Protein AF-0000000071645070 (afdb_homodimer)

Secondary structure (DSSP, 8-state):
-EEEETTTTEEEE-------EEEEEE-SS-GGGGS-TTS--GGGGGGS---TT-SSGGGS-SEEEEEEE-TTS-EEEEEEE-TTT--HHHHHHHHHHHHHHHTTS--S----B---GGGPPPSS----S--TTEE-HHHHTTS--SSPBTTB------SSS--TTEEEEEEEE-HHHHHHHHHHTTS---HHHHHHHHHHHHHHHHH---TTSEEEEEEEEE-TTTSSSPPPTTB-S--EEEEEEEEEHHHHHHS-HHHHHHHHHHHHHT--HHHHHHHHHHHHHH--EE---TT-EEEEE-TTS-GGG--SSS-S-S--S------TTEEEEEE-SSSSSSS--EEEEEEEEHHHHHHHHHHHTB-/-EEEETTTTEEEE-------EEEEEE-SS-GGGGS-TTS--GGGGGGS---TT-SSGGGS-SEEEEEEE-TTS-EEEEEEE-TTT--HHHHHHHHHHHHHHHTTS--S----B---GGGPPPSS----S--TTEE-HHHHTTS--SSPPSSS------SSS--TTEEEEEEEE-HHHHHHHHHHTTS---HHHHHHHHHHHHHHHHH---TTSEEEEEEEEE-TTTSSSPPPTTB-S--EEEEEEEEEHHHHHHS-HHHHHHHHHHHHHT--HHHHHHHHHHHHHH--EE---TT-EEEEE-TTS-GGG--SSS-S-S--S------TTEEEEEE-SSSSSSS--EEEEEEEEHHHHHHHHHHHTB-

Organism: Elaeis guineensis var. tenera (NCBI:txid51953)

Solvent-accessible surface area (backbone atoms only — not comparable to full-atom values): 40616 Å² total; per-residue (Å²): 66,38,36,76,36,76,88,75,70,35,81,35,82,42,87,72,81,79,73,70,54,71,43,85,44,77,43,91,46,39,72,76,73,72,49,68,62,84,46,71,34,67,73,43,52,76,46,31,71,78,64,82,78,42,90,40,64,62,65,27,75,50,40,38,40,18,39,35,37,29,64,74,71,48,69,48,78,18,72,40,71,43,66,85,54,34,29,71,67,35,45,46,50,50,50,47,25,51,19,28,40,62,56,69,67,39,68,75,73,77,60,73,32,68,78,60,70,88,72,52,58,52,86,74,59,55,64,80,66,88,64,75,43,44,32,45,34,86,62,36,79,79,40,100,61,92,70,71,48,95,86,42,65,59,60,81,64,53,60,66,58,45,53,91,58,41,40,77,48,77,47,76,39,45,48,62,54,51,52,33,36,34,58,60,31,76,45,95,63,54,70,64,40,36,51,51,25,46,48,45,39,18,45,46,66,32,67,56,84,59,51,82,40,72,44,41,42,30,33,70,40,76,38,45,81,39,31,83,73,54,58,59,76,44,53,51,32,56,57,60,47,73,34,45,27,75,44,42,41,46,53,57,72,69,47,59,62,32,57,43,30,49,42,40,48,50,28,58,67,56,56,35,40,67,46,49,49,15,49,40,13,42,39,70,73,49,56,43,44,74,47,49,57,89,83,15,30,36,40,44,76,46,50,80,51,67,48,50,67,44,39,59,68,81,51,61,49,84,57,47,78,70,58,48,58,44,50,56,44,42,33,39,35,32,58,62,71,76,64,78,78,73,83,56,32,43,26,36,39,41,31,31,43,53,73,39,39,58,44,22,54,40,41,59,39,52,80,64,40,34,75,37,76,89,74,71,37,82,35,81,44,87,74,81,79,72,69,53,72,43,84,44,76,44,89,48,40,72,75,72,73,49,67,62,81,47,71,33,67,73,43,52,75,46,33,71,78,66,82,79,43,89,42,64,61,66,28,75,50,39,39,40,20,38,35,38,28,63,75,72,48,70,49,78,18,72,40,70,44,67,85,53,33,27,72,66,35,46,47,50,50,51,48,24,50,18,29,40,62,56,68,67,40,68,75,73,76,61,72,31,68,78,60,69,88,71,54,58,51,86,74,59,56,66,80,67,88,65,76,44,43,32,44,36,84,62,36,78,79,40,100,60,93,69,70,47,95,85,41,65,58,61,80,66,52,60,66,59,46,54,91,58,42,41,77,48,74,47,76,39,44,50,62,55,51,51,33,36,35,57,59,31,77,45,94,64,54,71,64,39,36,50,51,27,47,48,45,38,18,46,45,66,32,69,55,82,60,49,82,40,71,45,41,43,29,33,70,40,77,39,44,81,40,31,80,74,52,57,59,76,42,52,49,32,56,54,59,47,73,35,46,27,74,44,43,40,46,52,56,72,69,48,61,61,31,56,43,29,49,42,42,49,50,28,58,66,56,56,34,39,66,46,49,49,15,49,42,13,42,40,70,74,47,56,44,43,74,48,48,58,90,86,15,30,37,38,43,75,47,50,80,52,67,48,51,67,44,38,59,68,80,52,63,48,84,58,48,77,71,57,48,58,46,51,55,44,40,32,38,34,32,58,61,71,78,62,79,78,77,84,55,32,42,27,36,41,40,33,32,43,52,73,39,40,57,43,22,56,40,39,60,40,53,79

Sequence (734 aa):
MLNFNLQTKRLELVCNNAGVLFVGATSHLRLNELGNLSLPNPSFRHLVLQTEGFESFAETPIFTIQVTRFKCGGFSIGFVTNHSILDGRSAAEMFENLASICRGEGMKTHELNIDRSCIRARDPPQIKFKHTEYTKLAEATSLASSFTSPIQPPTSTTLTGLLPDHEFRMFSFNPDMIRCLKEKAMTKCSSFEAIVAHIWRARTKAIFDNLDEISSVLFAVDIRSRMSPPLPQGFSGNAVITASASAKVADLGEKPFSFCVEMVKEAIERVTDEYVRSGIDWLEVYKGMPSTLNGNFFLSAWWKLPFYELDFGYGKPLYGGPVAGGMGEFVLLLSSGNDMGKRGGVNVWIALEKDKMERFSCHVFEIMLNFNLQTKRLELVCNNAGVLFVGATSHLRLNELGNLSLPNPSFRHLVLQTEGFESFAETPIFTIQVTRFKCGGFSIGFVTNHSILDGRSAAEMFENLASICRGEGMKTHELNIDRSCIRARDPPQIKFKHTEYTKLAEATSLASSFTSPIQPPTSTTLTGLLPDHEFRMFSFNPDMIRCLKEKAMTKCSSFEAIVAHIWRARTKAIFDNLDEISSVLFAVDIRSRMSPPLPQGFSGNAVITASASAKVADLGEKPFSFCVEMVKEAIERVTDEYVRSGIDWLEVYKGMPSTLNGNFFLSAWWKLPFYELDFGYGKPLYGGPVAGGMGEFVLLLSSGNDMGKRGGVNVWIALEKDKMERFSCHVFEI

Nearest PDB structures (foldseek):
  8dqr-assembly1_A  TM=8.225E-01  e=7.203E-25  Arabidopsis thaliana
  8dqq-assembly1_B  TM=8.247E-01  e=3.785E-22  Arabidopsis thaliana
  8dqp-assembly1_B  TM=8.482E-01  e=1.001E-21  Arabidopsis thaliana
  8dqp-assembly1_A  TM=7.969E-01  e=5.452E-22  Arabidopsis thaliana
  6wcs-assembly1_B  TM=7.591E-01  e=5.218E-20  Arabidopsis thaliana

InterPro domains:
  IPR023213 Chloramphenicol acetyltransferase-like domain superfamily [G3DSA:3.30.559.10] (2-136)
  IPR023213 Chloramphenicol acetyltransferase-like domain superfamily [G3DSA:3.30.559.10] (157-363)
  IPR050317 Plant and Fungal Acyltransferase [PTHR31642] (8-361)

Structure (mmCIF, N/CA/C/O backbone):
data_AF-0000000071645070-model_v1
#
loop_
_entity.id
_entity.type
_entity.pdbx_description
1 polymer 'Omega-hydroxypalmitate O-feruloyl transferase isoform X3'
#
loop_
_atom_site.group_PDB
_atom_site.id
_atom_site.type_symbol
_atom_site.label_atom_id
_atom_site.label_alt_id
_atom_site.label_comp_id
_atom_site.label_asym_id
_atom_site.label_entity_id
_atom_site.label_seq_id
_atom_site.pdbx_PDB_ins_code
_atom_site.Cartn_x
_atom_site.Cartn_y
_atom_site.Cartn_z
_atom_site.occupancy
_atom_site.B_iso_or_equiv
_atom_site.auth_seq_id
_atom_site.auth_comp_id
_atom_site.auth_asym_id
_atom_site.auth_atom_id
_atom_site.pdbx_PDB_model_num
ATOM 1 N N . MET A 1 1 ? -9 -31.188 -29.719 1 67.25 1 MET A N 1
ATOM 2 C CA . MET A 1 1 ? -10.094 -31.422 -28.781 1 67.25 1 MET A CA 1
ATOM 3 C C . MET A 1 1 ? -9.688 -32.438 -27.703 1 67.25 1 MET A C 1
ATOM 5 O O . MET A 1 1 ? -8.727 -33.188 -27.891 1 67.25 1 MET A O 1
ATOM 9 N N . LEU A 1 2 ? -10.422 -32.188 -26.594 1 63.44 2 LEU A N 1
ATOM 10 C CA . LEU A 1 2 ? -10.203 -33.188 -25.547 1 63.44 2 LEU A CA 1
ATOM 11 C C . LEU A 1 2 ? -11.258 -34.281 -25.594 1 63.44 2 LEU A C 1
ATOM 13 O O . LEU A 1 2 ? -12.438 -34 -25.797 1 63.44 2 LEU A O 1
ATOM 17 N N . ASN A 1 3 ? -10.758 -35.469 -25.75 1 62.56 3 ASN A N 1
ATOM 18 C CA . ASN A 1 3 ? -11.641 -36.625 -25.75 1 62.56 3 ASN A CA 1
ATOM 19 C C . ASN A 1 3 ? -11.344 -37.562 -24.562 1 62.56 3 ASN A C 1
ATOM 21 O O . ASN A 1 3 ? -10.188 -37.719 -24.188 1 62.56 3 ASN A O 1
ATOM 25 N N . PHE A 1 4 ? -12.461 -37.938 -23.938 1 59.72 4 PHE A N 1
ATOM 26 C CA . PHE A 1 4 ? -12.273 -38.938 -22.906 1 59.72 4 PHE A CA 1
ATOM 27 C C . PHE A 1 4 ? -12.227 -40.344 -23.5 1 59.72 4 PHE A C 1
ATOM 29 O O . PHE A 1 4 ? -13.195 -40.781 -24.109 1 59.72 4 PHE A O 1
ATOM 36 N N . ASN A 1 5 ? -11.047 -40.906 -23.391 1 60.38 5 ASN A N 1
ATOM 37 C CA . ASN A 1 5 ? -10.891 -42.281 -23.812 1 60.38 5 ASN A CA 1
ATOM 38 C C . ASN A 1 5 ? -11.43 -43.25 -22.766 1 60.38 5 ASN A C 1
ATOM 40 O O . ASN A 1 5 ? -10.859 -43.406 -21.688 1 60.38 5 ASN A O 1
ATOM 44 N N . LEU A 1 6 ? -12.461 -43.844 -23.062 1 62.75 6 LEU A N 1
ATOM 45 C CA . LEU A 1 6 ? -13.156 -44.719 -22.141 1 62.75 6 LEU A CA 1
ATOM 46 C C . LEU A 1 6 ? -12.273 -45.906 -21.766 1 62.75 6 LEU A C 1
ATOM 48 O O . LEU A 1 6 ? -12.375 -46.438 -20.641 1 62.75 6 LEU A O 1
ATOM 52 N N . GLN A 1 7 ? -11.523 -46.344 -22.719 1 57.97 7 GLN A N 1
ATOM 53 C CA . GLN A 1 7 ? -10.68 -47.5 -22.469 1 57.97 7 GLN A CA 1
ATOM 54 C C . GLN A 1 7 ? -9.586 -47.219 -21.453 1 57.97 7 GLN A C 1
ATOM 56 O O . GLN A 1 7 ? -9.367 -47.969 -20.516 1 57.97 7 GLN A O 1
ATOM 61 N N . THR A 1 8 ? -9.078 -46.062 -21.672 1 58.75 8 THR A N 1
ATOM 62 C CA . THR A 1 8 ? -7.949 -45.719 -20.812 1 58.75 8 THR A CA 1
ATOM 63 C C . THR A 1 8 ? -8.406 -44.844 -19.656 1 58.75 8 THR A C 1
ATOM 65 O O . THR A 1 8 ? -7.656 -44.625 -18.703 1 58.75 8 THR A O 1
ATOM 68 N N . LYS A 1 9 ? -9.711 -44.438 -19.734 1 59.31 9 LYS A N 1
ATOM 69 C CA . LYS A 1 9 ? -10.305 -43.562 -18.734 1 59.31 9 LYS A CA 1
ATOM 70 C C . LYS A 1 9 ? -9.461 -42.312 -18.547 1 59.31 9 LYS A C 1
ATOM 72 O O . LYS A 1 9 ? -9.195 -41.875 -17.422 1 59.31 9 LYS A O 1
ATOM 77 N N . ARG A 1 10 ? -8.906 -41.844 -19.703 1 63.06 10 ARG A N 1
ATOM 78 C CA . ARG A 1 10 ? -8.07 -40.656 -19.688 1 63.06 10 ARG A CA 1
ATOM 79 C C . ARG A 1 10 ? -8.531 -39.656 -20.75 1 63.06 10 ARG A C 1
ATOM 81 O O . ARG A 1 10 ? -9.148 -40.031 -21.75 1 63.06 10 ARG A O 1
ATOM 88 N N . LEU A 1 11 ? -8.219 -38.406 -20.344 1 66.62 11 LEU A N 1
ATOM 89 C CA . LEU A 1 11 ? -8.438 -37.375 -21.344 1 66.62 11 LEU A CA 1
ATOM 90 C C . LEU A 1 11 ? -7.328 -37.406 -22.391 1 66.62 11 LEU A C 1
ATOM 92 O O . LEU A 1 11 ? -6.152 -37.594 -22.062 1 66.62 11 LEU A O 1
ATOM 96 N N . GLU A 1 12 ? -7.805 -37.531 -23.625 1 68.12 12 GLU A N 1
ATOM 97 C CA . GLU A 1 12 ? -6.844 -37.531 -24.719 1 68.12 12 GLU A CA 1
ATOM 98 C C . GLU A 1 12 ? -7.016 -36.344 -25.625 1 68.12 12 GLU A C 1
ATOM 100 O O . GLU A 1 12 ? -8.141 -35.844 -25.844 1 68.12 12 GLU A O 1
ATOM 105 N N . LEU A 1 13 ? -5.852 -35.781 -26.047 1 70.25 13 LEU A N 1
ATOM 106 C CA . LEU A 1 13 ? -5.863 -34.719 -27.047 1 70.25 13 LEU A CA 1
ATOM 107 C C . LEU A 1 13 ? -6 -35.281 -28.453 1 70.25 13 LEU A C 1
ATOM 109 O O . LEU A 1 13 ? -5.199 -36.125 -28.859 1 70.25 13 LEU A O 1
ATOM 113 N N . VAL A 1 14 ? -7.152 -35 -29 1 68.94 14 VAL A N 1
ATOM 114 C CA . VAL A 1 14 ? -7.379 -35.438 -30.375 1 68.94 14 VAL A CA 1
ATOM 115 C C . VAL A 1 14 ? -7.082 -34.312 -31.344 1 68.94 14 VAL A C 1
ATOM 117 O O . VAL A 1 14 ? -7.715 -33.25 -31.281 1 68.94 14 VAL A O 1
ATOM 120 N N . CYS A 1 15 ? -6.027 -34.562 -32.094 1 68.31 15 CYS A N 1
ATOM 121 C CA . CYS A 1 15 ? -5.711 -33.594 -33.156 1 68.31 15 CYS A CA 1
ATOM 122 C C . CYS A 1 15 ? -6.594 -33.781 -34.375 1 68.31 15 CYS A C 1
ATOM 124 O O . CYS A 1 15 ? -6.398 -34.719 -35.125 1 68.31 15 CYS A O 1
ATOM 126 N N . ASN A 1 16 ? -7.641 -33.031 -34.469 1 69.94 16 ASN A N 1
ATOM 127 C CA . ASN A 1 16 ? -8.539 -33.219 -35.594 1 69.94 16 ASN A CA 1
ATOM 128 C C . ASN A 1 16 ? -8.469 -32 -36.531 1 69.94 16 ASN A C 1
ATOM 130 O O . ASN A 1 16 ? -9.352 -31.828 -37.375 1 69.94 16 ASN A O 1
ATOM 134 N N . ASN A 1 17 ? -7.539 -31.172 -36.344 1 67.38 17 ASN A N 1
ATOM 135 C CA . ASN A 1 17 ? -7.293 -30.016 -37.188 1 67.38 17 ASN A CA 1
ATOM 136 C C . ASN A 1 17 ? -8.5 -29.078 -37.25 1 67.38 17 ASN A C 1
ATOM 138 O O . ASN A 1 17 ? -8.773 -28.453 -38.25 1 67.38 17 ASN A O 1
ATOM 142 N N . ALA A 1 18 ? -9.328 -29.172 -36.219 1 70.56 18 ALA A N 1
ATOM 143 C CA . ALA A 1 18 ? -10.508 -28.312 -36.188 1 70.56 18 ALA A CA 1
ATOM 144 C C . ALA A 1 18 ? -10.133 -26.859 -35.938 1 70.56 18 ALA A C 1
ATOM 146 O O . ALA A 1 18 ? -10.969 -25.969 -36.031 1 70.56 18 ALA A O 1
ATOM 147 N N . GLY A 1 19 ? -8.938 -26.625 -35.656 1 73.38 19 GLY A N 1
ATOM 148 C CA . GLY A 1 19 ? -8.469 -25.266 -35.438 1 73.38 19 GLY A CA 1
ATOM 149 C C . GLY A 1 19 ? -8.859 -24.719 -34.094 1 73.38 19 GLY A C 1
ATOM 150 O O . GLY A 1 19 ? -9.227 -25.469 -33.188 1 73.38 19 GLY A O 1
ATOM 151 N N . VAL A 1 20 ? -8.516 -23.469 -33.812 1 81.44 20 VAL A N 1
ATOM 152 C CA . VAL A 1 20 ? -8.805 -22.719 -32.594 1 81.44 20 VAL A CA 1
ATOM 153 C C . VAL A 1 20 ? -10.047 -21.844 -32.781 1 81.44 20 VAL A C 1
ATOM 155 O O . VAL A 1 20 ? -10.219 -21.25 -33.844 1 81.44 20 VAL A O 1
ATOM 158 N N . LEU A 1 21 ? -10.906 -21.906 -31.797 1 83.81 21 LEU A N 1
ATOM 159 C CA . LEU A 1 21 ? -12.078 -21.047 -31.891 1 83.81 21 LEU A CA 1
ATOM 160 C C . LEU A 1 21 ? -11.703 -19.594 -31.672 1 83.81 21 LEU A C 1
ATOM 162 O O . LEU A 1 21 ? -11.164 -19.234 -30.609 1 83.81 21 LEU A O 1
ATOM 166 N N . PHE A 1 22 ? -11.891 -18.781 -32.688 1 89.56 22 PHE A N 1
ATOM 167 C CA . PHE A 1 22 ? -11.602 -17.344 -32.656 1 89.56 22 PHE A CA 1
ATOM 168 C C . PHE A 1 22 ? -12.883 -16.531 -32.781 1 89.56 22 PHE A C 1
ATOM 170 O O . PHE A 1 22 ? -13.703 -16.766 -33.656 1 89.56 22 PHE A O 1
ATOM 177 N N . VAL A 1 23 ? -13.086 -15.664 -31.844 1 91.06 23 VAL A N 1
ATOM 178 C CA . VAL A 1 23 ? -14.289 -14.844 -31.828 1 91.06 23 VAL A CA 1
ATOM 179 C C . VAL A 1 23 ? -13.898 -13.367 -31.891 1 91.06 23 VAL A C 1
ATOM 181 O O . VAL A 1 23 ? -13.094 -12.891 -31.094 1 91.06 23 VAL A O 1
ATOM 184 N N . GLY A 1 24 ? -14.398 -12.656 -32.875 1 92.94 24 GLY A N 1
ATOM 185 C CA . GLY A 1 24 ? -14.336 -11.203 -32.906 1 92.94 24 GLY A CA 1
ATOM 186 C C . GLY A 1 24 ? -15.539 -10.539 -32.25 1 92.94 24 GLY A C 1
ATOM 187 O O . GLY A 1 24 ? -16.688 -10.859 -32.594 1 92.94 24 GLY A O 1
ATOM 188 N N . ALA A 1 25 ? -15.297 -9.781 -31.266 1 94.25 25 ALA A N 1
ATOM 189 C CA . ALA A 1 25 ? -16.375 -9.102 -30.562 1 94.25 25 ALA A CA 1
ATOM 190 C C . ALA A 1 25 ? -16.188 -7.586 -30.594 1 94.25 25 ALA A C 1
ATOM 192 O O . ALA A 1 25 ? -15.086 -7.098 -30.875 1 94.25 25 ALA A O 1
ATOM 193 N N . THR A 1 26 ? -17.328 -6.871 -30.484 1 94.38 26 THR A N 1
ATOM 194 C CA . THR A 1 26 ? -17.312 -5.414 -30.391 1 94.38 26 THR A CA 1
ATOM 195 C C . THR A 1 26 ? -18.062 -4.945 -29.156 1 94.38 26 THR A C 1
ATOM 197 O O . THR A 1 26 ? -19.125 -5.477 -28.812 1 94.38 26 THR A O 1
ATOM 200 N N . SER A 1 27 ? -17.406 -4.102 -28.422 1 93.62 27 SER A N 1
ATOM 201 C CA . SER A 1 27 ? -18.047 -3.5 -27.25 1 93.62 27 SER A CA 1
ATOM 202 C C . SER A 1 27 ? -18.438 -2.049 -27.516 1 93.62 27 SER A C 1
ATOM 204 O O . SER A 1 27 ? -17.703 -1.316 -28.188 1 93.62 27 SER A O 1
ATOM 206 N N . HIS A 1 28 ? -19.578 -1.618 -26.953 1 93.5 28 HIS A N 1
ATOM 207 C CA . HIS A 1 28 ? -20.016 -0.231 -27.062 1 93.5 28 HIS A CA 1
ATOM 208 C C . HIS A 1 28 ? -19.406 0.635 -25.969 1 93.5 28 HIS A C 1
ATOM 210 O O . HIS A 1 28 ? -19.594 1.854 -25.953 1 93.5 28 HIS A O 1
ATOM 216 N N . LEU A 1 29 ? -18.656 0.013 -25.188 1 92.81 29 LEU A N 1
ATOM 217 C CA . LEU A 1 29 ? -18.016 0.74 -24.094 1 92.81 29 LEU A CA 1
ATOM 218 C C . LEU A 1 29 ? -16.609 1.164 -24.484 1 92.81 29 LEU A C 1
ATOM 220 O O . LEU A 1 29 ? -15.992 0.567 -25.359 1 92.81 29 LEU A O 1
ATOM 224 N N . ARG A 1 30 ? -16.172 2.289 -23.875 1 92.06 30 ARG A N 1
ATOM 225 C CA . ARG A 1 30 ? -14.742 2.623 -23.859 1 92.06 30 ARG A CA 1
ATOM 226 C C . ARG A 1 30 ? -14.008 1.852 -22.766 1 92.06 30 ARG A C 1
ATOM 228 O O . ARG A 1 30 ? -14.609 1.455 -21.766 1 92.06 30 ARG A O 1
ATOM 235 N N . LEU A 1 31 ? -12.703 1.64 -22.922 1 87.88 31 LEU A N 1
ATOM 236 C CA . LEU A 1 31 ? -11.906 0.868 -21.969 1 87.88 31 LEU A CA 1
ATOM 237 C C . LEU A 1 31 ? -11.984 1.482 -20.578 1 87.88 31 LEU A C 1
ATOM 239 O O . LEU A 1 31 ? -12.086 0.762 -19.578 1 87.88 31 LEU A O 1
ATOM 243 N N . ASN A 1 32 ? -11.914 2.773 -20.516 1 82.19 32 ASN A N 1
ATOM 244 C CA . ASN A 1 32 ? -11.898 3.436 -19.219 1 82.19 32 ASN A CA 1
ATOM 245 C C . ASN A 1 32 ? -13.242 3.301 -18.5 1 82.19 32 ASN A C 1
ATOM 247 O O . ASN A 1 32 ? -13.352 3.594 -17.312 1 82.19 32 ASN A O 1
ATOM 251 N N . GLU A 1 33 ? -14.211 2.834 -19.219 1 87.62 33 GLU A N 1
ATOM 252 C CA . GLU A 1 33 ? -15.539 2.648 -18.641 1 87.62 33 GLU A CA 1
ATOM 253 C C . GLU A 1 33 ? -15.656 1.285 -17.969 1 87.62 33 GLU A C 1
ATOM 255 O O . GLU A 1 33 ? -16.641 1.014 -17.281 1 87.62 33 GLU A O 1
ATOM 260 N N . LEU A 1 34 ? -14.672 0.443 -18.109 1 86.19 34 LEU A N 1
ATOM 261 C CA . LEU A 1 34 ? -14.68 -0.872 -17.484 1 86.19 34 LEU A CA 1
ATOM 262 C C . LEU A 1 34 ? -14.242 -0.774 -16.031 1 86.19 34 LEU A C 1
ATOM 264 O O . LEU A 1 34 ? -14.32 -1.758 -15.281 1 86.19 34 LEU A O 1
ATOM 268 N N . GLY A 1 35 ? -13.914 0.379 -15.57 1 78.19 35 GLY A N 1
ATOM 269 C CA . GLY A 1 35 ? -13.398 0.544 -14.219 1 78.19 35 GLY A CA 1
ATOM 270 C C . GLY A 1 35 ? -11.883 0.555 -14.148 1 78.19 35 GLY A C 1
ATOM 271 O O . GLY A 1 35 ? -11.219 1.044 -15.062 1 78.19 35 GLY A O 1
ATOM 272 N N . ASN A 1 36 ? -11.375 0.122 -13.039 1 73.88 36 ASN A N 1
ATOM 273 C CA . ASN A 1 36 ? -9.922 0.049 -12.875 1 73.88 36 ASN A CA 1
ATOM 274 C C . ASN A 1 36 ? -9.32 -1.072 -13.711 1 73.88 36 ASN A C 1
ATOM 276 O O . ASN A 1 36 ? -9.625 -2.248 -13.5 1 73.88 36 ASN A O 1
ATOM 280 N N . LEU A 1 37 ? -8.461 -0.717 -14.633 1 78 37 LEU A N 1
ATOM 281 C CA . LEU A 1 37 ? -7.914 -1.683 -15.578 1 78 37 LEU A CA 1
ATOM 282 C C . LEU A 1 37 ? -6.598 -2.262 -15.07 1 78 37 LEU A C 1
ATOM 284 O O . LEU A 1 37 ? -5.996 -3.117 -15.719 1 78 37 LEU A O 1
ATOM 288 N N . SER A 1 38 ? -6.215 -1.797 -13.93 1 72.88 38 SER A N 1
ATOM 289 C CA . SER A 1 38 ? -4.93 -2.262 -13.422 1 72.88 38 SER A CA 1
ATOM 290 C C . SER A 1 38 ? -5.102 -3.477 -12.516 1 72.88 38 SER A C 1
ATOM 292 O O . SER A 1 38 ? -4.117 -4.102 -12.117 1 72.88 38 SER A O 1
ATOM 294 N N . LEU A 1 39 ? -6.344 -3.781 -12.234 1 73.44 39 LEU A N 1
ATOM 295 C CA . LEU A 1 39 ? -6.66 -4.902 -11.359 1 73.44 39 LEU A CA 1
ATOM 296 C C . LEU A 1 39 ? -7.68 -5.832 -12.008 1 73.44 39 LEU A C 1
ATOM 298 O O . LEU A 1 39 ? -8.422 -5.418 -12.898 1 73.44 39 LEU A O 1
ATOM 302 N N . PRO A 1 40 ? -7.586 -7.121 -11.562 1 77.88 40 PRO A N 1
ATOM 303 C CA . PRO A 1 40 ? -8.648 -7.988 -12.062 1 77.88 40 PRO A CA 1
ATOM 304 C C . PRO A 1 40 ? -10.047 -7.406 -11.836 1 77.88 40 PRO A C 1
ATOM 306 O O . PRO A 1 40 ? -10.297 -6.789 -10.797 1 77.88 40 PRO A O 1
ATOM 309 N N . ASN A 1 41 ? -10.82 -7.422 -12.844 1 75.81 41 ASN A N 1
ATOM 310 C CA . ASN A 1 41 ? -12.164 -6.855 -12.875 1 75.81 41 ASN A CA 1
ATOM 311 C C . ASN A 1 41 ? -13.195 -7.891 -13.297 1 75.81 41 ASN A C 1
ATOM 313 O O . ASN A 1 41 ? -12.969 -8.648 -14.242 1 75.81 41 ASN A O 1
ATOM 317 N N . PRO A 1 42 ? -14.281 -7.977 -12.523 1 73.25 42 PRO A N 1
ATOM 318 C CA . PRO A 1 42 ? -15.312 -8.953 -12.891 1 73.25 42 PRO A CA 1
ATOM 319 C C . PRO A 1 42 ? -15.812 -8.766 -14.32 1 73.25 42 PRO A C 1
ATOM 321 O O . PRO A 1 42 ? -16.219 -9.734 -14.969 1 73.25 42 PRO A O 1
ATOM 324 N N . SER A 1 43 ? -15.781 -7.551 -14.789 1 80.19 43 SER A N 1
ATOM 325 C CA . SER A 1 43 ? -16.266 -7.285 -16.141 1 80.19 43 SER A CA 1
ATOM 326 C C . SER A 1 43 ? -15.391 -7.977 -17.188 1 80.19 43 SER A C 1
ATOM 328 O O . SER A 1 43 ? -15.812 -8.156 -18.328 1 80.19 43 SER A O 1
ATOM 330 N N . PHE A 1 44 ? -14.234 -8.398 -16.797 1 86.69 44 PHE A N 1
ATOM 331 C CA . PHE A 1 44 ? -13.32 -9.039 -17.75 1 86.69 44 PHE A CA 1
ATOM 332 C C . PHE A 1 44 ? -13.867 -10.383 -18.203 1 86.69 44 PHE A C 1
ATOM 334 O O . PHE A 1 44 ? -13.422 -10.938 -19.203 1 86.69 44 PHE A O 1
ATOM 341 N N . ARG A 1 45 ? -14.805 -10.859 -17.469 1 82.94 45 ARG A N 1
ATOM 342 C CA . ARG A 1 45 ? -15.406 -12.133 -17.828 1 82.94 45 ARG A CA 1
ATOM 343 C C . ARG A 1 45 ? -16.031 -12.062 -19.219 1 82.94 45 ARG A C 1
ATOM 345 O O . ARG A 1 45 ? -16.078 -13.07 -19.938 1 82.94 45 ARG A O 1
ATOM 352 N N . HIS A 1 46 ? -16.422 -10.883 -19.594 1 85.94 46 HIS A N 1
ATOM 353 C CA . HIS A 1 46 ? -17.078 -10.695 -20.875 1 85.94 46 HIS A CA 1
ATOM 354 C C . HIS A 1 46 ? -16.047 -10.625 -22 1 85.94 46 HIS A C 1
ATOM 356 O O . HIS A 1 46 ? -16.406 -10.641 -23.188 1 85.94 46 HIS A O 1
ATOM 362 N N . LEU A 1 47 ? -14.859 -10.609 -21.609 1 90.5 47 LEU A N 1
ATOM 363 C CA . LEU A 1 47 ? -13.805 -10.414 -22.594 1 90.5 47 LEU A CA 1
ATOM 364 C C . LEU A 1 47 ? -13.148 -11.742 -22.953 1 90.5 47 LEU A C 1
ATOM 366 O O . LEU A 1 47 ? -12.156 -11.766 -23.688 1 90.5 47 LEU A O 1
ATOM 370 N N . VAL A 1 48 ? -13.672 -12.805 -22.406 1 89.31 48 VAL A N 1
ATOM 371 C CA . VAL A 1 48 ? -13.258 -14.156 -22.766 1 89.31 48 VAL A CA 1
ATOM 372 C C . VAL A 1 48 ? -14.469 -14.984 -23.188 1 89.31 48 VAL A C 1
ATOM 374 O O . VAL A 1 48 ? -15.594 -14.711 -22.75 1 89.31 48 VAL A O 1
ATOM 377 N N . LEU A 1 49 ? -14.156 -15.922 -24.078 1 84.38 49 LEU A N 1
ATOM 378 C CA . LEU A 1 49 ? -15.234 -16.797 -24.5 1 84.38 49 LEU A CA 1
ATOM 379 C C . LEU A 1 49 ? -15.562 -17.812 -23.406 1 84.38 49 LEU A C 1
ATOM 381 O O . LEU A 1 49 ? -14.688 -18.578 -22.969 1 84.38 49 LEU A O 1
ATOM 385 N N . GLN A 1 50 ? -16.828 -17.75 -22.906 1 75 50 GLN A N 1
ATOM 386 C CA . GLN A 1 50 ? -17.25 -18.703 -21.891 1 75 50 GLN A CA 1
ATOM 387 C C . GLN A 1 50 ? -17.562 -20.062 -22.5 1 75 50 GLN A C 1
ATOM 389 O O . GLN A 1 50 ? -18.234 -20.156 -23.531 1 75 50 GLN A O 1
ATOM 394 N N . THR A 1 51 ? -16.938 -21.078 -21.984 1 66.75 51 THR A N 1
ATOM 395 C CA . THR A 1 51 ? -17.078 -22.406 -22.578 1 66.75 51 THR A CA 1
ATOM 396 C C . THR A 1 51 ? -18.156 -23.219 -21.844 1 66.75 51 THR A C 1
ATOM 398 O O . THR A 1 51 ? -18.344 -24.406 -22.109 1 66.75 51 THR A O 1
ATOM 401 N N . GLU A 1 52 ? -18.828 -22.703 -20.875 1 60.81 52 GLU A N 1
ATOM 402 C CA . GLU A 1 52 ? -19.828 -23.422 -20.094 1 60.81 52 GLU A CA 1
ATOM 403 C C . GLU A 1 52 ? -20.969 -23.922 -20.984 1 60.81 52 GLU A C 1
ATOM 405 O O . GLU A 1 52 ? -21.594 -24.938 -20.672 1 60.81 52 GLU A O 1
ATOM 410 N N . GLY A 1 53 ? -21.078 -23.406 -22.109 1 56 53 GLY A N 1
ATOM 411 C CA . GLY A 1 53 ? -22.234 -23.781 -22.906 1 56 53 GLY A CA 1
ATOM 412 C C . GLY A 1 53 ? -21.969 -24.969 -23.812 1 56 53 GLY A C 1
ATOM 413 O O . GLY A 1 53 ? -22.875 -25.453 -24.5 1 56 53 GLY A O 1
ATOM 414 N N . PHE A 1 54 ? -20.812 -25.531 -23.547 1 57.97 54 PHE A N 1
ATOM 415 C CA . PHE A 1 54 ? -20.578 -26.625 -24.469 1 57.97 54 PHE A CA 1
ATOM 416 C C . PHE A 1 54 ? -21.047 -27.953 -23.875 1 57.97 54 PHE A C 1
ATOM 418 O O . PHE A 1 54 ? -20.906 -28.172 -22.672 1 57.97 54 PHE A O 1
ATOM 425 N N . GLU A 1 55 ? -21.922 -28.625 -24.438 1 54.81 55 GLU A N 1
ATOM 426 C CA . GLU A 1 55 ? -22.656 -29.812 -24.016 1 54.81 55 GLU A CA 1
ATOM 427 C C . GLU A 1 55 ? -21.719 -30.953 -23.641 1 54.81 55 GLU A C 1
ATOM 429 O O . GLU A 1 55 ? -22 -31.719 -22.719 1 54.81 55 GLU A O 1
ATOM 434 N N . SER A 1 56 ? -20.656 -31.156 -24.469 1 59.75 56 SER A N 1
ATOM 435 C CA . SER A 1 56 ? -19.766 -32.281 -24.219 1 59.75 56 SER A CA 1
ATOM 436 C C . SER A 1 56 ? -18.312 -31.859 -24.203 1 59.75 56 SER A C 1
ATOM 438 O O . SER A 1 56 ? -17.953 -30.812 -24.766 1 59.75 56 SER A O 1
ATOM 440 N N . PHE A 1 57 ? -17.484 -32.594 -23.438 1 62.88 57 PHE A N 1
ATOM 441 C CA . PHE A 1 57 ? -16.047 -32.375 -23.391 1 62.88 57 PHE A CA 1
ATOM 442 C C . PHE A 1 57 ? -15.461 -32.375 -24.797 1 62.88 57 PHE A C 1
ATOM 444 O O . PHE A 1 57 ? -14.594 -31.547 -25.109 1 62.88 57 PHE A O 1
ATOM 451 N N . ALA A 1 58 ? -16.062 -33.188 -25.516 1 63.78 58 ALA A N 1
ATOM 452 C CA . ALA A 1 58 ? -15.539 -33.344 -26.875 1 63.78 58 ALA A CA 1
ATOM 453 C C . ALA A 1 58 ? -15.836 -32.094 -27.719 1 63.78 58 ALA A C 1
ATOM 455 O O . ALA A 1 58 ? -15.094 -31.781 -28.656 1 63.78 58 ALA A O 1
ATOM 456 N N . GLU A 1 59 ? -16.797 -31.422 -27.25 1 67.06 59 GLU A N 1
ATOM 457 C CA . GLU A 1 59 ? -17.203 -30.266 -28.047 1 67.06 59 GLU A CA 1
ATOM 458 C C . GLU A 1 59 ? -16.641 -28.969 -27.469 1 67.06 59 GLU A C 1
ATOM 460 O O . GLU A 1 59 ? -16.688 -27.922 -28.109 1 67.06 59 GLU A O 1
ATOM 465 N N . THR A 1 60 ? -16.094 -29.219 -26.344 1 73.62 60 THR A N 1
ATOM 466 C CA . THR A 1 60 ? -15.586 -28.016 -25.703 1 73.62 60 THR A CA 1
ATOM 467 C C . THR A 1 60 ? -14.219 -27.641 -26.25 1 73.62 60 THR A C 1
ATOM 469 O O . THR A 1 60 ? -13.289 -28.453 -26.234 1 73.62 60 THR A O 1
ATOM 472 N N . PRO A 1 61 ? -14.102 -26.469 -26.781 1 77.62 61 PRO A N 1
ATOM 473 C CA . PRO A 1 61 ? -12.789 -26.047 -27.281 1 77.62 61 PRO A CA 1
ATOM 474 C C . PRO A 1 61 ? -11.727 -26.016 -26.172 1 77.62 61 PRO A C 1
ATOM 476 O O . PRO A 1 61 ? -12.023 -25.625 -25.047 1 77.62 61 PRO A O 1
ATOM 479 N N . ILE A 1 62 ? -10.539 -26.453 -26.531 1 79.56 62 ILE A N 1
ATOM 480 C CA . ILE A 1 62 ? -9.461 -26.516 -25.562 1 79.56 62 ILE A CA 1
ATOM 481 C C . ILE A 1 62 ? -8.75 -25.172 -25.484 1 79.56 62 ILE A C 1
ATOM 483 O O . ILE A 1 62 ? -8.023 -24.891 -24.531 1 79.56 62 ILE A O 1
ATOM 487 N N . PHE A 1 63 ? -8.961 -24.406 -26.484 1 84.25 63 PHE A N 1
ATOM 488 C CA . PHE A 1 63 ? -8.328 -23.094 -26.562 1 84.25 63 PHE A CA 1
ATOM 489 C C . PHE A 1 63 ? -9.195 -22.125 -27.359 1 84.25 63 PHE A C 1
ATOM 491 O O . PHE A 1 63 ? -9.672 -22.453 -28.453 1 84.25 63 PHE A O 1
ATOM 498 N N . THR A 1 64 ? -9.453 -21 -26.781 1 87.94 64 THR A N 1
ATOM 499 C CA . THR A 1 64 ? -10.25 -20 -27.469 1 87.94 64 THR A CA 1
ATOM 500 C C . THR A 1 64 ? -9.57 -18.625 -27.391 1 87.94 64 THR A C 1
ATOM 502 O O . THR A 1 64 ? -8.82 -18.359 -26.453 1 87.94 64 THR A O 1
ATOM 505 N N . ILE A 1 65 ? -9.812 -17.828 -28.406 1 91.12 65 ILE A N 1
ATOM 506 C CA . ILE A 1 65 ? -9.344 -16.438 -28.453 1 91.12 65 ILE A CA 1
ATOM 507 C C . ILE A 1 65 ? -10.516 -15.516 -28.75 1 91.12 65 ILE A C 1
ATOM 509 O O . ILE A 1 65 ? -11.281 -15.758 -29.688 1 91.12 65 ILE A O 1
ATOM 513 N N . GLN A 1 66 ? -10.641 -14.555 -27.891 1 93.62 66 GLN A N 1
ATOM 514 C CA . GLN A 1 66 ? -11.617 -13.5 -28.172 1 93.62 66 GLN A CA 1
ATOM 515 C C . GLN A 1 66 ? -10.938 -12.141 -28.281 1 93.62 66 GLN A C 1
ATOM 517 O O . GLN A 1 66 ? -10.188 -11.734 -27.391 1 93.62 66 GLN A O 1
ATOM 522 N N . VAL A 1 67 ? -11.141 -11.539 -29.422 1 94.88 67 VAL A N 1
ATOM 523 C CA . VAL A 1 67 ? -10.68 -10.164 -29.594 1 94.88 67 VAL A CA 1
ATOM 524 C C . VAL A 1 67 ? -11.867 -9.211 -29.531 1 94.88 67 VAL A C 1
ATOM 526 O O . VAL A 1 67 ? -12.805 -9.328 -30.344 1 94.88 67 VAL A O 1
ATOM 529 N N . THR A 1 68 ? -11.828 -8.344 -28.578 1 95.25 68 THR A N 1
ATOM 530 C CA . THR A 1 68 ? -12.906 -7.375 -28.406 1 95.25 68 THR A CA 1
ATOM 531 C C . THR A 1 68 ? -12.422 -5.965 -28.719 1 95.25 68 THR A C 1
ATOM 533 O O . THR A 1 68 ? -11.461 -5.48 -28.109 1 95.25 68 THR A O 1
ATOM 536 N N . ARG A 1 69 ? -13.086 -5.332 -29.641 1 95.44 69 ARG A N 1
ATOM 537 C CA . ARG A 1 69 ? -12.781 -3.947 -29.984 1 95.44 69 ARG A CA 1
ATOM 538 C C . ARG A 1 69 ? -13.68 -2.979 -29.234 1 95.44 69 ARG A C 1
ATOM 540 O O . ARG A 1 69 ? -14.891 -3.195 -29.141 1 95.44 69 ARG A O 1
ATOM 547 N N . PHE A 1 70 ? -13.109 -1.944 -28.75 1 95.38 70 PHE A N 1
ATOM 548 C CA . PHE A 1 70 ? -13.859 -0.973 -27.953 1 95.38 70 PHE A CA 1
ATOM 549 C C . PHE A 1 70 ? -14.102 0.302 -28.766 1 95.38 70 PHE A C 1
ATOM 551 O O . PHE A 1 70 ? -13.461 0.529 -29.781 1 95.38 70 PHE A O 1
ATOM 558 N N . LYS A 1 71 ? -14.961 1.112 -28.234 1 94.25 71 LYS A N 1
ATOM 559 C CA . LYS A 1 71 ? -15.352 2.35 -28.906 1 94.25 71 LYS A CA 1
ATOM 560 C C . LYS A 1 71 ? -14.172 3.311 -29 1 94.25 71 LYS A C 1
ATOM 562 O O . LYS A 1 71 ? -14.078 4.086 -29.953 1 94.25 71 LYS A O 1
ATOM 567 N N . CYS A 1 72 ? -13.312 3.299 -28.156 1 93.44 72 CYS A N 1
ATOM 568 C CA . CYS A 1 72 ? -12.195 4.234 -28.094 1 93.44 72 CYS A CA 1
ATOM 569 C C . CYS A 1 72 ? -11.078 3.811 -29.047 1 93.44 72 CYS A C 1
ATOM 571 O O . CYS A 1 72 ? -10.031 4.457 -29.109 1 93.44 72 CYS A O 1
ATOM 573 N N . GLY A 1 73 ? -11.227 2.656 -29.734 1 91.69 73 GLY A N 1
ATOM 574 C CA . GLY A 1 73 ? -10.203 2.162 -30.641 1 91.69 73 GLY A CA 1
ATOM 575 C C . GLY A 1 73 ? -9.281 1.144 -30 1 91.69 73 GLY A C 1
ATOM 576 O O . GLY A 1 73 ? -8.508 0.479 -30.688 1 91.69 73 GLY A O 1
ATOM 577 N N . GLY A 1 74 ? -9.383 1.037 -28.734 1 92.75 74 GLY A N 1
ATOM 578 C CA . GLY A 1 74 ? -8.625 -0.001 -28.047 1 92.75 74 GLY A CA 1
ATOM 579 C C . GLY A 1 74 ? -9.219 -1.385 -28.219 1 92.75 74 GLY A C 1
ATOM 580 O O . GLY A 1 74 ? -10.305 -1.532 -28.781 1 92.75 74 GLY A O 1
ATOM 581 N N . PHE A 1 75 ? -8.461 -2.377 -27.812 1 94.06 75 PHE A N 1
ATOM 582 C CA . PHE A 1 75 ? -9 -3.729 -27.906 1 94.06 75 PHE A CA 1
ATOM 583 C C . PHE A 1 75 ? -8.461 -4.609 -26.781 1 94.06 75 PHE A C 1
ATOM 585 O O . PHE A 1 75 ? -7.512 -4.223 -26.094 1 94.06 75 PHE A O 1
ATOM 592 N N . SER A 1 76 ? -9.109 -5.66 -26.516 1 94.31 76 SER A N 1
ATOM 593 C CA . SER A 1 76 ? -8.656 -6.703 -25.609 1 94.31 76 SER A CA 1
ATOM 594 C C . SER A 1 76 ? -8.547 -8.047 -26.312 1 94.31 76 SER A C 1
ATOM 596 O O . SER A 1 76 ? -9.242 -8.297 -27.297 1 94.31 76 SER A O 1
ATOM 598 N N . ILE A 1 77 ? -7.602 -8.82 -25.906 1 94.69 77 ILE A N 1
ATOM 599 C CA . ILE A 1 77 ? -7.465 -10.211 -26.344 1 94.69 77 ILE A CA 1
ATOM 600 C C . ILE A 1 77 ? -7.648 -11.148 -25.141 1 94.69 77 ILE A C 1
ATOM 602 O O . ILE A 1 77 ? -6.863 -11.109 -24.188 1 94.69 77 ILE A O 1
ATOM 606 N N . GLY A 1 78 ? -8.688 -11.875 -25.188 1 93.69 78 GLY A N 1
ATOM 607 C CA . GLY A 1 78 ? -8.977 -12.836 -24.141 1 93.69 78 GLY A CA 1
ATOM 608 C C . GLY A 1 78 ? -8.664 -14.266 -24.547 1 93.69 78 GLY A C 1
ATOM 609 O O . GLY A 1 78 ? -8.961 -14.68 -25.672 1 93.69 78 GLY A O 1
ATOM 610 N N . PHE A 1 79 ? -8.055 -14.961 -23.641 1 91.38 79 PHE A N 1
ATOM 611 C CA . PHE A 1 79 ? -7.703 -16.359 -23.891 1 91.38 79 PHE A CA 1
ATOM 612 C C . PHE A 1 79 ? -8.375 -17.266 -22.859 1 91.38 79 PHE A C 1
ATOM 614 O O . PHE A 1 79 ? -8.469 -16.922 -21.688 1 91.38 79 PHE A O 1
ATOM 621 N N . VAL A 1 80 ? -8.836 -18.375 -23.312 1 86.5 80 VAL A N 1
ATOM 622 C CA . VAL A 1 80 ? -9.289 -19.453 -22.438 1 86.5 80 VAL A CA 1
ATOM 623 C C . VAL A 1 80 ? -8.594 -20.75 -22.844 1 86.5 80 VAL A C 1
ATOM 625 O O . VAL A 1 80 ? -8.547 -21.109 -24.016 1 86.5 80 VAL A O 1
ATOM 628 N N . THR A 1 81 ? -7.98 -21.312 -21.906 1 83.69 81 THR A N 1
ATOM 629 C CA . THR A 1 81 ? -7.34 -22.594 -22.141 1 83.69 81 THR A CA 1
ATOM 630 C C . THR A 1 81 ? -7.699 -23.594 -21.047 1 83.69 81 THR A C 1
ATOM 632 O O . THR A 1 81 ? -8.25 -23.203 -20 1 83.69 81 THR A O 1
ATOM 635 N N . ASN A 1 82 ? -7.539 -24.844 -21.359 1 76.69 82 ASN A N 1
ATOM 636 C CA . ASN A 1 82 ? -7.766 -25.906 -20.406 1 76.69 82 ASN A CA 1
ATOM 637 C C . ASN A 1 82 ? -6.492 -26.25 -19.641 1 76.69 82 ASN A C 1
ATOM 639 O O . ASN A 1 82 ? -5.465 -26.578 -20.234 1 76.69 82 ASN A O 1
ATOM 643 N N . HIS A 1 83 ? -6.613 -26.328 -18.312 1 76.44 83 HIS A N 1
ATOM 644 C CA . HIS A 1 83 ? -5.449 -26.5 -17.453 1 76.44 83 HIS A CA 1
ATOM 645 C C . HIS A 1 83 ? -4.926 -27.938 -17.516 1 76.44 83 HIS A C 1
ATOM 647 O O . HIS A 1 83 ? -3.805 -28.203 -17.094 1 76.44 83 HIS A O 1
ATOM 653 N N . SER A 1 84 ? -5.691 -28.797 -18.078 1 74.69 84 SER A N 1
ATOM 654 C CA . SER A 1 84 ? -5.199 -30.156 -18.234 1 74.69 84 SER A CA 1
ATOM 655 C C . SER A 1 84 ? -4.199 -30.25 -19.375 1 74.69 84 SER A C 1
ATOM 657 O O . SER A 1 84 ? -3.424 -31.203 -19.453 1 74.69 84 SER A O 1
ATOM 659 N N . ILE A 1 85 ? -4.207 -29.219 -20.094 1 78.88 85 ILE A N 1
ATOM 660 C CA . ILE A 1 85 ? -3.373 -29.281 -21.297 1 78.88 85 ILE A CA 1
ATOM 661 C C . ILE A 1 85 ? -2.117 -28.438 -21.109 1 78.88 85 ILE A C 1
ATOM 663 O O . ILE A 1 85 ? -1.02 -28.844 -21.484 1 78.88 85 ILE A O 1
ATOM 667 N N . LEU A 1 86 ? -2.299 -27.312 -20.547 1 87.62 86 LEU A N 1
ATOM 668 C CA . LEU A 1 86 ? -1.18 -26.391 -20.406 1 87.62 86 LEU A CA 1
ATOM 669 C C . LEU A 1 86 ? -1.112 -25.812 -19 1 87.62 86 LEU A C 1
ATOM 671 O O . LEU A 1 86 ? -2.143 -25.469 -18.422 1 87.62 86 LEU A O 1
ATOM 675 N N . ASP A 1 87 ? 0.129 -25.797 -18.531 1 91.44 87 ASP A N 1
ATOM 676 C CA . ASP A 1 87 ? 0.342 -25 -17.312 1 91.44 87 ASP A CA 1
ATOM 677 C C . ASP A 1 87 ? 0.632 -23.547 -17.656 1 91.44 87 ASP A C 1
ATOM 679 O O . ASP A 1 87 ? 0.562 -23.141 -18.828 1 91.44 87 ASP A O 1
ATOM 683 N N . GLY A 1 88 ? 0.85 -22.703 -16.656 1 91 88 GLY A N 1
ATOM 684 C CA . GLY A 1 88 ? 1.053 -21.281 -16.859 1 91 88 GLY A CA 1
ATOM 685 C C . GLY A 1 88 ? 2.24 -20.969 -17.75 1 91 88 GLY A C 1
ATOM 686 O O . GLY A 1 88 ? 2.148 -20.125 -18.656 1 91 88 GLY A O 1
ATOM 687 N N . ARG A 1 89 ? 3.291 -21.609 -17.516 1 91.19 89 ARG A N 1
ATOM 688 C CA . ARG A 1 89 ? 4.504 -21.359 -18.297 1 91.19 89 ARG A CA 1
ATOM 689 C C . ARG A 1 89 ? 4.305 -21.734 -19.75 1 91.19 89 ARG A C 1
ATOM 691 O O . ARG A 1 89 ? 4.688 -20.984 -20.656 1 91.19 89 ARG A O 1
ATOM 698 N N . SER A 1 90 ? 3.799 -22.922 -19.969 1 91.56 90 SER A N 1
ATOM 699 C CA . SER A 1 90 ? 3.529 -23.344 -21.328 1 91.56 90 SER A CA 1
ATOM 700 C C . SER A 1 90 ? 2.564 -22.391 -22.031 1 91.56 90 SER A C 1
ATOM 702 O O . SER A 1 90 ? 2.736 -22.078 -23.219 1 91.56 90 SER A O 1
ATOM 704 N N . ALA A 1 91 ? 1.563 -22 -21.312 1 91.12 91 ALA A N 1
ATOM 705 C CA . ALA A 1 91 ? 0.617 -21.047 -21.875 1 91.12 91 ALA A CA 1
ATOM 706 C C . ALA A 1 91 ? 1.31 -19.734 -22.219 1 91.12 91 ALA A C 1
ATOM 708 O O . ALA A 1 91 ? 1.084 -19.156 -23.297 1 91.12 91 ALA A O 1
ATOM 709 N N . ALA A 1 92 ? 2.109 -19.25 -21.312 1 90.88 92 ALA A N 1
ATOM 710 C CA . ALA A 1 92 ? 2.832 -18 -21.547 1 90.88 92 ALA A CA 1
ATOM 711 C C . ALA A 1 92 ? 3.703 -18.078 -22.797 1 90.88 92 ALA A C 1
ATOM 713 O O . ALA A 1 92 ? 3.762 -17.141 -23.578 1 90.88 92 ALA A O 1
ATOM 714 N N . GLU A 1 93 ? 4.344 -19.172 -22.953 1 89.94 93 GLU A N 1
ATOM 715 C CA . GLU A 1 93 ? 5.18 -19.375 -24.141 1 89.94 93 GLU A CA 1
ATOM 716 C C . GLU A 1 93 ? 4.336 -19.391 -25.406 1 89.94 93 GLU A C 1
ATOM 718 O O . GLU A 1 93 ? 4.746 -18.844 -26.438 1 89.94 93 GLU A O 1
ATOM 723 N N . MET A 1 94 ? 3.26 -20.047 -25.312 1 89.94 94 MET A N 1
ATOM 724 C CA . MET A 1 94 ? 2.348 -20.062 -26.453 1 89.94 94 MET A CA 1
ATOM 725 C C . MET A 1 94 ? 1.887 -18.656 -26.812 1 89.94 94 MET A C 1
ATOM 727 O O . MET A 1 94 ? 1.862 -18.281 -27.984 1 89.94 94 MET A O 1
ATOM 731 N N . PHE A 1 95 ? 1.521 -17.891 -25.844 1 91.75 95 PHE A N 1
ATOM 732 C CA . PHE A 1 95 ? 1.059 -16.516 -26.078 1 91.75 95 PHE A CA 1
ATOM 733 C C . PHE A 1 95 ? 2.17 -15.664 -26.672 1 91.75 95 PHE A C 1
ATOM 735 O O . PHE A 1 95 ? 1.919 -14.82 -27.531 1 91.75 95 PHE A O 1
ATOM 742 N N . GLU A 1 96 ? 3.322 -15.883 -26.219 1 90.88 96 GLU A N 1
ATOM 743 C CA . GLU A 1 96 ? 4.461 -15.133 -26.75 1 90.88 96 GLU A CA 1
ATOM 744 C C . GLU A 1 96 ? 4.688 -15.461 -28.219 1 90.88 96 GLU A C 1
ATOM 746 O O . GLU A 1 96 ? 5 -14.57 -29.016 1 90.88 96 GLU A O 1
ATOM 751 N N . ASN A 1 97 ? 4.613 -16.672 -28.5 1 91.56 97 ASN A N 1
ATOM 752 C CA . ASN A 1 97 ? 4.727 -17.062 -29.891 1 91.56 97 ASN A CA 1
ATOM 753 C C . ASN A 1 97 ? 3.621 -16.438 -30.75 1 91.56 97 ASN A C 1
ATOM 755 O O . ASN A 1 97 ? 3.879 -15.961 -31.844 1 91.56 97 ASN A O 1
ATOM 759 N N . LEU A 1 98 ? 2.447 -16.516 -30.25 1 91.06 98 LEU A N 1
ATOM 760 C CA . LEU A 1 98 ? 1.329 -15.914 -30.953 1 91.06 98 LEU A CA 1
ATOM 761 C C . LEU A 1 98 ? 1.564 -14.422 -31.172 1 91.06 98 LEU A C 1
ATOM 763 O O . LEU A 1 98 ? 1.315 -13.898 -32.25 1 91.06 98 LEU A O 1
ATOM 767 N N . ALA A 1 99 ? 1.993 -13.766 -30.141 1 92.44 99 ALA A N 1
ATOM 768 C CA . ALA A 1 99 ? 2.291 -12.344 -30.234 1 92.44 99 ALA A CA 1
ATOM 769 C C . ALA A 1 99 ? 3.352 -12.07 -31.297 1 92.44 99 ALA A C 1
ATOM 771 O O . ALA A 1 99 ? 3.213 -11.148 -32.094 1 92.44 99 ALA A O 1
ATOM 772 N N . SER A 1 100 ? 4.348 -12.875 -31.312 1 92.81 100 SER A N 1
ATOM 773 C CA . SER A 1 100 ? 5.422 -12.742 -32.281 1 92.81 100 SER A CA 1
ATOM 774 C C . SER A 1 100 ? 4.902 -12.93 -33.719 1 92.81 100 SER A C 1
ATOM 776 O O . SER A 1 100 ? 5.254 -12.164 -34.625 1 92.81 100 SER A O 1
ATOM 778 N N . ILE A 1 101 ? 4.09 -13.883 -33.906 1 91.19 101 ILE A N 1
ATOM 779 C CA . ILE A 1 101 ? 3.49 -14.164 -35.219 1 91.19 101 ILE A CA 1
ATOM 780 C C . ILE A 1 101 ? 2.637 -12.977 -35.656 1 91.19 101 ILE A C 1
ATOM 782 O O . ILE A 1 101 ? 2.689 -12.562 -36.812 1 91.19 101 ILE A O 1
ATOM 786 N N . CYS A 1 102 ? 1.9 -12.492 -34.719 1 92.25 102 CYS A N 1
ATOM 787 C CA . CYS A 1 102 ? 1.033 -11.359 -35.031 1 92.25 102 CYS A CA 1
ATOM 788 C C . CYS A 1 102 ? 1.851 -10.141 -35.438 1 92.25 102 CYS A C 1
ATOM 790 O O . CYS A 1 102 ? 1.382 -9.32 -36.219 1 92.25 102 CYS A O 1
ATOM 792 N N . ARG A 1 103 ? 3.07 -10.062 -35 1 93.25 103 ARG A N 1
ATOM 793 C CA . ARG A 1 103 ? 3.953 -8.961 -35.375 1 93.25 103 ARG A CA 1
ATOM 794 C C . ARG A 1 103 ? 4.688 -9.273 -36.656 1 93.25 103 ARG A C 1
ATOM 796 O O . ARG A 1 103 ? 5.453 -8.445 -37.156 1 93.25 103 ARG A O 1
ATOM 803 N N . GLY A 1 104 ? 4.535 -10.391 -37.125 1 91.94 104 GLY A N 1
ATOM 804 C CA . GLY A 1 104 ? 5.168 -10.773 -38.375 1 91.94 104 GLY A CA 1
ATOM 805 C C . GLY A 1 104 ? 6.582 -11.297 -38.188 1 91.94 104 GLY A C 1
ATOM 806 O O . GLY A 1 104 ? 7.359 -11.352 -39.156 1 91.94 104 GLY A O 1
ATOM 807 N N . GLU A 1 105 ? 6.922 -11.68 -37 1 92.62 105 GLU A N 1
ATOM 808 C CA . GLU A 1 105 ? 8.289 -12.086 -36.688 1 92.62 105 GLU A CA 1
ATOM 809 C C . GLU A 1 105 ? 8.438 -13.602 -36.719 1 92.62 105 GLU A C 1
ATOM 811 O O . GLU A 1 105 ? 9.539 -14.133 -36.594 1 92.62 105 GLU A O 1
ATOM 816 N N . GLY A 1 106 ? 7.371 -14.266 -36.938 1 87.88 106 GLY A N 1
ATOM 817 C CA . GLY A 1 106 ? 7.41 -15.711 -36.844 1 87.88 106 GLY A CA 1
ATOM 818 C C . GLY A 1 106 ? 7.465 -16.219 -35.406 1 87.88 106 GLY A C 1
ATOM 819 O O . GLY A 1 106 ? 7.344 -15.445 -34.469 1 87.88 106 GLY A O 1
ATOM 820 N N . MET A 1 107 ? 7.566 -17.547 -35.281 1 85.81 107 MET A N 1
ATOM 821 C CA . MET A 1 107 ? 7.609 -18.156 -33.938 1 85.81 107 MET A CA 1
ATOM 822 C C . MET A 1 107 ? 8.93 -17.844 -33.25 1 85.81 107 MET A C 1
ATOM 824 O O . MET A 1 107 ? 9.992 -17.906 -33.875 1 85.81 107 MET A O 1
ATOM 828 N N . LYS A 1 108 ? 8.898 -17.312 -32 1 78 108 LYS A N 1
ATOM 829 C CA . LYS A 1 108 ? 10.086 -17.016 -31.203 1 78 108 LYS A CA 1
ATOM 830 C C . LYS A 1 108 ? 10.773 -18.312 -30.75 1 78 108 LYS A C 1
ATOM 832 O O . LYS A 1 108 ? 12 -18.422 -30.844 1 78 108 LYS A O 1
ATOM 837 N N . THR A 1 109 ? 10.008 -19.156 -30.078 1 70.69 109 THR A N 1
ATOM 838 C CA . THR A 1 109 ? 10.539 -20.438 -29.625 1 70.69 109 THR A CA 1
ATOM 839 C C . THR A 1 109 ? 10.156 -21.547 -30.594 1 70.69 109 THR A C 1
ATOM 841 O O . THR A 1 109 ? 8.969 -21.781 -30.844 1 70.69 109 THR A O 1
ATOM 844 N N . HIS A 1 110 ? 11.164 -22.172 -31.031 1 69.06 110 HIS A N 1
ATOM 845 C CA . HIS A 1 110 ? 10.914 -23.172 -32.062 1 69.06 110 HIS A CA 1
ATOM 846 C C . HIS A 1 110 ? 10.953 -24.578 -31.5 1 69.06 110 HIS A C 1
ATOM 848 O O . HIS A 1 110 ? 10.391 -25.516 -32.094 1 69.06 110 HIS A O 1
ATOM 854 N N . GLU A 1 111 ? 11.508 -24.641 -30.375 1 80.44 111 GLU A N 1
ATOM 855 C CA . GLU A 1 111 ? 11.57 -26 -29.828 1 80.44 111 GLU A CA 1
ATOM 856 C C . GLU A 1 111 ? 10.352 -26.297 -28.969 1 80.44 111 GLU A C 1
ATOM 858 O O . GLU A 1 111 ? 10.203 -25.766 -27.875 1 80.44 111 GLU A O 1
ATOM 863 N N . LEU A 1 112 ? 9.359 -27 -29.562 1 83 112 LEU A N 1
ATOM 864 C CA . LEU A 1 112 ? 8.18 -27.484 -28.844 1 83 112 LEU A CA 1
ATOM 865 C C . LEU A 1 112 ? 8.273 -28.984 -28.578 1 83 112 LEU A C 1
ATOM 867 O O . LEU A 1 112 ? 8.43 -29.766 -29.516 1 83 112 LEU A O 1
ATOM 871 N N . ASN A 1 113 ? 8.43 -29.281 -27.359 1 87 113 ASN A N 1
ATOM 872 C CA . ASN A 1 113 ? 8.391 -30.688 -26.953 1 87 113 ASN A CA 1
ATOM 873 C C . ASN A 1 113 ? 7.02 -31.078 -26.391 1 87 113 ASN A C 1
ATOM 875 O O . ASN A 1 113 ? 6.66 -30.672 -25.281 1 87 113 ASN A O 1
ATOM 879 N N . ILE A 1 114 ? 6.277 -31.859 -27.109 1 83.88 114 ILE A N 1
ATOM 880 C CA . ILE A 1 114 ? 4.906 -32.188 -26.734 1 83.88 114 ILE A CA 1
ATOM 881 C C . ILE A 1 114 ? 4.836 -33.594 -26.172 1 83.88 114 ILE A C 1
ATOM 883 O O . ILE A 1 114 ? 3.752 -34.094 -25.859 1 83.88 114 ILE A O 1
ATOM 887 N N . ASP A 1 115 ? 5.996 -34.25 -26.141 1 84.38 115 ASP A N 1
ATOM 888 C CA . ASP A 1 115 ? 6.035 -35.562 -25.547 1 84.38 115 ASP A CA 1
ATOM 889 C C . ASP A 1 115 ? 5.887 -35.5 -24.031 1 84.38 115 ASP A C 1
ATOM 891 O O . ASP A 1 115 ? 6.773 -35 -23.344 1 84.38 115 ASP A O 1
ATOM 895 N N . ARG A 1 116 ? 4.828 -36.094 -23.547 1 87.44 116 ARG A N 1
ATOM 896 C CA . ARG A 1 116 ? 4.547 -36 -22.109 1 87.44 116 ARG A CA 1
ATOM 897 C C . ARG A 1 116 ? 4.848 -37.312 -21.406 1 87.44 116 ARG A C 1
ATOM 899 O O . ARG A 1 116 ? 4.441 -37.5 -20.266 1 87.44 116 ARG A O 1
ATOM 906 N N . SER A 1 117 ? 5.504 -38.125 -22.047 1 87.94 117 SER A N 1
ATOM 907 C CA . SER A 1 117 ? 5.777 -39.438 -21.5 1 87.94 117 SER A CA 1
ATOM 908 C C . SER A 1 117 ? 6.648 -39.344 -20.25 1 87.94 117 SER A C 1
ATOM 910 O O . SER A 1 117 ? 6.602 -40.219 -19.375 1 87.94 117 SER A O 1
ATOM 912 N N . CYS A 1 118 ? 7.414 -38.281 -20.172 1 89.69 118 CYS A N 1
ATOM 913 C CA . CYS A 1 118 ? 8.32 -38.094 -19.031 1 89.69 118 CYS A CA 1
ATOM 914 C C . CYS A 1 118 ? 7.539 -37.906 -17.734 1 89.69 118 CYS A C 1
ATOM 916 O O . CYS A 1 118 ? 8.086 -38.062 -16.656 1 89.69 118 CYS A O 1
ATOM 918 N N . ILE A 1 119 ? 6.27 -37.594 -17.844 1 91.62 119 ILE A N 1
ATOM 919 C CA . ILE A 1 119 ? 5.492 -37.375 -16.625 1 91.62 119 ILE A CA 1
ATOM 920 C C . ILE A 1 119 ? 4.359 -38.406 -16.547 1 91.62 119 ILE A C 1
ATOM 922 O O . ILE A 1 119 ? 3.316 -38.125 -15.953 1 91.62 119 ILE A O 1
ATOM 926 N N . ARG A 1 120 ? 4.535 -39.469 -17.156 1 90.75 120 ARG A N 1
ATOM 927 C CA . ARG A 1 120 ? 3.582 -40.562 -17.062 1 90.75 120 ARG A CA 1
ATOM 928 C C . ARG A 1 120 ? 3.74 -41.312 -15.734 1 90.75 120 ARG A C 1
ATOM 930 O O . ARG A 1 120 ? 4.855 -41.469 -15.234 1 90.75 120 ARG A O 1
ATOM 937 N N . ALA A 1 121 ? 2.637 -41.844 -15.273 1 93.94 121 ALA A N 1
ATOM 938 C CA . ALA A 1 121 ? 2.676 -42.656 -14.062 1 93.94 121 ALA A CA 1
ATOM 939 C C . ALA A 1 121 ? 3.467 -43.938 -14.305 1 93.94 121 ALA A C 1
ATOM 941 O O . ALA A 1 121 ? 3.502 -44.469 -15.422 1 93.94 121 ALA A O 1
ATOM 942 N N . ARG A 1 122 ? 4.07 -44.406 -13.203 1 94.5 122 ARG A N 1
ATOM 943 C CA . ARG A 1 122 ? 4.762 -45.719 -13.281 1 94.5 122 ARG A CA 1
ATOM 944 C C . ARG A 1 122 ? 3.766 -46.844 -13.383 1 94.5 122 ARG A C 1
ATOM 946 O O . ARG A 1 122 ? 2.609 -46.719 -12.977 1 94.5 122 ARG A O 1
ATOM 953 N N . ASP A 1 123 ? 4.219 -47.875 -13.93 1 92.94 123 ASP A N 1
ATOM 954 C CA . ASP A 1 123 ? 3.418 -49.094 -14.047 1 92.94 123 ASP A CA 1
ATOM 955 C C . ASP A 1 123 ? 4.113 -50.281 -13.383 1 92.94 123 ASP A C 1
ATOM 957 O O . ASP A 1 123 ? 5.117 -50.781 -13.891 1 92.94 123 ASP A O 1
ATOM 961 N N . PRO A 1 124 ? 3.656 -50.844 -12.359 1 95.69 124 PRO A N 1
ATOM 962 C CA . PRO A 1 124 ? 2.49 -50.312 -11.641 1 95.69 124 PRO A CA 1
ATOM 963 C C . PRO A 1 124 ? 2.799 -49.031 -10.875 1 95.69 124 PRO A C 1
ATOM 965 O O . PRO A 1 124 ? 3.957 -48.75 -10.547 1 95.69 124 PRO A O 1
ATOM 968 N N . PRO A 1 125 ? 1.757 -48.219 -10.617 1 96.31 125 PRO A N 1
ATOM 969 C CA . PRO A 1 125 ? 1.967 -47 -9.828 1 96.31 125 PRO A CA 1
ATOM 970 C C . PRO A 1 125 ? 2.635 -47.281 -8.484 1 96.31 125 PRO A C 1
ATOM 972 O O . PRO A 1 125 ? 2.336 -48.281 -7.84 1 96.31 125 PRO A O 1
ATOM 975 N N . GLN A 1 126 ? 3.572 -46.438 -8.109 1 97.75 126 GLN A N 1
ATOM 976 C CA . GLN A 1 126 ? 4.297 -46.562 -6.848 1 97.75 126 GLN A CA 1
ATOM 977 C C . GLN A 1 126 ? 4.125 -45.312 -5.992 1 97.75 126 GLN A C 1
ATOM 979 O O . GLN A 1 126 ? 4.902 -44.344 -6.105 1 97.75 126 GLN A O 1
ATOM 984 N N . ILE A 1 127 ? 3.215 -45.312 -5.09 1 97.44 127 ILE A N 1
ATOM 985 C CA . ILE A 1 127 ? 2.971 -44.188 -4.184 1 97.44 127 ILE A CA 1
ATOM 986 C C . ILE A 1 127 ? 3.842 -44.344 -2.938 1 97.44 127 ILE A C 1
ATOM 988 O O . ILE A 1 127 ? 3.566 -45.188 -2.074 1 97.44 127 ILE A O 1
ATOM 992 N N . LYS A 1 128 ? 4.848 -43.531 -2.832 1 97.5 128 LYS A N 1
ATOM 993 C CA . LYS A 1 128 ? 5.871 -43.719 -1.806 1 97.5 128 LYS A CA 1
ATOM 994 C C . LYS A 1 128 ? 5.691 -42.719 -0.667 1 97.5 128 LYS A C 1
ATOM 996 O O . LYS A 1 128 ? 6.254 -42.906 0.414 1 97.5 128 LYS A O 1
ATOM 1001 N N . PHE A 1 129 ? 4.98 -41.719 -0.845 1 97.25 129 PHE A N 1
ATOM 1002 C CA . PHE A 1 129 ? 4.785 -40.656 0.15 1 97.25 129 PHE A CA 1
ATOM 1003 C C . PHE A 1 129 ? 3.305 -40.438 0.432 1 97.25 129 PHE A C 1
ATOM 1005 O O . PHE A 1 129 ? 2.451 -40.875 -0.354 1 97.25 129 PHE A O 1
ATOM 1012 N N . LYS A 1 130 ? 3.074 -39.844 1.604 1 94.94 130 LYS A N 1
ATOM 1013 C CA . LYS A 1 130 ? 1.72 -39.375 1.896 1 94.94 130 LYS A CA 1
ATOM 1014 C C . LYS A 1 130 ? 1.442 -38.031 1.236 1 94.94 130 LYS A C 1
ATOM 1016 O O . LYS A 1 130 ? 2.176 -37.062 1.456 1 94.94 130 LYS A O 1
ATOM 1021 N N . HIS A 1 131 ? 0.418 -38 0.37 1 95.5 131 HIS A N 1
ATOM 1022 C CA . HIS A 1 131 ? 0.092 -36.781 -0.374 1 95.5 131 HIS A CA 1
ATOM 1023 C C . HIS A 1 131 ? -1.163 -36.094 0.181 1 95.5 131 HIS A C 1
ATOM 1025 O O . HIS A 1 131 ? -2.229 -36.156 -0.437 1 95.5 131 HIS A O 1
ATOM 1031 N N . THR A 1 132 ? -0.927 -35.312 1.27 1 92.31 132 THR A N 1
ATOM 1032 C CA . THR A 1 132 ? -2.041 -34.688 1.96 1 92.31 132 THR A CA 1
ATOM 1033 C C . THR A 1 132 ? -2.523 -33.469 1.189 1 92.31 132 THR A C 1
ATOM 1035 O O . THR A 1 132 ? -3.6 -32.938 1.47 1 92.31 132 THR A O 1
ATOM 1038 N N . GLU A 1 133 ? -1.726 -33.062 0.231 1 94.44 133 GLU A N 1
ATOM 1039 C CA . GLU A 1 133 ? -2.076 -31.891 -0.562 1 94.44 133 GLU A CA 1
ATOM 1040 C C . GLU A 1 133 ? -3.203 -32.219 -1.543 1 94.44 133 GLU A C 1
ATOM 1042 O O . GLU A 1 133 ? -3.771 -31.297 -2.154 1 94.44 133 GLU A O 1
ATOM 1047 N N . TYR A 1 134 ? -3.566 -33.469 -1.633 1 92.5 134 TYR A N 1
ATOM 1048 C CA . TYR A 1 134 ? -4.637 -33.875 -2.541 1 92.5 134 TYR A CA 1
ATOM 1049 C C . TYR A 1 134 ? -5.773 -34.531 -1.783 1 92.5 134 TYR A C 1
ATOM 1051 O O . TYR A 1 134 ? -5.543 -35.188 -0.762 1 92.5 134 TYR A O 1
ATOM 1059 N N . THR A 1 135 ? -6.926 -34.312 -2.322 1 89 135 THR A N 1
ATOM 1060 C CA . THR A 1 135 ? -8.117 -35.031 -1.869 1 89 135 THR A CA 1
ATOM 1061 C C . THR A 1 135 ? -8.633 -35.938 -2.957 1 89 135 THR A C 1
ATOM 1063 O O . THR A 1 135 ? -8.695 -35.562 -4.129 1 89 135 THR A O 1
ATOM 1066 N N . LYS A 1 136 ? -9 -37.094 -2.502 1 83.44 136 LYS A N 1
ATOM 1067 C CA . LYS A 1 136 ? -9.5 -38.094 -3.451 1 83.44 136 LYS A CA 1
ATOM 1068 C C . LYS A 1 136 ? -10.828 -37.656 -4.059 1 83.44 136 LYS A C 1
ATOM 1070 O O . LYS A 1 136 ? -11.672 -37.062 -3.371 1 83.44 136 LYS A O 1
ATOM 1075 N N . LEU A 1 137 ? -10.93 -37.844 -5.336 1 69.81 137 LEU A N 1
ATOM 1076 C CA . LEU A 1 137 ? -12.109 -37.438 -6.094 1 69.81 137 LEU A CA 1
ATOM 1077 C C . LEU A 1 137 ? -13.383 -37.969 -5.441 1 69.81 137 LEU A C 1
ATOM 1079 O O . LEU A 1 137 ? -14.383 -37.25 -5.348 1 69.81 137 LEU A O 1
ATOM 1083 N N . ALA A 1 138 ? -13.352 -39.156 -5.078 1 59.38 138 ALA A N 1
ATOM 1084 C CA . ALA A 1 138 ? -14.516 -39.781 -4.441 1 59.38 138 ALA A CA 1
ATOM 1085 C C . ALA A 1 138 ? -14.938 -39 -3.197 1 59.38 138 ALA A C 1
ATOM 1087 O O . ALA A 1 138 ? -16.125 -38.938 -2.885 1 59.38 138 ALA A O 1
ATOM 1088 N N . GLU A 1 139 ? -14.055 -38.438 -2.623 1 59.31 139 GLU A N 1
ATOM 1089 C CA . GLU A 1 139 ? -14.297 -37.656 -1.4 1 59.31 139 GLU A CA 1
ATOM 1090 C C . GLU A 1 139 ? -14.641 -36.219 -1.714 1 59.31 139 GLU A C 1
ATOM 1092 O O . GLU A 1 139 ? -15.438 -35.594 -1.007 1 59.31 139 GLU A O 1
ATOM 1097 N N . ALA A 1 140 ? -14.125 -35.656 -2.865 1 53.28 140 ALA A N 1
ATOM 1098 C CA . ALA A 1 140 ? -14.266 -34.25 -3.236 1 53.28 140 ALA A CA 1
ATOM 1099 C C . ALA A 1 140 ? -15.664 -33.969 -3.777 1 53.28 140 ALA A C 1
ATOM 1101 O O . ALA A 1 140 ? -16.203 -32.844 -3.592 1 53.28 140 ALA A O 1
ATOM 1102 N N . THR A 1 141 ? -16.125 -34.781 -4.617 1 49.12 141 THR A N 1
ATOM 1103 C CA . THR A 1 141 ? -17.453 -34.625 -5.199 1 49.12 141 THR A CA 1
ATOM 1104 C C . THR A 1 141 ? -18.484 -34.344 -4.113 1 49.12 141 THR A C 1
ATOM 1106 O O . THR A 1 141 ? -19.469 -33.656 -4.348 1 49.12 141 THR A O 1
ATOM 1109 N N . SER A 1 142 ? -18.219 -34.844 -2.963 1 43.41 142 SER A N 1
ATOM 1110 C CA . SER A 1 142 ? -19.156 -34.594 -1.874 1 43.41 142 SER A CA 1
ATOM 1111 C C . SER A 1 142 ? -18.906 -33.219 -1.241 1 43.41 142 SER A C 1
ATOM 1113 O O . SER A 1 142 ? -19.781 -32.688 -0.554 1 43.41 142 SER A O 1
ATOM 1115 N N . LEU A 1 143 ? -17.641 -32.719 -1.663 1 44.97 143 LEU A N 1
ATOM 1116 C CA . LEU A 1 143 ? -17.234 -31.5 -0.958 1 44.97 143 LEU A CA 1
ATOM 1117 C C . LEU A 1 143 ? -17.109 -30.328 -1.924 1 44.97 143 LEU A C 1
ATOM 1119 O O . LEU A 1 143 ? -16.828 -30.531 -3.109 1 44.97 143 LEU A O 1
ATOM 1123 N N . ALA A 1 144 ? -17.719 -29.125 -1.858 1 42.59 144 ALA A N 1
ATOM 1124 C CA . ALA A 1 144 ? -17.812 -27.891 -2.619 1 42.59 144 ALA A CA 1
ATOM 1125 C C . ALA A 1 144 ? -16.438 -27.453 -3.123 1 42.59 144 ALA A C 1
ATOM 1127 O O . ALA A 1 144 ? -15.727 -26.719 -2.439 1 42.59 144 ALA A O 1
ATOM 1128 N N . SER A 1 145 ? -15.75 -28.359 -3.99 1 43.59 145 SER A N 1
ATOM 1129 C CA . SER A 1 145 ? -14.453 -27.922 -4.508 1 43.59 145 SER A CA 1
ATOM 1130 C C . SER A 1 145 ? -14.609 -27.188 -5.832 1 43.59 145 SER A C 1
ATOM 1132 O O . SER A 1 145 ? -15.547 -27.453 -6.594 1 43.59 145 SER A O 1
ATOM 1134 N N . SER A 1 146 ? -13.898 -26.047 -6.039 1 43.5 146 SER A N 1
ATOM 1135 C CA . SER A 1 146 ? -13.922 -25.234 -7.262 1 43.5 146 SER A CA 1
ATOM 1136 C C . SER A 1 146 ? -13.133 -25.922 -8.375 1 43.5 146 SER A C 1
ATOM 1138 O O . SER A 1 146 ? -13.164 -25.469 -9.523 1 43.5 146 SER A O 1
ATOM 1140 N N . PHE A 1 147 ? -12.453 -27.109 -8.094 1 43.62 147 PHE A N 1
ATOM 1141 C CA . PHE A 1 147 ? -11.664 -27.75 -9.133 1 43.62 147 PHE A CA 1
ATOM 1142 C C . PHE A 1 147 ? -12.508 -28.719 -9.938 1 43.62 147 PHE A C 1
ATOM 1144 O O . PHE A 1 147 ? -13.398 -29.391 -9.391 1 43.62 147 PHE A O 1
ATOM 1151 N N . THR A 1 148 ? -12.539 -28.609 -11.273 1 42.28 148 THR A N 1
ATOM 1152 C CA . THR A 1 148 ? -13.305 -29.453 -12.172 1 42.28 148 THR A CA 1
ATOM 1153 C C . THR A 1 148 ? -12.711 -30.859 -12.227 1 42.28 148 THR A C 1
ATOM 1155 O O . THR A 1 148 ? -11.5 -31.031 -12.094 1 42.28 148 THR A O 1
ATOM 1158 N N . SER A 1 149 ? -13.578 -31.953 -11.859 1 41 149 SER A N 1
ATOM 1159 C CA . SER A 1 149 ? -13.195 -33.344 -12.086 1 41 149 SER A CA 1
ATOM 1160 C C . SER A 1 149 ? -13.789 -33.875 -13.383 1 41 149 SER A C 1
ATOM 1162 O O . SER A 1 149 ? -14.805 -33.375 -13.867 1 41 149 SER A O 1
ATOM 1164 N N . PRO A 1 150 ? -12.984 -34.656 -14.18 1 41.47 150 PRO A N 1
ATOM 1165 C CA . PRO A 1 150 ? -13.477 -35.25 -15.43 1 41.47 150 PRO A CA 1
ATOM 1166 C C . PRO A 1 150 ? -14.891 -35.812 -15.305 1 41.47 150 PRO A C 1
ATOM 1168 O O . PRO A 1 150 ? -15.609 -35.906 -16.297 1 41.47 150 PRO A O 1
ATOM 1171 N N . ILE A 1 151 ? -15.18 -36.438 -14.195 1 42.56 151 ILE A N 1
ATOM 1172 C CA . ILE A 1 151 ? -16.469 -37.125 -14.125 1 42.56 151 ILE A CA 1
ATOM 1173 C C . ILE A 1 151 ? -17.578 -36.125 -13.805 1 42.56 151 ILE A C 1
ATOM 1175 O O . ILE A 1 151 ? -18.75 -36.438 -13.992 1 42.56 151 ILE A O 1
ATOM 1179 N N . GLN A 1 152 ? -17.297 -35.188 -13.195 1 41.72 152 GLN A N 1
ATOM 1180 C CA . GLN A 1 152 ? -18.359 -34.219 -12.883 1 41.72 152 GLN A CA 1
ATOM 1181 C C . GLN A 1 152 ? -18.109 -32.906 -13.617 1 41.72 152 GLN A C 1
ATOM 1183 O O . GLN A 1 152 ? -17.047 -32.312 -13.484 1 41.72 152 GLN A O 1
ATOM 1188 N N . PRO A 1 153 ? -18.875 -32.844 -14.742 1 41.47 153 PRO A N 1
ATOM 1189 C CA . PRO A 1 153 ? -18.781 -31.516 -15.336 1 41.47 153 PRO A CA 1
ATOM 1190 C C . PRO A 1 153 ? -18.703 -30.406 -14.289 1 41.47 153 PRO A C 1
ATOM 1192 O O . PRO A 1 153 ? -19.156 -30.594 -13.148 1 41.47 153 PRO A O 1
ATOM 1195 N N . PRO A 1 154 ? -17.797 -29.531 -14.438 1 41.5 154 PRO A N 1
ATOM 1196 C CA . PRO A 1 154 ? -17.875 -28.438 -13.469 1 41.5 154 PRO A CA 1
ATOM 1197 C C . PRO A 1 154 ? -19.312 -28.109 -13.062 1 41.5 154 PRO A C 1
ATOM 1199 O O . PRO A 1 154 ? -20.203 -28.078 -13.906 1 41.5 154 PRO A O 1
ATOM 1202 N N . THR A 1 155 ? -19.828 -28.797 -12.172 1 37.09 155 THR A N 1
ATOM 1203 C CA . THR A 1 155 ? -21.078 -28.156 -11.758 1 37.09 155 THR A CA 1
ATOM 1204 C C . THR A 1 155 ? -21.047 -26.672 -12.094 1 37.09 155 THR A C 1
ATOM 1206 O O . THR A 1 155 ? -19.984 -26.031 -12.039 1 37.09 155 THR A O 1
ATOM 1209 N N . SER A 1 156 ? -21.953 -26.266 -13.023 1 35.38 156 SER A N 1
ATOM 1210 C CA . SER A 1 156 ? -22.172 -24.844 -13.234 1 35.38 156 SER A CA 1
ATOM 1211 C C . SER A 1 156 ? -21.703 -24.031 -12.023 1 35.38 156 SER A C 1
ATOM 1213 O O . SER A 1 156 ? -22.516 -23.391 -11.352 1 35.38 156 SER A O 1
ATOM 1215 N N . THR A 1 157 ? -21.25 -24.719 -11.172 1 37.84 157 THR A N 1
ATOM 1216 C CA . THR A 1 157 ? -20.844 -23.797 -10.117 1 37.84 157 THR A CA 1
ATOM 1217 C C . THR A 1 157 ? -20.141 -22.578 -10.711 1 37.84 157 THR A C 1
ATOM 1219 O O . THR A 1 157 ? -19.109 -22.719 -11.375 1 37.84 157 THR A O 1
ATOM 1222 N N . THR A 1 158 ? -20.844 -21.625 -11.07 1 35.09 158 THR A N 1
ATOM 1223 C CA . THR A 1 158 ? -20.688 -20.266 -11.57 1 35.09 158 THR A CA 1
ATOM 1224 C C . THR A 1 158 ? -19.266 -19.75 -11.305 1 35.09 158 THR A C 1
ATOM 1226 O O . THR A 1 158 ? -18.891 -19.531 -10.148 1 35.09 158 THR A O 1
ATOM 1229 N N . LEU A 1 159 ? -18.188 -20.297 -11.773 1 40.66 159 LEU A N 1
ATOM 1230 C CA . LEU A 1 159 ? -17.109 -19.344 -11.906 1 40.66 159 LEU A CA 1
ATOM 1231 C C . LEU A 1 159 ? -17.594 -1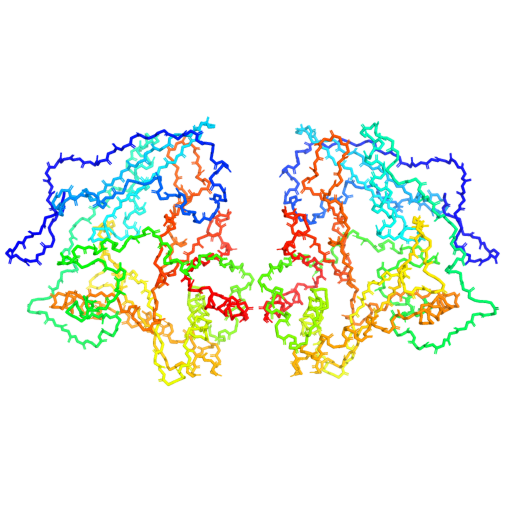7.922 -11.641 1 40.66 159 LEU A C 1
ATOM 1233 O O . LEU A 1 159 ? -16.812 -16.969 -11.633 1 40.66 159 LEU A O 1
ATOM 1237 N N . THR A 1 160 ? -18.828 -17.812 -12.188 1 40.38 160 THR A N 1
ATOM 1238 C CA . THR A 1 160 ? -19.484 -16.516 -12.25 1 40.38 160 THR A CA 1
ATOM 1239 C C . THR A 1 160 ? -19.438 -15.812 -10.891 1 40.38 160 THR A C 1
ATOM 1241 O O . THR A 1 160 ? -19.062 -14.633 -10.805 1 40.38 160 THR A O 1
ATOM 1244 N N . GLY A 1 161 ? -20.672 -15.914 -10.055 1 40.97 161 GLY A N 1
ATOM 1245 C CA . GLY A 1 161 ? -21.172 -14.914 -9.133 1 40.97 161 GLY A CA 1
ATOM 1246 C C . GLY A 1 161 ? -20.516 -14.977 -7.762 1 40.97 161 GLY A C 1
ATOM 1247 O O . GLY A 1 161 ? -20.094 -16.047 -7.324 1 40.97 161 GLY A O 1
ATOM 1248 N N . LEU A 1 162 ? -19.641 -14.164 -7.512 1 49.22 162 LEU A N 1
ATOM 1249 C CA . LEU A 1 162 ? -19.359 -13.914 -6.102 1 49.22 162 LEU A CA 1
ATOM 1250 C C . LEU A 1 162 ? -20.422 -14.57 -5.215 1 49.22 162 LEU A C 1
ATOM 1252 O O . LEU A 1 162 ? -21.609 -14.469 -5.492 1 49.22 162 LEU A O 1
ATOM 1256 N N . LEU A 1 163 ? -20.031 -15.891 -4.766 1 55.16 163 LEU A N 1
ATOM 1257 C CA . LEU A 1 163 ? -20.969 -16.156 -3.678 1 55.16 163 LEU A CA 1
ATOM 1258 C C . LEU A 1 163 ? -21.484 -14.844 -3.08 1 55.16 163 LEU A C 1
ATOM 1260 O O . LEU A 1 163 ? -20.734 -13.875 -2.955 1 55.16 163 LEU A O 1
ATOM 1264 N N . PRO A 1 164 ? -22.75 -14.609 -3.221 1 59.16 164 PRO A N 1
ATOM 1265 C CA . PRO A 1 164 ? -23.359 -13.336 -2.826 1 59.16 164 PRO A CA 1
ATOM 1266 C C . PRO A 1 164 ? -22.656 -12.68 -1.649 1 59.16 164 PRO A C 1
ATOM 1268 O O . PRO A 1 164 ? -22.594 -11.445 -1.569 1 59.16 164 PRO A O 1
ATOM 1271 N N . ASP A 1 165 ? -21.891 -13.57 -0.9 1 74.5 165 ASP A N 1
ATOM 1272 C CA . ASP A 1 165 ? -21.391 -12.93 0.308 1 74.5 165 ASP A CA 1
ATOM 1273 C C . ASP A 1 165 ? -19.875 -12.797 0.261 1 74.5 165 ASP A C 1
ATOM 1275 O O . ASP A 1 165 ? -19.234 -12.523 1.28 1 74.5 165 ASP A O 1
ATOM 1279 N N . HIS A 1 166 ? -19.312 -13.086 -1.018 1 81.06 166 HIS A N 1
ATOM 1280 C CA . HIS A 1 166 ? -17.859 -12.961 -1.08 1 81.06 166 HIS A CA 1
ATOM 1281 C C . HIS A 1 166 ? -17.438 -11.625 -1.688 1 81.06 166 HIS A C 1
ATOM 1283 O O . HIS A 1 166 ? -18.156 -11.078 -2.539 1 81.06 166 HIS A O 1
ATOM 1289 N N . GLU A 1 167 ? -16.406 -11.141 -1.133 1 83.38 167 GLU A N 1
ATOM 1290 C CA . GLU A 1 167 ? -15.781 -9.93 -1.648 1 83.38 167 GLU A CA 1
ATOM 1291 C C . GLU A 1 167 ? -14.359 -10.195 -2.131 1 83.38 167 GLU A C 1
ATOM 1293 O O . GLU A 1 167 ? -13.625 -10.961 -1.508 1 83.38 167 GLU A O 1
ATOM 1298 N N . PHE A 1 168 ? -14.078 -9.602 -3.301 1 83.88 168 PHE A N 1
ATOM 1299 C CA . PHE A 1 168 ? -12.719 -9.664 -3.812 1 83.88 168 PHE A CA 1
ATOM 1300 C C . PHE A 1 168 ? -11.938 -8.414 -3.422 1 83.88 168 PHE A C 1
ATOM 1302 O O . PHE A 1 168 ? -12.469 -7.305 -3.459 1 83.88 168 PHE A O 1
ATOM 1309 N N . ARG A 1 169 ? -10.703 -8.672 -3.029 1 87.12 169 ARG A N 1
ATOM 1310 C CA . ARG A 1 169 ? -9.836 -7.531 -2.732 1 87.12 169 ARG A CA 1
ATOM 1311 C C . ARG A 1 169 ? -8.406 -7.797 -3.199 1 87.12 169 ARG A C 1
ATOM 1313 O O . ARG A 1 169 ? -7.996 -8.953 -3.334 1 87.12 169 ARG A O 1
ATOM 1320 N N . MET A 1 170 ? -7.762 -6.711 -3.5 1 88.44 170 MET A N 1
ATOM 1321 C CA . MET A 1 170 ? -6.34 -6.75 -3.83 1 88.44 170 MET A CA 1
ATOM 1322 C C . MET A 1 170 ? -5.504 -6.141 -2.709 1 88.44 170 MET A C 1
ATOM 1324 O O . MET A 1 170 ? -5.805 -5.047 -2.232 1 88.44 170 MET A O 1
ATOM 1328 N N . PHE A 1 171 ? -4.551 -6.832 -2.225 1 91.44 171 PHE A N 1
ATOM 1329 C CA . PHE A 1 171 ? -3.59 -6.328 -1.253 1 91.44 171 PHE A CA 1
ATOM 1330 C C . PHE A 1 171 ? -2.203 -6.211 -1.874 1 91.44 171 PHE A C 1
ATOM 1332 O O . PHE A 1 171 ? -1.657 -7.195 -2.379 1 91.44 171 PHE A O 1
ATOM 1339 N N . SER A 1 172 ? -1.649 -5.031 -1.836 1 89.38 172 SER A N 1
ATOM 1340 C CA . SER A 1 172 ? -0.368 -4.781 -2.486 1 89.38 172 SER A CA 1
ATOM 1341 C C . SER A 1 172 ? 0.777 -4.805 -1.479 1 89.38 172 SER A C 1
ATOM 1343 O O . SER A 1 172 ? 0.71 -4.141 -0.44 1 89.38 172 SER A O 1
ATOM 1345 N N . PHE A 1 173 ? 1.771 -5.598 -1.77 1 92.69 173 PHE A N 1
ATOM 1346 C CA . PHE A 1 173 ? 3.027 -5.613 -1.028 1 92.69 173 PHE A CA 1
ATOM 1347 C C . PHE A 1 173 ? 4.129 -4.918 -1.814 1 92.69 173 PHE A C 1
ATOM 1349 O O . PHE A 1 173 ? 4.586 -5.426 -2.84 1 92.69 173 PHE A O 1
ATOM 1356 N N . ASN A 1 174 ? 4.547 -3.781 -1.317 1 88.06 174 ASN A N 1
ATOM 1357 C CA . ASN A 1 174 ? 5.641 -3.09 -1.987 1 88.06 174 ASN A CA 1
ATOM 1358 C C . ASN A 1 174 ? 6.996 -3.686 -1.611 1 88.06 174 ASN A C 1
ATOM 1360 O O . ASN A 1 174 ? 7.074 -4.555 -0.741 1 88.06 174 ASN A O 1
ATOM 1364 N N . PRO A 1 175 ? 8.062 -3.291 -2.256 1 89.62 175 PRO A N 1
ATOM 1365 C CA . PRO A 1 175 ? 9.367 -3.9 -2.016 1 89.62 175 PRO A CA 1
ATOM 1366 C C . PRO A 1 175 ? 9.836 -3.754 -0.567 1 89.62 175 PRO A C 1
ATOM 1368 O O . PRO A 1 175 ? 10.469 -4.66 -0.023 1 89.62 175 PRO A O 1
ATOM 1371 N N . ASP A 1 176 ? 9.516 -2.697 0.077 1 88.81 176 ASP A N 1
ATOM 1372 C CA . ASP A 1 176 ? 9.906 -2.502 1.472 1 88.81 176 ASP A CA 1
ATOM 1373 C C . ASP A 1 176 ? 9.188 -3.5 2.383 1 88.81 176 ASP A C 1
ATOM 1375 O O . ASP A 1 176 ? 9.797 -4.051 3.305 1 88.81 176 ASP A O 1
ATOM 1379 N N . MET A 1 177 ? 7.961 -3.641 2.123 1 92.44 177 MET A N 1
ATOM 1380 C CA . MET A 1 177 ? 7.188 -4.605 2.904 1 92.44 177 MET A CA 1
ATOM 1381 C C . MET A 1 177 ? 7.77 -6.008 2.766 1 92.44 177 MET A C 1
ATOM 1383 O O . MET A 1 177 ? 7.898 -6.73 3.756 1 92.44 177 MET A O 1
ATOM 1387 N N . ILE A 1 178 ? 8.117 -6.355 1.57 1 94.88 178 ILE A N 1
ATOM 1388 C CA . ILE A 1 178 ? 8.672 -7.68 1.298 1 94.88 178 ILE A CA 1
ATOM 1389 C C . ILE A 1 178 ? 10.023 -7.828 2.002 1 94.88 178 ILE A C 1
ATOM 1391 O O . ILE A 1 178 ? 10.297 -8.867 2.611 1 94.88 178 ILE A O 1
ATOM 1395 N N . ARG A 1 179 ? 10.82 -6.816 1.893 1 93.25 179 ARG A N 1
ATOM 1396 C CA . ARG A 1 179 ? 12.109 -6.824 2.588 1 93.25 179 ARG A CA 1
ATOM 1397 C C . ARG A 1 179 ? 11.914 -7.02 4.09 1 93.25 179 ARG A C 1
ATOM 1399 O O . ARG A 1 179 ? 12.633 -7.805 4.715 1 93.25 179 ARG A O 1
ATOM 1406 N N . CYS A 1 180 ? 10.961 -6.324 4.629 1 93.94 180 CYS A N 1
ATOM 1407 C CA . CYS A 1 180 ? 10.688 -6.418 6.059 1 93.94 180 CYS A CA 1
ATOM 1408 C C . CYS A 1 180 ? 10.258 -7.832 6.441 1 93.94 180 CYS A C 1
ATOM 1410 O O . CYS A 1 180 ? 10.672 -8.352 7.477 1 93.94 180 CYS A O 1
ATOM 1412 N N . LEU A 1 181 ? 9.43 -8.398 5.637 1 95.94 181 LEU A N 1
ATOM 1413 C CA . LEU A 1 181 ? 9.008 -9.773 5.887 1 95.94 181 LEU A CA 1
ATOM 1414 C C . LEU A 1 181 ? 10.203 -10.719 5.879 1 95.94 181 LEU A C 1
ATOM 1416 O O . LEU A 1 181 ? 10.305 -11.602 6.734 1 95.94 181 LEU A O 1
ATOM 1420 N N . LYS A 1 182 ? 11.055 -10.555 4.926 1 96.06 182 LYS A N 1
ATOM 1421 C CA . LYS A 1 182 ? 12.234 -11.414 4.828 1 96.06 182 LYS A CA 1
ATOM 1422 C C . LYS A 1 182 ? 13.148 -11.234 6.043 1 96.06 182 LYS A C 1
ATOM 1424 O O . LYS A 1 182 ? 13.734 -12.203 6.531 1 96.06 182 LYS A O 1
ATOM 1429 N N . GLU A 1 183 ? 13.234 -10.016 6.484 1 93.94 183 GLU A N 1
ATOM 1430 C CA . GLU A 1 183 ? 14.031 -9.758 7.676 1 93.94 183 GLU A CA 1
ATOM 1431 C C . GLU A 1 183 ? 13.422 -10.414 8.906 1 93.94 183 GLU A C 1
ATOM 1433 O O . GLU A 1 183 ? 14.133 -10.984 9.734 1 93.94 183 GLU A O 1
ATOM 1438 N N . LYS A 1 184 ? 12.148 -10.336 8.992 1 93.75 184 LYS A N 1
ATOM 1439 C CA . LYS A 1 184 ? 11.43 -10.914 10.125 1 93.75 184 LYS A CA 1
ATOM 1440 C C . LYS A 1 184 ? 11.555 -12.438 10.148 1 93.75 184 LYS A C 1
ATOM 1442 O O . LYS A 1 184 ? 11.406 -13.062 11.195 1 93.75 184 LYS A O 1
ATOM 1447 N N . ALA A 1 185 ? 11.711 -13.016 8.977 1 95.75 185 ALA A N 1
ATOM 1448 C CA . ALA A 1 185 ? 11.852 -14.461 8.859 1 95.75 185 ALA A CA 1
ATOM 1449 C C . ALA A 1 185 ? 13.117 -14.953 9.562 1 95.75 185 ALA A C 1
ATOM 1451 O O . ALA A 1 185 ? 13.211 -16.125 9.938 1 95.75 185 ALA A O 1
ATOM 1452 N N . MET A 1 186 ? 14.133 -14.078 9.75 1 93.25 186 MET A N 1
ATOM 1453 C CA . MET A 1 186 ? 15.391 -14.359 10.438 1 93.25 186 MET A CA 1
ATOM 1454 C C . MET A 1 186 ? 16.141 -15.5 9.75 1 93.25 186 MET A C 1
ATOM 1456 O O . MET A 1 186 ? 17.016 -16.125 10.344 1 93.25 186 MET A O 1
ATOM 1460 N N . THR A 1 187 ? 15.719 -16 8.68 1 93.38 187 THR A N 1
ATOM 1461 C CA . THR A 1 187 ? 16.375 -16.969 7.805 1 93.38 187 THR A CA 1
ATOM 1462 C C . THR A 1 187 ? 16.328 -16.5 6.355 1 93.38 187 THR A C 1
ATOM 1464 O O . THR A 1 187 ? 15.414 -15.758 5.969 1 93.38 187 THR A O 1
ATOM 1467 N N . LYS A 1 188 ? 17.359 -16.828 5.715 1 95.38 188 LYS A N 1
ATOM 1468 C CA . LYS A 1 188 ? 17.328 -16.5 4.293 1 95.38 188 LYS A CA 1
ATOM 1469 C C . LYS A 1 188 ? 16.125 -17.141 3.604 1 95.38 188 LYS A C 1
ATOM 1471 O O . LYS A 1 188 ? 15.898 -18.344 3.752 1 95.38 188 LYS A O 1
ATOM 1476 N N . CYS A 1 189 ? 15.352 -16.344 2.941 1 96.88 189 CYS A N 1
ATOM 1477 C CA . CYS A 1 189 ? 14.195 -16.875 2.23 1 96.88 189 CYS A CA 1
ATOM 1478 C C . CYS A 1 189 ? 13.859 -16 1.019 1 96.88 189 CYS A C 1
ATOM 1480 O O . CYS A 1 189 ? 14.258 -14.844 0.951 1 96.88 189 CYS A O 1
ATOM 1482 N N . SER A 1 190 ? 13.273 -16.609 -0 1 95.75 190 SER A N 1
ATOM 1483 C CA . SER A 1 190 ? 12.836 -15.883 -1.191 1 95.75 190 SER A CA 1
ATOM 1484 C C . SER A 1 190 ? 11.609 -15.031 -0.904 1 95.75 190 SER A C 1
ATOM 1486 O O . SER A 1 190 ? 10.945 -15.211 0.121 1 95.75 190 SER A O 1
ATOM 1488 N N . SER A 1 191 ? 11.289 -14.07 -1.786 1 94.94 191 SER A N 1
ATOM 1489 C CA . SER A 1 191 ? 10.078 -13.266 -1.67 1 94.94 191 SER A CA 1
ATOM 1490 C C . SER A 1 191 ? 8.828 -14.148 -1.641 1 94.94 191 SER A C 1
ATOM 1492 O O . SER A 1 191 ? 7.898 -13.891 -0.876 1 94.94 191 SER A O 1
ATOM 1494 N N . PHE A 1 192 ? 8.867 -15.211 -2.447 1 96 192 PHE A N 1
ATOM 1495 C CA . PHE A 1 192 ? 7.738 -16.125 -2.498 1 96 192 PHE A CA 1
ATOM 1496 C C . PHE A 1 192 ? 7.504 -16.781 -1.139 1 96 192 PHE A C 1
ATOM 1498 O O . PHE A 1 192 ? 6.383 -16.781 -0.628 1 96 192 PHE A O 1
ATOM 1505 N N . GLU A 1 193 ? 8.531 -17.297 -0.583 1 97.88 193 GLU A N 1
ATOM 1506 C CA . GLU A 1 193 ? 8.43 -17.984 0.703 1 97.88 193 GLU A CA 1
ATOM 1507 C C . GLU A 1 193 ? 7.906 -17.047 1.785 1 97.88 193 GLU A C 1
ATOM 1509 O O . GLU A 1 193 ? 7.027 -17.422 2.564 1 97.88 193 GLU A O 1
ATOM 1514 N N . ALA A 1 194 ? 8.414 -15.859 1.786 1 97.62 194 ALA A N 1
ATOM 1515 C CA . ALA A 1 194 ? 8.023 -14.883 2.795 1 97.62 194 ALA A CA 1
ATOM 1516 C C . ALA A 1 194 ? 6.559 -14.484 2.633 1 97.62 194 ALA A C 1
ATOM 1518 O O . ALA A 1 194 ? 5.805 -14.453 3.609 1 97.62 194 ALA A O 1
ATOM 1519 N N . ILE A 1 195 ? 6.125 -14.195 1.434 1 97.31 195 ILE A N 1
ATOM 1520 C CA . ILE A 1 195 ? 4.773 -13.711 1.162 1 97.31 195 ILE A CA 1
ATOM 1521 C C . ILE A 1 195 ? 3.768 -14.836 1.424 1 97.31 195 ILE A C 1
ATOM 1523 O O . ILE A 1 195 ? 2.729 -14.609 2.047 1 97.31 195 ILE A O 1
ATOM 1527 N N . VAL A 1 196 ? 4.078 -16.016 0.966 1 98.12 196 VAL A N 1
ATOM 1528 C CA . VAL A 1 196 ? 3.18 -17.141 1.161 1 98.12 196 VAL A CA 1
ATOM 1529 C C . VAL A 1 196 ? 3.002 -17.406 2.654 1 98.12 196 VAL A C 1
ATOM 1531 O O . VAL A 1 196 ? 1.881 -17.625 3.123 1 98.12 196 VAL A O 1
ATOM 1534 N N . ALA A 1 197 ? 4.125 -17.422 3.385 1 98.62 197 ALA A N 1
ATOM 1535 C CA . ALA A 1 197 ? 4.059 -17.641 4.828 1 98.62 197 ALA A CA 1
ATOM 1536 C C . ALA A 1 197 ? 3.191 -16.594 5.504 1 98.62 197 ALA A C 1
ATOM 1538 O O . ALA A 1 197 ? 2.375 -16.906 6.371 1 98.62 197 ALA A O 1
ATOM 1539 N N . HIS A 1 198 ? 3.369 -15.375 5.078 1 98.25 198 HIS A N 1
ATOM 1540 C CA . HIS A 1 198 ? 2.641 -14.266 5.676 1 98.25 198 HIS A CA 1
ATOM 1541 C C . HIS A 1 198 ? 1.146 -14.367 5.391 1 98.25 198 HIS A C 1
ATOM 1543 O O . HIS A 1 198 ? 0.324 -14.195 6.293 1 98.25 198 HIS A O 1
ATOM 1549 N N . ILE A 1 199 ? 0.796 -14.609 4.172 1 97.94 199 ILE A N 1
ATOM 1550 C CA . ILE A 1 199 ? -0.604 -14.734 3.785 1 97.94 199 ILE A CA 1
ATOM 1551 C C . ILE A 1 199 ? -1.231 -15.93 4.504 1 97.94 199 ILE A C 1
ATOM 1553 O O . ILE A 1 199 ? -2.371 -15.852 4.969 1 97.94 199 ILE A O 1
ATOM 1557 N N . TRP A 1 200 ? -0.456 -17.016 4.535 1 98.44 200 TRP A N 1
ATOM 1558 C CA . TRP A 1 200 ? -0.925 -18.203 5.227 1 98.44 200 TRP A CA 1
ATOM 1559 C C . TRP A 1 200 ? -1.254 -17.906 6.684 1 98.44 200 TRP A C 1
ATOM 1561 O O . TRP A 1 200 ? -2.348 -18.219 7.16 1 98.44 200 TRP A O 1
ATOM 1571 N N . ARG A 1 201 ? -0.398 -17.297 7.367 1 98.19 201 ARG A N 1
ATOM 1572 C CA . ARG A 1 201 ? -0.61 -16.938 8.766 1 98.19 201 ARG A CA 1
ATOM 1573 C C . ARG A 1 201 ? -1.809 -16 8.914 1 98.19 201 ARG A C 1
ATOM 1575 O O . ARG A 1 201 ? -2.688 -16.25 9.75 1 98.19 201 ARG A O 1
ATOM 1582 N N . ALA A 1 202 ? -1.821 -14.938 8.102 1 97.38 202 ALA A N 1
ATOM 1583 C CA . ALA A 1 202 ? -2.887 -13.945 8.188 1 97.38 202 ALA A CA 1
ATOM 1584 C C . ALA A 1 202 ? -4.25 -14.578 7.91 1 97.38 202 ALA A C 1
ATOM 1586 O O . ALA A 1 202 ? -5.219 -14.312 8.625 1 97.38 202 ALA A O 1
ATOM 1587 N N . ARG A 1 203 ? -4.312 -15.375 6.844 1 97.19 203 ARG A N 1
ATOM 1588 C CA . ARG A 1 203 ? -5.582 -15.992 6.473 1 97.19 203 ARG A CA 1
ATOM 1589 C C . ARG A 1 203 ? -6.031 -17 7.531 1 97.19 203 ARG A C 1
ATOM 1591 O O . ARG A 1 203 ? -7.223 -17.094 7.832 1 97.19 203 ARG A O 1
ATOM 1598 N N . THR A 1 204 ? -5.078 -17.766 8.055 1 97.75 204 THR A N 1
ATOM 1599 C CA . THR A 1 204 ? -5.402 -18.734 9.109 1 97.75 204 THR A CA 1
ATOM 1600 C C . THR A 1 204 ? -6.031 -18.016 10.305 1 97.75 204 THR A C 1
ATOM 1602 O O . THR A 1 204 ? -7.066 -18.453 10.812 1 97.75 204 THR A O 1
ATOM 1605 N N . LYS A 1 205 ? -5.492 -16.922 10.688 1 96.5 205 LYS A N 1
ATOM 1606 C CA . LYS A 1 205 ? -6.004 -16.156 11.82 1 96.5 205 LYS A CA 1
ATOM 1607 C C . LYS A 1 205 ? -7.398 -15.609 11.523 1 96.5 205 LYS A C 1
ATOM 1609 O O . LYS A 1 205 ? -8.219 -15.469 12.43 1 96.5 205 LYS A O 1
ATOM 1614 N N . ALA A 1 206 ? -7.625 -15.336 10.312 1 95.56 206 ALA A N 1
ATOM 1615 C CA . ALA A 1 206 ? -8.875 -14.703 9.906 1 95.56 206 ALA A CA 1
ATOM 1616 C C . ALA A 1 206 ? -10 -15.727 9.773 1 95.56 206 ALA A C 1
ATOM 1618 O O . ALA A 1 206 ? -11.172 -15.414 9.992 1 95.56 206 ALA A O 1
ATOM 1619 N N . ILE A 1 207 ? -9.672 -16.953 9.422 1 94.69 207 ILE A N 1
ATOM 1620 C CA . ILE A 1 207 ? -10.688 -17.906 8.961 1 94.69 207 ILE A CA 1
ATOM 1621 C C . ILE A 1 207 ? -10.953 -18.938 10.047 1 94.69 207 ILE A C 1
ATOM 1623 O O . ILE A 1 207 ? -12.094 -19.344 10.266 1 94.69 207 ILE A O 1
ATOM 1627 N N . PHE A 1 208 ? -9.914 -19.359 10.766 1 95.75 208 PHE A N 1
ATOM 1628 C CA . PHE A 1 208 ? -10.047 -20.484 11.695 1 95.75 208 PHE A CA 1
ATOM 1629 C C . PHE A 1 208 ? -10.406 -19.984 13.086 1 95.75 208 PHE A C 1
ATOM 1631 O O . PHE A 1 208 ? -9.758 -19.078 13.625 1 95.75 208 PHE A O 1
ATOM 1638 N N . ASP A 1 209 ? -11.398 -20.578 13.594 1 94.12 209 ASP A N 1
ATOM 1639 C CA . ASP A 1 209 ? -11.797 -20.234 14.953 1 94.12 209 ASP A CA 1
ATOM 1640 C C . ASP A 1 209 ? -11.258 -21.25 15.953 1 94.12 209 ASP A C 1
ATOM 1642 O O . ASP A 1 209 ? -11 -20.922 17.109 1 94.12 209 ASP A O 1
ATOM 1646 N N . ASN A 1 210 ? -11.148 -22.516 15.516 1 96.06 210 ASN A N 1
ATOM 1647 C CA . ASN A 1 210 ? -10.656 -23.594 16.359 1 96.06 210 ASN A CA 1
ATOM 1648 C C . ASN A 1 210 ? -9.133 -23.719 16.281 1 96.06 210 ASN A C 1
ATOM 1650 O O . ASN A 1 210 ? -8.594 -24.125 15.25 1 96.06 210 ASN A O 1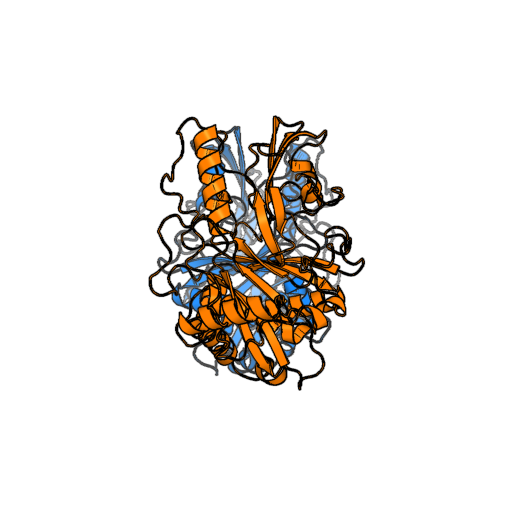
ATOM 1654 N N . LEU A 1 211 ? -8.445 -23.516 17.328 1 96.31 211 LEU A N 1
ATOM 1655 C CA . LEU A 1 211 ? -6.988 -23.453 17.391 1 96.31 211 LEU A CA 1
ATOM 1656 C C . LEU A 1 211 ? -6.363 -24.828 17.25 1 96.31 211 LEU A C 1
ATOM 1658 O O . LEU A 1 211 ? -5.168 -24.953 17 1 96.31 211 LEU A O 1
ATOM 1662 N N . ASP A 1 212 ? -7.141 -25.875 17.359 1 96.31 212 ASP A N 1
ATOM 1663 C CA . ASP A 1 212 ? -6.621 -27.234 17.312 1 96.31 212 ASP A CA 1
ATOM 1664 C C . ASP A 1 212 ? -6.652 -27.781 15.883 1 96.31 212 ASP A C 1
ATOM 1666 O O . ASP A 1 212 ? -6.039 -28.812 15.594 1 96.31 212 ASP A O 1
ATOM 1670 N N . GLU A 1 213 ? -7.277 -27.094 15.055 1 97 213 GLU A N 1
ATOM 1671 C CA . GLU A 1 213 ? -7.379 -27.547 13.664 1 97 213 GLU A CA 1
ATOM 1672 C C . GLU A 1 213 ? -6.051 -27.391 12.938 1 97 213 GLU A C 1
ATOM 1674 O O . GLU A 1 213 ? -5.156 -26.672 13.406 1 97 213 GLU A O 1
ATOM 1679 N N . ILE A 1 214 ? -5.977 -28.109 11.844 1 97 214 ILE A N 1
ATOM 1680 C CA . ILE A 1 214 ? -4.809 -28 10.977 1 97 214 ILE A CA 1
ATOM 1681 C C . ILE A 1 214 ? -5.121 -27.078 9.797 1 97 214 ILE A C 1
ATOM 1683 O O . ILE A 1 214 ? -6.133 -27.266 9.117 1 97 214 ILE A O 1
ATOM 1687 N N . SER A 1 215 ? -4.285 -26.031 9.695 1 97.56 215 SER A N 1
ATOM 1688 C CA . SER A 1 215 ? -4.367 -25.125 8.555 1 97.56 215 SER A CA 1
ATOM 1689 C C . SER A 1 215 ? -3.285 -25.438 7.523 1 97.56 215 SER A C 1
ATOM 1691 O O . SER A 1 215 ? -2.137 -25.703 7.883 1 97.56 215 SER A O 1
ATOM 1693 N N . SER A 1 216 ? -3.711 -25.453 6.199 1 97.56 216 SER A N 1
ATOM 1694 C CA . SER A 1 216 ? -2.744 -25.719 5.141 1 97.56 216 SER A CA 1
ATOM 1695 C C . SER A 1 216 ? -2.799 -24.656 4.055 1 97.56 216 SER A C 1
ATOM 1697 O O . SER A 1 216 ? -3.871 -24.141 3.744 1 97.56 216 SER A O 1
ATOM 1699 N N . VAL A 1 217 ? -1.651 -24.312 3.58 1 98.12 217 VAL A N 1
ATOM 1700 C CA . VAL A 1 217 ? -1.553 -23.547 2.342 1 98.12 217 VAL A CA 1
ATOM 1701 C C . VAL A 1 217 ? -0.98 -24.438 1.234 1 98.12 217 VAL A C 1
ATOM 1703 O O . VAL A 1 217 ? -0.012 -25.172 1.453 1 98.12 217 VAL A O 1
ATOM 1706 N N . LEU A 1 218 ? -1.715 -24.453 0.126 1 97.62 218 LEU A N 1
ATOM 1707 C CA . LEU A 1 218 ? -1.269 -25.172 -1.054 1 97.62 218 LEU A CA 1
ATOM 1708 C C . LEU A 1 218 ? -0.743 -24.219 -2.121 1 97.62 218 LEU A C 1
ATOM 1710 O O . LEU A 1 218 ? -1.206 -23.078 -2.223 1 97.62 218 LEU A O 1
ATOM 1714 N N . PHE A 1 219 ? 0.242 -24.672 -2.824 1 96.69 219 PHE A N 1
ATOM 1715 C CA . PHE A 1 219 ? 0.733 -23.828 -3.91 1 96.69 219 PHE A CA 1
ATOM 1716 C C . PHE A 1 219 ? 1.349 -24.672 -5.016 1 96.69 219 PHE A C 1
ATOM 1718 O O . PHE A 1 219 ? 1.735 -25.812 -4.785 1 96.69 219 PHE A O 1
ATOM 1725 N N . ALA A 1 220 ? 1.39 -24.109 -6.195 1 94.12 220 ALA A N 1
ATOM 1726 C CA . ALA A 1 220 ? 1.905 -24.781 -7.383 1 94.12 220 ALA A CA 1
ATOM 1727 C C . ALA A 1 220 ? 3.43 -24.75 -7.414 1 94.12 220 ALA A C 1
ATOM 1729 O O . ALA A 1 220 ? 4.039 -23.719 -7.098 1 94.12 220 ALA A O 1
ATOM 1730 N N . VAL A 1 221 ? 4.016 -25.859 -7.766 1 95.88 221 VAL A N 1
ATOM 1731 C CA . VAL A 1 221 ? 5.461 -25.953 -7.926 1 95.88 221 VAL A CA 1
ATOM 1732 C C . VAL A 1 221 ? 5.797 -26.453 -9.328 1 95.88 221 VAL A C 1
ATOM 1734 O O . VAL A 1 221 ? 5.273 -27.484 -9.758 1 95.88 221 VAL A O 1
ATOM 1737 N N . ASP A 1 222 ? 6.633 -25.719 -10.023 1 95.25 222 ASP A N 1
ATOM 1738 C CA . ASP A 1 222 ? 7.156 -26.156 -11.312 1 95.25 222 ASP A CA 1
ATOM 1739 C C . ASP A 1 222 ? 8.148 -27.297 -11.156 1 95.25 222 ASP A C 1
ATOM 1741 O O . ASP A 1 222 ? 9.133 -27.188 -10.43 1 95.25 222 ASP A O 1
ATOM 1745 N N . ILE A 1 223 ? 7.957 -28.406 -11.906 1 96.69 223 ILE A N 1
ATOM 1746 C CA . ILE A 1 223 ? 8.758 -29.594 -11.641 1 96.69 223 ILE A CA 1
ATOM 1747 C C . ILE A 1 223 ? 9.773 -29.797 -12.758 1 96.69 223 ILE A C 1
ATOM 1749 O O . ILE A 1 223 ? 10.508 -30.781 -12.766 1 96.69 223 ILE A O 1
ATOM 1753 N N . ARG A 1 224 ? 9.812 -28.891 -13.688 1 95.56 224 ARG A N 1
ATOM 1754 C CA . ARG A 1 224 ? 10.664 -29.047 -14.867 1 95.56 224 ARG A CA 1
ATOM 1755 C C . ARG A 1 224 ? 12.117 -29.281 -14.461 1 95.56 224 ARG A C 1
ATOM 1757 O O . ARG A 1 224 ? 12.781 -30.156 -15 1 95.56 224 ARG A O 1
ATOM 1764 N N . SER A 1 225 ? 12.57 -28.547 -13.516 1 95.62 225 SER A N 1
ATOM 1765 C CA . SER A 1 225 ? 13.969 -28.656 -13.102 1 95.62 225 SER A CA 1
ATOM 1766 C C . SER A 1 225 ? 14.102 -29.609 -11.914 1 95.62 225 SER A C 1
ATOM 1768 O O . SER A 1 225 ? 15.219 -29.938 -11.5 1 95.62 225 SER A O 1
ATOM 1770 N N . ARG A 1 226 ? 13.016 -30.141 -11.422 1 95.94 226 ARG A N 1
ATOM 1771 C CA . ARG A 1 226 ? 13.039 -30.969 -10.227 1 95.94 226 ARG A CA 1
ATOM 1772 C C . ARG A 1 226 ? 13.086 -32.438 -10.578 1 95.94 226 ARG A C 1
ATOM 1774 O O . ARG A 1 226 ? 13.492 -33.281 -9.758 1 95.94 226 ARG A O 1
ATOM 1781 N N . MET A 1 227 ? 12.648 -32.75 -11.75 1 96.38 227 MET A N 1
ATOM 1782 C CA . MET A 1 227 ? 12.664 -34.125 -12.195 1 96.38 227 MET A CA 1
ATOM 1783 C C . MET A 1 227 ? 14.047 -34.531 -12.688 1 96.38 227 MET A C 1
ATOM 1785 O O . MET A 1 227 ? 14.836 -33.688 -13.094 1 96.38 227 MET A O 1
ATOM 1789 N N . SER A 1 228 ? 14.273 -35.875 -12.594 1 95.5 228 SER A N 1
ATOM 1790 C CA . SER A 1 228 ? 15.523 -36.469 -13.102 1 95.5 228 SER A CA 1
ATOM 1791 C C . SER A 1 228 ? 15.258 -37.562 -14.117 1 95.5 228 SER A C 1
ATOM 1793 O O . SER A 1 228 ? 14.734 -38.625 -13.773 1 95.5 228 SER A O 1
ATOM 1795 N N . PRO A 1 229 ? 15.773 -37.344 -15.312 1 95.5 229 PRO A N 1
ATOM 1796 C CA . PRO A 1 229 ? 16.344 -36.125 -15.844 1 95.5 229 PRO A CA 1
ATOM 1797 C C . PRO A 1 229 ? 15.336 -34.969 -15.875 1 95.5 229 PRO A C 1
ATOM 1799 O O . PRO A 1 229 ? 14.125 -35.188 -15.797 1 95.5 229 PRO A O 1
ATOM 1802 N N . PRO A 1 230 ? 15.844 -33.656 -15.984 1 96.56 230 PRO A N 1
ATOM 1803 C CA . PRO A 1 230 ? 14.906 -32.531 -16.141 1 96.56 230 PRO A CA 1
ATOM 1804 C C . PRO A 1 230 ? 14.039 -32.656 -17.391 1 96.56 230 PRO A C 1
ATOM 1806 O O . PRO A 1 230 ? 14.414 -33.344 -18.344 1 96.56 230 PRO A O 1
ATOM 1809 N N . LEU A 1 231 ? 12.891 -32.031 -17.312 1 95.06 231 LEU A N 1
ATOM 1810 C CA . LEU A 1 231 ? 12.039 -32.031 -18.5 1 95.06 231 LEU A CA 1
ATOM 1811 C C . LEU A 1 231 ? 12.719 -31.312 -19.672 1 95.06 231 LEU A C 1
ATOM 1813 O O . LEU A 1 231 ? 13.531 -30.406 -19.453 1 95.06 231 LEU A O 1
ATOM 1817 N N . PRO A 1 232 ? 12.398 -31.719 -20.828 1 91.31 232 PRO A N 1
ATOM 1818 C CA . PRO A 1 232 ? 13.078 -31.141 -21.984 1 91.31 232 PRO A CA 1
ATOM 1819 C C . PRO A 1 232 ? 12.781 -29.641 -22.172 1 91.31 232 PRO A C 1
ATOM 1821 O O . PRO A 1 232 ? 11.719 -29.172 -21.766 1 91.31 232 PRO A O 1
ATOM 1824 N N . GLN A 1 233 ? 13.75 -29.047 -22.766 1 88.38 233 GLN A N 1
ATOM 1825 C CA . GLN A 1 233 ? 13.531 -27.656 -23.156 1 88.38 233 GLN A CA 1
ATOM 1826 C C . GLN A 1 233 ? 12.328 -27.516 -24.078 1 88.38 233 GLN A C 1
ATOM 1828 O O . GLN A 1 233 ? 12.148 -28.328 -24.984 1 88.38 233 GLN A O 1
ATOM 1833 N N . GLY A 1 234 ? 11.531 -26.562 -23.812 1 87.81 234 GLY A N 1
ATOM 1834 C CA . GLY A 1 234 ? 10.359 -26.359 -24.656 1 87.81 234 GLY A CA 1
ATOM 1835 C C . GLY A 1 234 ? 9.203 -27.266 -24.297 1 87.81 234 GLY A C 1
ATOM 1836 O O . GLY A 1 234 ? 8.258 -27.422 -25.062 1 87.81 234 GLY A O 1
ATOM 1837 N N . PHE A 1 235 ? 9.359 -27.859 -23.156 1 91.81 235 PHE A N 1
ATOM 1838 C CA . PHE A 1 235 ? 8.289 -28.75 -22.734 1 91.81 235 PHE A CA 1
ATOM 1839 C C . PHE A 1 235 ? 6.941 -28.031 -22.766 1 91.81 235 PHE A C 1
ATOM 1841 O O . PHE A 1 235 ? 6.789 -26.953 -22.172 1 91.81 235 PHE A O 1
ATOM 1848 N N . SER A 1 236 ? 5.938 -28.594 -23.531 1 88.56 236 SER A N 1
ATOM 1849 C CA . SER A 1 236 ? 4.57 -28.078 -23.594 1 88.56 236 SER A CA 1
ATOM 1850 C C . SER A 1 236 ? 3.6 -29.016 -22.891 1 88.56 236 SER A C 1
ATOM 1852 O O . SER A 1 236 ? 3.322 -30.125 -23.375 1 88.56 236 SER A O 1
ATOM 1854 N N . GLY A 1 237 ? 3.082 -28.641 -21.812 1 89.19 237 GLY A N 1
ATOM 1855 C CA . GLY A 1 237 ? 2.193 -29.453 -21 1 89.19 237 GLY A CA 1
ATOM 1856 C C . GLY A 1 237 ? 2.008 -28.891 -19.594 1 89.19 237 GLY A C 1
ATOM 1857 O O . GLY A 1 237 ? 2.217 -27.703 -19.359 1 89.19 237 GLY A O 1
ATOM 1858 N N . ASN A 1 238 ? 1.469 -29.703 -18.766 1 90.5 238 ASN A N 1
ATOM 1859 C CA . ASN A 1 238 ? 1.282 -29.344 -17.375 1 90.5 238 ASN A CA 1
ATOM 1860 C C . ASN A 1 238 ? 2.357 -29.953 -16.484 1 90.5 238 ASN A C 1
ATOM 1862 O O . ASN A 1 238 ? 2.229 -31.109 -16.062 1 90.5 238 ASN A O 1
ATOM 1866 N N . ALA A 1 239 ? 3.381 -29.219 -16.219 1 94.31 239 ALA A N 1
ATOM 1867 C CA . ALA A 1 239 ? 4.508 -29.672 -15.406 1 94.31 239 ALA A CA 1
ATOM 1868 C C . ALA A 1 239 ? 4.504 -29 -14.039 1 94.31 239 ALA A C 1
ATOM 1870 O O . ALA A 1 239 ? 5.523 -28.469 -13.594 1 94.31 239 ALA A O 1
ATOM 1871 N N . VAL A 1 240 ? 3.348 -28.984 -13.406 1 94.19 240 VAL A N 1
ATOM 1872 C CA . VAL A 1 240 ? 3.188 -28.391 -12.078 1 94.19 240 VAL A CA 1
ATOM 1873 C C . VAL A 1 240 ? 2.572 -29.406 -11.125 1 94.19 240 VAL A C 1
ATOM 1875 O O . VAL A 1 240 ? 1.678 -30.156 -11.508 1 94.19 240 VAL A O 1
ATOM 1878 N N . ILE A 1 241 ? 3.035 -29.516 -9.938 1 94.69 241 ILE A N 1
ATOM 1879 C CA . ILE A 1 241 ? 2.381 -30.281 -8.891 1 94.69 241 ILE A CA 1
ATOM 1880 C C . ILE A 1 241 ? 1.988 -29.359 -7.738 1 94.69 241 ILE A C 1
ATOM 1882 O O . ILE A 1 241 ? 2.393 -28.203 -7.699 1 94.69 241 ILE A O 1
ATOM 1886 N N . THR A 1 242 ? 1.145 -29.859 -6.875 1 95.69 242 THR A N 1
ATOM 1887 C CA . THR A 1 242 ? 0.725 -29.125 -5.691 1 95.69 242 THR A CA 1
ATOM 1888 C C . THR A 1 242 ? 1.601 -29.469 -4.492 1 95.69 242 THR A C 1
ATOM 1890 O O . THR A 1 242 ? 1.809 -30.656 -4.195 1 95.69 242 THR A O 1
ATOM 1893 N N . ALA A 1 243 ? 2.193 -28.516 -3.904 1 97.19 243 ALA A N 1
ATOM 1894 C CA . ALA A 1 243 ? 2.842 -28.656 -2.602 1 97.19 243 ALA A CA 1
ATOM 1895 C C . ALA A 1 243 ? 1.994 -28.031 -1.498 1 97.19 243 ALA A C 1
ATOM 1897 O O . ALA A 1 243 ? 1.059 -27.281 -1.777 1 97.19 243 ALA A O 1
ATOM 1898 N N . SER A 1 244 ? 2.289 -28.422 -0.237 1 97.69 244 SER A N 1
ATOM 1899 C CA . SER A 1 244 ? 1.508 -27.844 0.852 1 97.69 244 SER A CA 1
ATOM 1900 C C . SER A 1 244 ? 2.328 -27.75 2.135 1 97.69 244 SER A C 1
ATOM 1902 O O . SER A 1 244 ? 3.166 -28.609 2.402 1 97.69 244 SER A O 1
ATOM 1904 N N . ALA A 1 245 ? 2.16 -26.703 2.805 1 98.31 245 ALA A N 1
ATOM 1905 C CA . ALA A 1 245 ? 2.611 -26.562 4.184 1 98.31 245 ALA A CA 1
ATOM 1906 C C . ALA A 1 245 ? 1.437 -26.609 5.156 1 98.31 245 ALA A C 1
ATOM 1908 O O . ALA A 1 245 ? 0.381 -26.031 4.895 1 98.31 245 ALA A O 1
ATOM 1909 N N . SER A 1 246 ? 1.602 -27.391 6.227 1 98.12 246 SER A N 1
ATOM 1910 C CA . SER A 1 246 ? 0.534 -27.562 7.207 1 98.12 246 SER A CA 1
ATOM 1911 C C . SER A 1 246 ? 1.054 -27.375 8.625 1 98.12 246 SER A C 1
ATOM 1913 O O . SER A 1 246 ? 2.182 -27.766 8.938 1 98.12 246 SER A O 1
ATOM 1915 N N . ALA A 1 247 ? 0.221 -26.766 9.422 1 98.31 247 ALA A N 1
ATOM 1916 C CA . ALA A 1 247 ? 0.529 -26.578 10.844 1 98.31 247 ALA A CA 1
ATOM 1917 C C . ALA A 1 247 ? -0.745 -26.391 11.656 1 98.31 247 ALA A C 1
ATOM 1919 O O . ALA A 1 247 ? -1.807 -26.094 11.102 1 98.31 247 ALA A O 1
ATOM 1920 N N . LYS A 1 248 ? -0.613 -26.625 12.922 1 98.31 248 LYS A N 1
ATOM 1921 C CA . LYS A 1 248 ? -1.722 -26.297 13.82 1 98.31 248 LYS A CA 1
ATOM 1922 C C . LYS A 1 248 ? -2.016 -24.797 13.812 1 98.31 248 LYS A C 1
ATOM 1924 O O . LYS A 1 248 ? -1.095 -23.984 13.805 1 98.31 248 LYS A O 1
ATOM 1929 N N . VAL A 1 249 ? -3.314 -24.5 13.82 1 98.31 249 VAL A N 1
ATOM 1930 C CA . VAL A 1 249 ? -3.752 -23.109 13.797 1 98.31 249 VAL A CA 1
ATOM 1931 C C . VAL A 1 249 ? -3.104 -22.344 14.945 1 98.31 249 VAL A C 1
ATOM 1933 O O . VAL A 1 249 ? -2.604 -21.234 14.758 1 98.31 249 VAL A O 1
ATOM 1936 N N . ALA A 1 250 ? -2.99 -22.891 16.094 1 98.12 250 ALA A N 1
ATOM 1937 C CA . ALA A 1 250 ? -2.402 -22.266 17.266 1 98.12 250 ALA A CA 1
ATOM 1938 C C . ALA A 1 250 ? -0.938 -21.906 17.031 1 98.12 250 ALA A C 1
ATOM 1940 O O . ALA A 1 250 ? -0.473 -20.844 17.438 1 98.12 250 ALA A O 1
ATOM 1941 N N . ASP A 1 251 ? -0.215 -22.781 16.375 1 98.06 251 ASP A N 1
ATOM 1942 C CA . ASP A 1 251 ? 1.208 -22.578 16.125 1 98.06 251 ASP A CA 1
ATOM 1943 C C . ASP A 1 251 ? 1.436 -21.406 15.18 1 98.06 251 ASP A C 1
ATOM 1945 O O . ASP A 1 251 ? 2.387 -20.641 15.344 1 98.06 251 ASP A O 1
ATOM 1949 N N . LEU A 1 252 ? 0.582 -21.266 14.234 1 97.62 252 LEU A N 1
ATOM 1950 C CA . LEU A 1 252 ? 0.72 -20.203 13.25 1 97.62 252 LEU A CA 1
ATOM 1951 C C . LEU A 1 252 ? 0.524 -18.828 13.898 1 97.62 252 LEU A C 1
ATOM 1953 O O . LEU A 1 252 ? 1.109 -17.844 13.453 1 97.62 252 LEU A O 1
ATOM 1957 N N . GLY A 1 253 ? -0.277 -18.734 14.914 1 95.06 253 GLY A N 1
ATOM 1958 C CA . GLY A 1 253 ? -0.543 -17.484 15.586 1 95.06 253 GLY A CA 1
ATOM 1959 C C . GLY A 1 253 ? 0.458 -17.156 16.672 1 95.06 253 GLY A C 1
ATOM 1960 O O . GLY A 1 253 ? 0.788 -16 16.906 1 95.06 253 GLY A O 1
ATOM 1961 N N . GLU A 1 254 ? 1.008 -18.156 17.312 1 95.62 254 GLU A N 1
ATOM 1962 C CA . GLU A 1 254 ? 1.777 -17.953 18.531 1 95.62 254 GLU A CA 1
ATOM 1963 C C . GLU A 1 254 ? 3.277 -17.984 18.25 1 95.62 254 GLU A C 1
ATOM 1965 O O . GLU A 1 254 ? 4.047 -17.266 18.891 1 95.62 254 GLU A O 1
ATOM 1970 N N . LYS A 1 255 ? 3.68 -18.844 17.391 1 97.06 255 LYS A N 1
ATOM 1971 C CA . LYS A 1 255 ? 5.105 -18.984 17.109 1 97.06 255 LYS A CA 1
ATOM 1972 C C . LYS A 1 255 ? 5.609 -17.844 16.234 1 97.06 255 LYS A C 1
ATOM 1974 O O . LYS A 1 255 ? 4.812 -17.141 15.594 1 97.06 255 LYS A O 1
ATOM 1979 N N . PRO A 1 256 ? 6.91 -17.625 16.219 1 96.62 256 PRO A N 1
ATOM 1980 C CA . PRO A 1 256 ? 7.469 -16.531 15.406 1 96.62 256 PRO A CA 1
ATOM 1981 C C . PRO A 1 256 ? 7.238 -16.734 13.914 1 96.62 256 PRO A C 1
ATOM 1983 O O . PRO A 1 256 ? 7.008 -17.875 13.469 1 96.62 256 PRO A O 1
ATOM 1986 N N . PHE A 1 257 ? 7.332 -15.656 13.211 1 96.88 257 PHE A N 1
ATOM 1987 C CA . PHE A 1 257 ? 7.109 -15.688 11.766 1 96.88 257 PHE A CA 1
ATOM 1988 C C . PHE A 1 257 ? 8.055 -16.672 11.094 1 96.88 257 PHE A C 1
ATOM 1990 O O . PHE A 1 257 ? 7.695 -17.312 10.102 1 96.88 257 PHE A O 1
ATOM 1997 N N . SER A 1 258 ? 9.242 -16.875 11.625 1 97.94 258 SER A N 1
ATOM 1998 C CA . SER A 1 258 ? 10.234 -17.797 11.078 1 97.94 258 SER A CA 1
ATOM 1999 C C . SER A 1 258 ? 9.68 -19.219 11.008 1 97.94 258 SER A C 1
ATOM 2001 O O . SER A 1 258 ? 10.047 -19.984 10.117 1 97.94 258 SER A O 1
ATOM 2003 N N . PHE A 1 259 ? 8.828 -19.562 11.922 1 98.44 259 PHE A N 1
ATOM 2004 C CA . PHE A 1 259 ? 8.203 -20.875 11.93 1 98.44 259 PHE A CA 1
ATOM 2005 C C . PHE A 1 259 ? 7.406 -21.109 10.648 1 98.44 259 PHE A C 1
ATOM 2007 O O . PHE A 1 259 ? 7.539 -22.141 10 1 98.44 259 PHE A O 1
ATOM 2014 N N . CYS A 1 260 ? 6.555 -20.125 10.289 1 98.38 260 CYS A N 1
ATOM 2015 C CA . CYS A 1 260 ? 5.738 -20.219 9.078 1 98.38 260 CYS A CA 1
ATOM 2016 C C . CYS A 1 260 ? 6.609 -20.328 7.836 1 98.38 260 CYS A C 1
ATOM 2018 O O . CYS A 1 260 ? 6.328 -21.141 6.945 1 98.38 260 CYS A O 1
ATOM 2020 N N . VAL A 1 261 ? 7.641 -19.516 7.785 1 98.62 261 VAL A N 1
ATOM 2021 C CA . VAL A 1 261 ? 8.531 -19.484 6.633 1 98.62 261 VAL A CA 1
ATOM 2022 C C . VAL A 1 261 ? 9.219 -20.844 6.48 1 98.62 261 VAL A C 1
ATOM 2024 O O . VAL A 1 261 ? 9.336 -21.375 5.371 1 98.62 261 VAL A O 1
ATOM 2027 N N . GLU A 1 262 ? 9.648 -21.391 7.57 1 98.44 262 GLU A N 1
ATOM 2028 C CA . GLU A 1 262 ? 10.328 -22.688 7.539 1 98.44 262 GLU A CA 1
ATOM 2029 C C . GLU A 1 262 ? 9.398 -23.781 7.02 1 98.44 262 GLU A C 1
ATOM 2031 O O . GLU A 1 262 ? 9.82 -24.656 6.27 1 98.44 262 GLU A O 1
ATOM 2036 N N . MET A 1 263 ? 8.18 -23.75 7.453 1 98.5 263 MET A N 1
ATOM 2037 C CA . MET A 1 263 ? 7.211 -24.734 6.98 1 98.5 263 MET A CA 1
ATOM 2038 C C . MET A 1 263 ? 7.027 -24.641 5.469 1 98.5 263 MET A C 1
ATOM 2040 O O . MET A 1 263 ? 6.938 -25.672 4.785 1 98.5 263 MET A O 1
ATOM 2044 N N . VAL A 1 264 ? 6.953 -23.453 4.957 1 98.56 264 VAL A N 1
ATOM 2045 C CA . VAL A 1 264 ? 6.801 -23.234 3.52 1 98.56 264 VAL A CA 1
ATOM 2046 C C . VAL A 1 264 ? 8.055 -23.719 2.789 1 98.56 264 VAL A C 1
ATOM 2048 O O . VAL A 1 264 ? 7.957 -24.391 1.757 1 98.56 264 VAL A O 1
ATOM 2051 N N . LYS A 1 265 ? 9.211 -23.391 3.318 1 98.19 265 LYS A N 1
ATOM 2052 C CA . LYS A 1 265 ? 10.469 -23.828 2.729 1 98.19 265 LYS A CA 1
ATOM 2053 C C . LYS A 1 265 ? 10.547 -25.344 2.652 1 98.19 265 LYS A C 1
ATOM 2055 O O . LYS A 1 265 ? 10.93 -25.906 1.62 1 98.19 265 LYS A O 1
ATOM 2060 N N . GLU A 1 266 ? 10.195 -25.969 3.723 1 97.94 266 GLU A N 1
ATOM 2061 C CA . GLU A 1 266 ? 10.219 -27.422 3.773 1 97.94 266 GLU A CA 1
ATOM 2062 C C . GLU A 1 266 ? 9.273 -28.031 2.744 1 97.94 266 GLU A C 1
ATOM 2064 O O . GLU A 1 266 ? 9.578 -29.047 2.129 1 97.94 266 GLU A O 1
ATOM 2069 N N . ALA A 1 267 ? 8.109 -27.438 2.645 1 98.06 267 ALA A N 1
ATOM 2070 C CA . ALA A 1 267 ? 7.125 -27.906 1.673 1 98.06 267 ALA A CA 1
ATOM 2071 C C . ALA A 1 267 ? 7.684 -27.844 0.253 1 98.06 267 ALA A C 1
ATOM 2073 O O . ALA A 1 267 ? 7.445 -28.734 -0.557 1 98.06 267 ALA A O 1
ATOM 2074 N N . ILE A 1 268 ? 8.391 -26.797 -0.066 1 97.31 268 ILE A N 1
ATOM 2075 C CA . ILE A 1 268 ? 8.984 -26.625 -1.387 1 97.31 268 ILE A CA 1
ATOM 2076 C C . ILE A 1 268 ? 10.109 -27.641 -1.584 1 97.31 268 ILE A C 1
ATOM 2078 O O . ILE A 1 268 ? 10.203 -28.281 -2.635 1 97.31 268 ILE A O 1
ATOM 2082 N N . GLU A 1 269 ? 10.938 -27.844 -0.623 1 96.69 269 GLU A N 1
ATOM 2083 C CA . GLU A 1 269 ? 12.109 -28.719 -0.691 1 96.69 269 GLU A CA 1
ATOM 2084 C C . GLU A 1 269 ? 11.695 -30.188 -0.798 1 96.69 269 GLU A C 1
ATOM 2086 O O . GLU A 1 269 ? 12.43 -31 -1.352 1 96.69 269 GLU A O 1
ATOM 2091 N N . ARG A 1 270 ? 10.578 -30.469 -0.293 1 97.19 270 ARG A N 1
ATOM 2092 C CA . ARG A 1 270 ? 10.078 -31.844 -0.312 1 97.19 270 ARG A CA 1
ATOM 2093 C C . ARG A 1 270 ? 9.789 -32.312 -1.737 1 97.19 270 ARG A C 1
ATOM 2095 O O . ARG A 1 270 ? 9.75 -33.5 -2.012 1 97.19 270 ARG A O 1
ATOM 2102 N N . VAL A 1 271 ? 9.625 -31.391 -2.637 1 97.75 271 VAL A N 1
ATOM 2103 C CA . VAL A 1 271 ? 9.266 -31.719 -4.012 1 97.75 271 VAL A CA 1
ATOM 2104 C C . VAL A 1 271 ? 10.5 -32.188 -4.773 1 97.75 271 VAL A C 1
ATOM 2106 O O . VAL A 1 271 ? 10.992 -31.5 -5.664 1 97.75 271 VAL A O 1
ATOM 2109 N N . THR A 1 272 ? 10.914 -33.375 -4.508 1 97.75 272 THR A N 1
ATOM 2110 C CA . THR A 1 272 ? 11.992 -34.062 -5.207 1 97.75 272 THR A CA 1
ATOM 2111 C C . THR A 1 272 ? 11.453 -34.875 -6.379 1 97.75 272 THR A C 1
ATOM 2113 O O . THR A 1 272 ? 10.234 -35 -6.539 1 97.75 272 THR A O 1
ATOM 2116 N N . ASP A 1 273 ? 12.414 -35.406 -7.117 1 97.75 273 ASP A N 1
ATOM 2117 C CA . ASP A 1 273 ? 12.023 -36.281 -8.234 1 97.75 273 ASP A CA 1
ATOM 2118 C C . ASP A 1 273 ? 11.133 -37.406 -7.754 1 97.75 273 ASP A C 1
ATOM 2120 O O . ASP A 1 273 ? 10.078 -37.656 -8.336 1 97.75 273 ASP A O 1
ATOM 2124 N N . GLU A 1 274 ? 11.555 -38.031 -6.684 1 97.75 274 GLU A N 1
ATOM 2125 C CA . GLU A 1 274 ? 10.789 -39.156 -6.16 1 97.75 274 GLU A CA 1
ATOM 2126 C C . GLU A 1 274 ? 9.422 -38.719 -5.652 1 97.75 274 GLU A C 1
ATOM 2128 O O . GLU A 1 274 ? 8.438 -39.438 -5.789 1 97.75 274 GLU A O 1
ATOM 2133 N N . TYR A 1 275 ? 9.375 -37.594 -5.012 1 98.12 275 TYR A N 1
ATOM 2134 C CA . TYR A 1 275 ? 8.109 -37.062 -4.52 1 98.12 275 TYR A CA 1
ATOM 2135 C C . TYR A 1 275 ? 7.156 -36.781 -5.676 1 98.12 275 TYR A C 1
ATOM 2137 O O . TYR A 1 275 ? 5.965 -37.062 -5.598 1 98.12 275 TYR A O 1
ATOM 2145 N N . VAL A 1 276 ? 7.688 -36.188 -6.727 1 97.94 276 VAL A N 1
ATOM 2146 C CA . VAL A 1 276 ? 6.906 -35.844 -7.91 1 97.94 276 VAL A CA 1
ATOM 2147 C C . VAL A 1 276 ? 6.336 -37.125 -8.523 1 97.94 276 VAL A C 1
ATOM 2149 O O . VAL A 1 276 ? 5.137 -37.188 -8.812 1 97.94 276 VAL A O 1
ATOM 2152 N N . ARG A 1 277 ? 7.168 -38.094 -8.672 1 97.5 277 ARG A N 1
ATOM 2153 C CA . ARG A 1 277 ? 6.73 -39.344 -9.273 1 97.5 277 ARG A CA 1
ATOM 2154 C C . ARG A 1 277 ? 5.688 -40.031 -8.406 1 97.5 277 ARG A C 1
ATOM 2156 O O . ARG A 1 277 ? 4.723 -40.594 -8.922 1 97.5 277 ARG A O 1
ATOM 2163 N N . SER A 1 278 ? 5.926 -39.969 -7.105 1 98 278 SER A N 1
ATOM 2164 C CA . SER A 1 278 ? 4.93 -40.5 -6.176 1 98 278 SER A CA 1
ATOM 2165 C C . SER A 1 278 ? 3.594 -39.781 -6.336 1 98 278 SER A C 1
ATOM 2167 O O . SER A 1 278 ? 2.535 -40.406 -6.293 1 98 278 SER A O 1
ATOM 2169 N N . GLY A 1 279 ? 3.666 -38.5 -6.465 1 96.62 279 GLY A N 1
ATOM 2170 C CA . GLY A 1 279 ? 2.461 -37.719 -6.664 1 96.62 279 GLY A CA 1
ATOM 2171 C C . GLY A 1 279 ? 1.732 -38.062 -7.953 1 96.62 279 GLY A C 1
ATOM 2172 O O . GLY A 1 279 ? 0.505 -38.188 -7.969 1 96.62 279 GLY A O 1
ATOM 2173 N N . ILE A 1 280 ? 2.467 -38.219 -9.016 1 95.06 280 ILE A N 1
ATOM 2174 C CA . ILE A 1 280 ? 1.895 -38.594 -10.305 1 95.06 280 ILE A CA 1
ATOM 2175 C C . ILE A 1 280 ? 1.191 -39.938 -10.18 1 95.06 280 ILE A C 1
ATOM 2177 O O . ILE A 1 280 ? 0.065 -40.094 -10.656 1 95.06 280 ILE A O 1
ATOM 2181 N N . ASP A 1 281 ? 1.886 -40.844 -9.547 1 96.44 281 ASP A N 1
ATOM 2182 C CA . ASP A 1 281 ? 1.301 -42.156 -9.32 1 96.44 281 ASP A CA 1
ATOM 2183 C C . ASP A 1 281 ? 0.014 -42.062 -8.508 1 96.44 281 ASP A C 1
ATOM 2185 O O . ASP A 1 281 ? -0.972 -42.719 -8.805 1 96.44 281 ASP A O 1
ATOM 2189 N N . TRP A 1 282 ? 0.06 -41.25 -7.488 1 95.5 282 TRP A N 1
ATOM 2190 C CA . TRP A 1 282 ? -1.113 -41.062 -6.645 1 95.5 282 TRP A CA 1
ATOM 2191 C C . TRP A 1 282 ? -2.285 -40.531 -7.465 1 95.5 282 TRP A C 1
ATOM 2193 O O . TRP A 1 282 ? -3.406 -41.031 -7.348 1 95.5 282 TRP A O 1
ATOM 2203 N N . LEU A 1 283 ? -2.055 -39.562 -8.273 1 91.5 283 LEU A N 1
ATOM 2204 C CA . LEU A 1 283 ? -3.092 -38.938 -9.086 1 91.5 283 LEU A CA 1
ATOM 2205 C C . LEU A 1 283 ? -3.645 -39.938 -10.109 1 91.5 283 LEU A C 1
ATOM 2207 O O . LEU A 1 283 ? -4.82 -39.844 -10.477 1 91.5 283 LEU A O 1
ATOM 2211 N N . GLU A 1 284 ? -2.777 -40.812 -10.602 1 89.31 284 GLU A N 1
ATOM 2212 C CA . GLU A 1 284 ? -3.217 -41.844 -11.531 1 89.31 284 GLU A CA 1
ATOM 2213 C C . GLU A 1 284 ? -4.219 -42.781 -10.875 1 89.31 284 GLU A C 1
ATOM 2215 O O . GLU A 1 284 ? -5.207 -43.188 -11.5 1 89.31 284 GLU A O 1
ATOM 2220 N N . VAL A 1 285 ? -3.938 -43.031 -9.672 1 89.94 285 VAL A N 1
ATOM 2221 C CA . VAL A 1 285 ? -4.738 -44.031 -8.969 1 89.94 285 VAL A CA 1
ATOM 2222 C C . VAL A 1 285 ? -6.02 -43.406 -8.445 1 89.94 285 VAL A C 1
ATOM 2224 O O . VAL A 1 285 ? -7.109 -43.938 -8.602 1 89.94 285 VAL A O 1
ATOM 2227 N N . TYR A 1 286 ? -5.918 -42.188 -7.855 1 87.44 286 TYR A N 1
ATOM 2228 C CA . TYR A 1 286 ? -7.031 -41.688 -7.066 1 87.44 286 TYR A CA 1
ATOM 2229 C C . TYR A 1 286 ? -7.707 -40.531 -7.789 1 87.44 286 TYR A C 1
ATOM 2231 O O . TYR A 1 286 ? -8.805 -40.094 -7.414 1 87.44 286 TYR A O 1
ATOM 2239 N N . LYS A 1 287 ? -7.164 -39.906 -8.883 1 79.44 287 LYS A N 1
ATOM 2240 C CA . LYS A 1 287 ? -7.703 -38.812 -9.68 1 79.44 287 LYS A CA 1
ATOM 2241 C C . LYS A 1 287 ? -8.125 -37.656 -8.797 1 79.44 287 LYS A C 1
ATOM 2243 O O . LYS A 1 287 ? -9.211 -37.094 -8.969 1 79.44 287 LYS A O 1
ATOM 2248 N N . GLY A 1 288 ? -7.293 -37.312 -7.895 1 79.88 288 GLY A N 1
ATOM 2249 C CA . GLY A 1 288 ? -7.68 -36.344 -6.879 1 79.88 288 GLY A CA 1
ATOM 2250 C C . GLY A 1 288 ? -7.422 -34.906 -7.293 1 79.88 288 GLY A C 1
ATOM 2251 O O . GLY A 1 288 ? -7.039 -34.625 -8.438 1 79.88 288 GLY A O 1
ATOM 2252 N N . MET A 1 289 ? -7.898 -33.906 -6.441 1 84.25 289 MET A N 1
ATOM 2253 C CA . MET A 1 289 ? -7.723 -32.469 -6.609 1 84.25 289 MET A CA 1
ATOM 2254 C C . MET A 1 289 ? -7.027 -31.875 -5.395 1 84.25 289 MET A C 1
ATOM 2256 O O . MET A 1 289 ? -7 -32.469 -4.32 1 84.25 289 MET A O 1
ATOM 2260 N N . PRO A 1 290 ? -6.402 -30.703 -5.656 1 88.06 290 PRO A N 1
ATOM 2261 C CA . PRO A 1 290 ? -5.82 -30.031 -4.484 1 88.06 290 PRO A CA 1
ATOM 2262 C C . PRO A 1 290 ? -6.809 -29.906 -3.33 1 88.06 290 PRO A C 1
ATOM 2264 O O . PRO A 1 290 ? -7.984 -29.594 -3.553 1 88.06 290 PRO A O 1
ATOM 2267 N N . SER A 1 291 ? -6.348 -30.078 -2.184 1 87.25 291 SER A N 1
ATOM 2268 C CA . SER A 1 291 ? -7.199 -30.141 -1 1 87.25 291 SER A CA 1
ATOM 2269 C C . SER A 1 291 ? -7.457 -28.734 -0.442 1 87.25 291 SER A C 1
ATOM 2271 O O . SER A 1 291 ? -6.891 -28.359 0.583 1 87.25 291 SER A O 1
ATOM 2273 N N . THR A 1 292 ? -8.359 -28 -1.028 1 86.31 292 THR A N 1
ATOM 2274 C CA . THR A 1 292 ? -8.711 -26.672 -0.55 1 86.31 292 THR A CA 1
ATOM 2275 C C . THR A 1 292 ? -9.945 -26.719 0.34 1 86.31 292 THR A C 1
ATOM 2277 O O . THR A 1 292 ? -10.758 -25.797 0.339 1 86.31 292 THR A O 1
ATOM 2280 N N . LEU A 1 293 ? -10 -27.766 1.029 1 82.81 293 LEU A N 1
ATOM 2281 C CA . LEU A 1 293 ? -11.148 -27.969 1.897 1 82.81 293 LEU A CA 1
ATOM 2282 C C . LEU A 1 293 ? -10.898 -27.391 3.283 1 82.81 293 LEU A C 1
ATOM 2284 O O . LEU A 1 293 ? -9.75 -27.125 3.658 1 82.81 293 LEU A O 1
ATOM 2288 N N . ASN A 1 294 ? -11.953 -27.094 3.994 1 86.44 294 ASN A N 1
ATOM 2289 C CA . ASN A 1 294 ? -11.93 -26.75 5.41 1 86.44 294 ASN A CA 1
ATOM 2290 C C . ASN A 1 294 ? -11.109 -25.469 5.656 1 86.44 294 ASN A C 1
ATOM 2292 O O . ASN A 1 294 ? -10.281 -25.438 6.566 1 86.44 294 ASN A O 1
ATOM 2296 N N . GLY A 1 295 ? -11.211 -24.562 4.809 1 88.5 295 GLY A N 1
ATOM 2297 C CA . GLY A 1 295 ? -10.578 -23.266 5.043 1 88.5 295 GLY A CA 1
ATOM 2298 C C . GLY A 1 295 ? -9.188 -23.172 4.438 1 88.5 295 GLY A C 1
ATOM 2299 O O . GLY A 1 295 ? -8.578 -22.094 4.449 1 88.5 295 GLY A O 1
ATOM 2300 N N . ASN A 1 296 ? -8.695 -24.281 3.914 1 93 296 ASN A N 1
ATOM 2301 C CA . ASN A 1 296 ? -7.414 -24.266 3.221 1 93 296 ASN A CA 1
ATOM 2302 C C . ASN A 1 296 ? -7.52 -23.609 1.85 1 93 296 ASN A C 1
ATOM 2304 O O . ASN A 1 296 ? -8.625 -23.422 1.332 1 93 296 ASN A O 1
ATOM 2308 N N . PHE A 1 297 ? -6.398 -23.188 1.388 1 93.31 297 PHE A N 1
ATOM 2309 C CA . PHE A 1 297 ? -6.473 -22.438 0.139 1 93.31 297 PHE A CA 1
ATOM 2310 C C . PHE A 1 297 ? -5.258 -22.719 -0.739 1 93.31 297 PHE A C 1
ATOM 2312 O O . PHE A 1 297 ? -4.266 -23.281 -0.269 1 93.31 297 PHE A O 1
ATOM 2319 N N . PHE A 1 298 ? -5.473 -22.469 -2.051 1 94.19 298 PHE A N 1
ATOM 2320 C CA . PHE A 1 298 ? -4.445 -22.672 -3.066 1 94.19 298 PHE A CA 1
ATOM 2321 C C . PHE A 1 298 ? -3.904 -21.344 -3.564 1 94.19 298 PHE A C 1
ATOM 2323 O O . PHE A 1 298 ? -4.676 -20.453 -3.953 1 94.19 298 PHE A O 1
ATOM 2330 N N . LEU A 1 299 ? -2.596 -21.203 -3.428 1 94.38 299 LEU A N 1
ATOM 2331 C CA . LEU A 1 299 ? -1.934 -19.984 -3.883 1 94.38 299 LEU A CA 1
ATOM 2332 C C . LEU A 1 299 ? -1.197 -20.234 -5.195 1 94.38 299 LEU A C 1
ATOM 2334 O O . LEU A 1 299 ? -0.467 -21.219 -5.332 1 94.38 299 LEU A O 1
ATOM 2338 N N . SER A 1 300 ? -1.434 -19.359 -6.207 1 90.88 300 SER A N 1
ATOM 2339 C CA . SER A 1 300 ? -0.756 -19.438 -7.496 1 90.88 300 SER A CA 1
ATOM 2340 C C . SER A 1 300 ? 0.002 -18.156 -7.809 1 90.88 300 SER A C 1
ATOM 2342 O O . SER A 1 300 ? -0.573 -17.062 -7.77 1 90.88 300 SER A O 1
ATOM 2344 N N . ALA A 1 301 ? 1.294 -18.266 -8.109 1 91.81 301 ALA A N 1
ATOM 2345 C CA . ALA A 1 301 ? 2.133 -17.109 -8.414 1 91.81 301 ALA A CA 1
ATOM 2346 C C . ALA A 1 301 ? 2.123 -16.797 -9.906 1 91.81 301 ALA A C 1
ATOM 2348 O O . ALA A 1 301 ? 2.818 -17.453 -10.688 1 91.81 301 ALA A O 1
ATOM 2349 N N . TRP A 1 302 ? 1.446 -15.766 -10.289 1 89.56 302 TRP A N 1
ATOM 2350 C CA . TRP A 1 302 ? 1.355 -15.375 -11.695 1 89.56 302 TRP A CA 1
ATOM 2351 C C . TRP A 1 302 ? 2.357 -14.266 -12.016 1 89.56 302 TRP A C 1
ATOM 2353 O O . TRP A 1 302 ? 2.613 -13.977 -13.188 1 89.56 302 TRP A O 1
ATOM 2363 N N . TRP A 1 303 ? 2.949 -13.719 -10.961 1 87.12 303 TRP A N 1
ATOM 2364 C CA . TRP A 1 303 ? 3.863 -12.602 -11.195 1 87.12 303 TRP A CA 1
ATOM 2365 C C . TRP A 1 303 ? 5.082 -13.055 -11.984 1 87.12 303 TRP A C 1
ATOM 2367 O O . TRP A 1 303 ? 5.793 -12.234 -12.57 1 87.12 303 TRP A O 1
ATOM 2377 N N . LYS A 1 304 ? 5.266 -14.266 -12.094 1 81.06 304 LYS A N 1
ATOM 2378 C CA . LYS A 1 304 ? 6.402 -14.812 -12.836 1 81.06 304 LYS A CA 1
ATOM 2379 C C . LYS A 1 304 ? 6.055 -15.023 -14.305 1 81.06 304 LYS A C 1
ATOM 2381 O O . LYS A 1 304 ? 6.93 -15.336 -15.117 1 81.06 304 LYS A O 1
ATOM 2386 N N . LEU A 1 305 ? 4.816 -14.945 -14.609 1 87.69 305 LEU A N 1
ATOM 2387 C CA . LEU A 1 305 ? 4.352 -15.109 -15.984 1 87.69 305 LEU A CA 1
ATOM 2388 C C . LEU A 1 305 ? 4.363 -13.773 -16.719 1 87.69 305 LEU A C 1
ATOM 2390 O O . LEU A 1 305 ? 3.764 -12.805 -16.266 1 87.69 305 LEU A O 1
ATOM 2394 N N . PRO A 1 306 ? 5.023 -13.664 -17.891 1 86.06 306 PRO A N 1
ATOM 2395 C CA . PRO A 1 306 ? 5.25 -12.375 -18.547 1 86.06 306 PRO A CA 1
ATOM 2396 C C . PRO A 1 306 ? 4.031 -11.891 -19.344 1 86.06 306 PRO A C 1
ATOM 2398 O O . PRO A 1 306 ? 4.164 -11.461 -20.484 1 86.06 306 PRO A O 1
ATOM 2401 N N . PHE A 1 307 ? 2.918 -11.836 -18.75 1 86.75 307 PHE A N 1
ATOM 2402 C CA . PHE A 1 307 ? 1.695 -11.453 -19.453 1 86.75 307 PHE A CA 1
ATOM 2403 C C . PHE A 1 307 ? 1.71 -9.969 -19.812 1 86.75 307 PHE A C 1
ATOM 2405 O O . PHE A 1 307 ? 1.168 -9.562 -20.828 1 86.75 307 PHE A O 1
ATOM 2412 N N . TYR A 1 308 ? 2.375 -9.148 -18.984 1 85.75 308 TYR A N 1
ATOM 2413 C CA . TYR A 1 308 ? 2.434 -7.711 -19.234 1 85.75 308 TYR A CA 1
ATOM 2414 C C . TYR A 1 308 ? 3.422 -7.387 -20.344 1 85.75 308 TYR A C 1
ATOM 2416 O O . TYR A 1 308 ? 3.439 -6.266 -20.859 1 85.75 308 TYR A O 1
ATOM 2424 N N . GLU A 1 309 ? 4.172 -8.336 -20.75 1 86.12 309 GLU A N 1
ATOM 2425 C CA . GLU A 1 309 ? 5.191 -8.109 -21.766 1 86.12 309 GLU A CA 1
ATOM 2426 C C . GLU A 1 309 ? 4.684 -8.484 -23.156 1 86.12 309 GLU A C 1
ATOM 2428 O O . GLU A 1 309 ? 5.359 -8.25 -24.156 1 86.12 309 GLU A O 1
ATOM 2433 N N . LEU A 1 310 ? 3.549 -9.055 -23.141 1 90.06 310 LEU A N 1
ATOM 2434 C CA . LEU A 1 310 ? 3.004 -9.492 -24.422 1 90.06 310 LEU A CA 1
ATOM 2435 C C . LEU A 1 310 ? 2.691 -8.297 -25.328 1 90.06 310 LEU A C 1
ATOM 2437 O O . LEU A 1 310 ? 2.014 -7.355 -24.891 1 90.06 310 LEU A O 1
ATOM 2441 N N . ASP A 1 311 ? 3.258 -8.281 -26.5 1 92.75 311 ASP A N 1
ATOM 2442 C CA . ASP A 1 311 ? 3.018 -7.254 -27.516 1 92.75 311 ASP A CA 1
ATOM 2443 C C . ASP A 1 311 ? 2.527 -7.867 -28.812 1 92.75 311 ASP A C 1
ATOM 2445 O O . ASP A 1 311 ? 3.297 -8.516 -29.531 1 92.75 311 ASP A O 1
ATOM 2449 N N . PHE A 1 312 ? 1.332 -7.57 -29.188 1 93.5 312 PHE A N 1
ATOM 2450 C CA . PHE A 1 312 ? 0.725 -8.156 -30.375 1 93.5 312 PHE A CA 1
ATOM 2451 C C . PHE A 1 312 ? 0.84 -7.207 -31.562 1 93.5 312 PHE A C 1
ATOM 2453 O O . PHE A 1 312 ? 0.112 -7.348 -32.531 1 93.5 312 PHE A O 1
ATOM 2460 N N . GLY A 1 313 ? 1.67 -6.207 -31.359 1 91.31 313 GLY A N 1
ATOM 2461 C CA . GLY A 1 313 ? 1.919 -5.27 -32.438 1 91.31 313 GLY A CA 1
ATOM 2462 C C . GLY A 1 313 ? 1.435 -3.865 -32.156 1 91.31 313 GLY A C 1
ATOM 2463 O O . GLY A 1 313 ? 1.636 -2.947 -32.938 1 91.31 313 GLY A O 1
ATOM 2464 N N . TYR A 1 314 ? 0.866 -3.686 -30.969 1 91.12 314 TYR A N 1
ATOM 2465 C CA . TYR A 1 314 ? 0.282 -2.396 -30.625 1 91.12 314 TYR A CA 1
ATOM 2466 C C . TYR A 1 314 ? 0.876 -1.864 -29.328 1 91.12 314 TYR A C 1
ATOM 2468 O O . TYR A 1 314 ? 0.289 -0.994 -28.672 1 91.12 314 TYR A O 1
ATOM 2476 N N . GLY A 1 315 ? 1.955 -2.434 -28.938 1 89.25 315 GLY A N 1
ATOM 2477 C CA . GLY A 1 315 ? 2.582 -2.045 -27.688 1 89.25 315 GLY A CA 1
ATOM 2478 C C . GLY A 1 315 ? 2.211 -2.949 -26.531 1 89.25 315 GLY A C 1
ATOM 2479 O O . GLY A 1 315 ? 1.448 -3.904 -26.688 1 89.25 315 GLY A O 1
ATOM 2480 N N . LYS A 1 316 ? 2.764 -2.664 -25.375 1 88.06 316 LYS A N 1
ATOM 2481 C CA . LYS A 1 316 ? 2.488 -3.447 -24.172 1 88.06 316 LYS A CA 1
ATOM 2482 C C . LYS A 1 316 ? 1.071 -3.197 -23.672 1 88.06 316 LYS A C 1
ATOM 2484 O O . LYS A 1 316 ? 0.547 -2.088 -23.797 1 88.06 316 LYS A O 1
ATOM 2489 N N . PRO A 1 317 ? 0.526 -4.211 -23.094 1 89.38 317 PRO A N 1
ATOM 2490 C CA . PRO A 1 317 ? -0.855 -4.047 -22.641 1 89.38 317 PRO A CA 1
ATOM 2491 C C . PRO A 1 317 ? -0.958 -3.221 -21.359 1 89.38 317 PRO A C 1
ATOM 2493 O O . PRO A 1 317 ? -0.015 -3.188 -20.562 1 89.38 317 PRO A O 1
ATOM 2496 N N . LEU A 1 318 ? -2.117 -2.59 -21.188 1 83.69 318 LEU A N 1
ATOM 2497 C CA . LEU A 1 318 ? -2.447 -1.901 -19.938 1 83.69 318 LEU A CA 1
ATOM 2498 C C . LEU A 1 318 ? -2.67 -2.898 -18.812 1 83.69 318 LEU A C 1
ATOM 2500 O O . LEU A 1 318 ? -2.396 -2.596 -17.641 1 83.69 318 LEU A O 1
ATOM 2504 N N . TYR A 1 319 ? -3.207 -4.008 -19.234 1 87.5 319 TYR A N 1
ATOM 2505 C CA . TYR A 1 319 ? -3.484 -5.082 -18.297 1 87.5 319 TYR A CA 1
ATOM 2506 C C . TYR A 1 319 ? -3.219 -6.445 -18.922 1 87.5 319 TYR A C 1
ATOM 2508 O O . TYR A 1 319 ? -3.58 -6.684 -20.078 1 87.5 319 TYR A O 1
ATOM 2516 N N . GLY A 1 320 ? -2.516 -7.18 -18.234 1 87.44 320 GLY A N 1
ATOM 2517 C CA . GLY A 1 320 ? -2.309 -8.586 -18.562 1 87.44 320 GLY A CA 1
ATOM 2518 C C . GLY A 1 320 ? -2.41 -9.5 -17.359 1 87.44 320 GLY A C 1
ATOM 2519 O O . GLY A 1 320 ? -1.549 -9.469 -16.484 1 87.44 320 GLY A O 1
ATOM 2520 N N . GLY A 1 321 ? -3.406 -10.219 -17.359 1 86.94 321 GLY A N 1
ATOM 2521 C CA . GLY A 1 321 ? -3.588 -11.062 -16.188 1 86.94 321 GLY A CA 1
ATOM 2522 C C . GLY A 1 321 ? -4.875 -11.867 -16.219 1 86.94 321 GLY A C 1
ATOM 2523 O O . GLY A 1 321 ? -5.473 -12.031 -17.297 1 86.94 321 GLY A O 1
ATOM 2524 N N . PRO A 1 322 ? -5.266 -12.438 -15.055 1 85.12 322 PRO A N 1
ATOM 2525 C CA . PRO A 1 322 ? -6.434 -13.32 -14.984 1 85.12 322 PRO A CA 1
ATOM 2526 C C . PRO A 1 322 ? -7.754 -12.555 -15.062 1 85.12 322 PRO A C 1
ATOM 2528 O O . PRO A 1 322 ? -7.785 -11.344 -14.82 1 85.12 322 PRO A O 1
ATOM 2531 N N . VAL A 1 323 ? -8.75 -13.305 -15.57 1 80.81 323 VAL A N 1
ATOM 2532 C CA . VAL A 1 323 ? -10.117 -12.812 -15.445 1 80.81 323 VAL A CA 1
ATOM 2533 C C . VAL A 1 323 ? -10.641 -13.094 -14.039 1 80.81 323 VAL A C 1
ATOM 2535 O O . VAL A 1 323 ? -10.352 -14.141 -13.461 1 80.81 323 VAL A O 1
ATOM 2538 N N . ALA A 1 324 ? -10.844 -11.992 -13.219 1 62.69 324 ALA A N 1
ATOM 2539 C CA . ALA A 1 324 ? -11.281 -12.172 -11.844 1 62.69 324 ALA A CA 1
ATOM 2540 C C . ALA A 1 324 ? -12.352 -13.25 -11.742 1 62.69 324 ALA A C 1
ATOM 2542 O O . ALA A 1 324 ? -13.383 -13.18 -12.414 1 62.69 324 ALA A O 1
ATOM 2543 N N . GLY A 1 325 ? -11.945 -14.547 -11.391 1 60.09 325 GLY A N 1
ATOM 2544 C CA . GLY A 1 325 ? -12.961 -15.555 -11.125 1 60.09 325 GLY A CA 1
ATOM 2545 C C . GLY A 1 325 ? -13.203 -15.773 -9.641 1 60.09 325 GLY A C 1
ATOM 2546 O O . GLY A 1 325 ? -12.43 -15.312 -8.805 1 60.09 325 GLY A O 1
ATOM 2547 N N . GLY A 1 326 ? -14.461 -16.031 -9.227 1 55.84 326 GLY A N 1
ATOM 2548 C CA . GLY A 1 326 ? -15.141 -16.094 -7.941 1 55.84 326 GLY A CA 1
ATOM 2549 C C . GLY A 1 326 ? -14.664 -17.25 -7.074 1 55.84 326 GLY A C 1
ATOM 2550 O O . GLY A 1 326 ? -15.43 -17.781 -6.262 1 55.84 326 GLY A O 1
ATOM 2551 N N . MET A 1 327 ? -13.336 -17.781 -7.242 1 62.97 327 MET A N 1
ATOM 2552 C CA . MET A 1 327 ? -13.18 -18.891 -6.316 1 62.97 327 MET A CA 1
ATOM 2553 C C . MET A 1 327 ? -12.461 -18.453 -5.047 1 62.97 327 MET A C 1
ATOM 2555 O O . MET A 1 327 ? -11.289 -18.078 -5.086 1 62.97 327 MET A O 1
ATOM 2559 N N . GLY A 1 328 ? -13.148 -18.422 -4.012 1 65.12 328 GLY A N 1
ATOM 2560 C CA . GLY A 1 328 ? -12.688 -18.031 -2.689 1 65.12 328 GLY A CA 1
ATOM 2561 C C . GLY A 1 328 ? -11.484 -18.812 -2.217 1 65.12 328 GLY A C 1
ATOM 2562 O O . GLY A 1 328 ? -10.719 -18.344 -1.368 1 65.12 328 GLY A O 1
ATOM 2563 N N . GLU A 1 329 ? -11.242 -19.969 -2.873 1 80.5 329 GLU A N 1
ATOM 2564 C CA . GLU A 1 329 ? -10.172 -20.844 -2.391 1 80.5 329 GLU A CA 1
ATOM 2565 C C . GLU A 1 329 ? -8.859 -20.547 -3.104 1 80.5 329 GLU A C 1
ATOM 2567 O O . GLU A 1 329 ? -7.812 -21.078 -2.742 1 80.5 329 GLU A O 1
ATOM 2572 N N . PHE A 1 330 ? -8.891 -19.625 -4.012 1 86.25 330 PHE A N 1
ATOM 2573 C CA . PHE A 1 330 ? -7.684 -19.328 -4.766 1 86.25 330 PHE A CA 1
ATOM 2574 C C . PHE A 1 330 ? -7.168 -17.938 -4.426 1 86.25 330 PHE A C 1
ATOM 2576 O O . PHE A 1 330 ? -7.949 -16.984 -4.336 1 86.25 330 PHE A O 1
ATOM 2583 N N . VAL A 1 331 ? -5.957 -17.922 -4.172 1 92.25 331 VAL A N 1
ATOM 2584 C CA . VAL A 1 331 ? -5.242 -16.672 -3.994 1 92.25 331 VAL A CA 1
ATOM 2585 C C . VAL A 1 331 ? -4.203 -16.5 -5.102 1 92.25 331 VAL A C 1
ATOM 2587 O O . VAL A 1 331 ? -3.391 -17.406 -5.34 1 92.25 331 VAL A O 1
ATOM 2590 N N . LEU A 1 332 ? -4.273 -15.383 -5.754 1 91.31 332 LEU A N 1
ATOM 2591 C CA . LEU A 1 332 ? -3.332 -15.148 -6.844 1 91.31 332 LEU A CA 1
ATOM 2592 C C . LEU A 1 332 ? -2.301 -14.094 -6.453 1 91.31 332 LEU A C 1
ATOM 2594 O O . LEU A 1 332 ? -2.652 -13.055 -5.883 1 91.31 332 LEU A O 1
ATOM 2598 N N . LEU A 1 333 ? -1.067 -14.391 -6.676 1 93.31 333 LEU A N 1
ATOM 2599 C CA . LEU A 1 333 ? -0.001 -13.398 -6.594 1 93.31 333 LEU A CA 1
ATOM 2600 C C . LEU A 1 333 ? 0.289 -12.797 -7.965 1 93.31 333 LEU A C 1
ATOM 2602 O O . LEU A 1 333 ? 0.691 -13.516 -8.891 1 93.31 333 LEU A O 1
ATOM 2606 N N . LEU A 1 334 ? 0.095 -11.508 -8.055 1 89.88 334 LEU A N 1
ATOM 2607 C CA . LEU A 1 334 ? 0.194 -10.828 -9.344 1 89.88 334 LEU A CA 1
ATOM 2608 C C . LEU A 1 334 ? 1.317 -9.797 -9.328 1 89.88 334 LEU A C 1
ATOM 2610 O O . LEU A 1 334 ? 1.684 -9.281 -8.273 1 89.88 334 LEU A O 1
ATOM 2614 N N . SER A 1 335 ? 1.803 -9.508 -10.523 1 85.25 335 SER A N 1
ATOM 2615 C CA . SER A 1 335 ? 2.812 -8.461 -10.656 1 85.25 335 SER A CA 1
ATOM 2616 C C . SER A 1 335 ? 2.201 -7.078 -10.477 1 85.25 335 SER A C 1
ATOM 2618 O O . SER A 1 335 ? 1.033 -6.859 -10.805 1 85.25 335 SER A O 1
ATOM 2620 N N . SER A 1 336 ? 2.84 -6.051 -9.828 1 74.19 336 SER A N 1
ATOM 2621 C CA . SER A 1 336 ? 2.352 -4.688 -9.633 1 74.19 336 SER A CA 1
ATOM 2622 C C . SER A 1 336 ? 2.535 -3.854 -10.898 1 74.19 336 SER A C 1
ATOM 2624 O O . SER A 1 336 ? 2.148 -2.686 -10.938 1 74.19 336 SER A O 1
ATOM 2626 N N . GLY A 1 337 ? 2.404 -4.379 -12.141 1 58.81 337 GLY A N 1
ATOM 2627 C CA . GLY A 1 337 ? 2.357 -3.764 -13.453 1 58.81 337 GLY A CA 1
ATOM 2628 C C . GLY A 1 337 ? 3.615 -2.984 -13.797 1 58.81 337 GLY A C 1
ATOM 2629 O O . GLY A 1 337 ? 4.109 -3.053 -14.922 1 58.81 337 GLY A O 1
ATOM 2630 N N . ASN A 1 338 ? 3.717 -1.754 -12.945 1 51.75 338 ASN A N 1
ATOM 2631 C CA . ASN A 1 338 ? 4.605 -0.778 -13.562 1 51.75 338 ASN A CA 1
ATOM 2632 C C . ASN A 1 338 ? 5.965 -1.386 -13.891 1 51.75 338 ASN A C 1
ATOM 2634 O O . ASN A 1 338 ? 6.629 -0.959 -14.836 1 51.75 338 ASN A O 1
ATOM 2638 N N . ASP A 1 339 ? 6.867 -1.747 -13.016 1 44.84 339 ASP A N 1
ATOM 2639 C CA . ASP A 1 339 ? 8.227 -2.131 -13.398 1 44.84 339 ASP A CA 1
ATOM 2640 C C . ASP A 1 339 ? 8.336 -3.645 -13.57 1 44.84 339 ASP A C 1
ATOM 2642 O O . ASP A 1 339 ? 8.07 -4.406 -12.641 1 44.84 339 ASP A O 1
ATOM 2646 N N . MET A 1 340 ? 8.023 -4.258 -14.695 1 34.22 340 MET A N 1
ATOM 2647 C CA . MET A 1 340 ? 8.484 -5.566 -15.156 1 34.22 340 MET A CA 1
ATOM 2648 C C . MET A 1 340 ? 9.828 -5.914 -14.539 1 34.22 340 MET A C 1
ATOM 2650 O O . MET A 1 340 ? 10.859 -5.355 -14.922 1 34.22 340 MET A O 1
ATOM 2654 N N . GLY A 1 341 ? 10.062 -6.934 -13.633 1 37.81 341 GLY A N 1
ATOM 2655 C CA . GLY A 1 341 ? 11.258 -7.629 -13.188 1 37.81 341 GLY A CA 1
ATOM 2656 C C . GLY A 1 341 ? 11.953 -6.945 -12.023 1 37.81 341 GLY A C 1
ATOM 2657 O O . GLY A 1 341 ? 12.531 -7.609 -11.164 1 37.81 341 GLY A O 1
ATOM 2658 N N . LYS A 1 342 ? 12.633 -5.77 -12.227 1 44.28 342 LYS A N 1
ATOM 2659 C CA . LYS A 1 342 ? 13.68 -5.59 -11.227 1 44.28 342 LYS A CA 1
ATOM 2660 C C . LYS A 1 342 ? 13.094 -5.586 -9.82 1 44.28 342 LYS A C 1
ATOM 2662 O O . LYS A 1 342 ? 13.531 -6.355 -8.961 1 44.28 342 LYS A O 1
ATOM 2667 N N . ARG A 1 343 ? 12.938 -4.625 -9.133 1 53.59 343 ARG A N 1
ATOM 2668 C CA . ARG A 1 343 ? 12.828 -4.551 -7.68 1 53.59 343 ARG A CA 1
ATOM 2669 C C . ARG A 1 343 ? 11.383 -4.328 -7.25 1 53.59 343 ARG A C 1
ATOM 2671 O O . ARG A 1 343 ? 11.07 -3.336 -6.59 1 53.59 343 ARG A O 1
ATOM 2678 N N . GLY A 1 344 ? 10.133 -5.031 -8.039 1 69.12 344 GLY A N 1
ATOM 2679 C CA . GLY A 1 344 ? 8.797 -4.465 -7.918 1 69.12 344 GLY A CA 1
ATOM 2680 C C . GLY A 1 344 ? 7.965 -5.117 -6.828 1 69.12 344 GLY A C 1
ATOM 2681 O O . GLY A 1 344 ? 8.383 -6.109 -6.23 1 69.12 344 GLY A O 1
ATOM 2682 N N . GLY A 1 345 ? 6.824 -4.641 -6.328 1 85 345 GLY A N 1
ATOM 2683 C CA . GLY A 1 345 ? 5.836 -5.078 -5.355 1 85 345 GLY A CA 1
ATOM 2684 C C . GLY A 1 345 ? 4.973 -6.223 -5.852 1 85 345 GLY A C 1
ATOM 2685 O O . GLY A 1 345 ? 5.18 -6.727 -6.957 1 85 345 GLY A O 1
ATOM 2686 N N . VAL A 1 346 ? 4.371 -6.965 -5.062 1 91.56 346 VAL A N 1
ATOM 2687 C CA . VAL A 1 346 ? 3.473 -8.078 -5.363 1 91.56 346 VAL A CA 1
ATOM 2688 C C . VAL A 1 346 ? 2.047 -7.715 -4.953 1 91.56 346 VAL A C 1
ATOM 2690 O O . VAL A 1 346 ? 1.828 -7.172 -3.865 1 91.56 346 VAL A O 1
ATOM 2693 N N . ASN A 1 347 ? 1.112 -7.957 -5.891 1 89.94 347 ASN A N 1
ATOM 2694 C CA . ASN A 1 347 ? -0.304 -7.793 -5.582 1 89.94 347 ASN A CA 1
ATOM 2695 C C . ASN A 1 347 ? -0.968 -9.133 -5.273 1 89.94 347 ASN A C 1
ATOM 2697 O O . ASN A 1 347 ? -0.804 -10.102 -6.02 1 89.94 347 ASN A O 1
ATOM 2701 N N . VAL A 1 348 ? -1.639 -9.156 -4.168 1 92.5 348 VAL A N 1
ATOM 2702 C CA . VAL A 1 348 ? -2.33 -10.375 -3.742 1 92.5 348 VAL A CA 1
ATOM 2703 C C . VAL A 1 348 ? -3.83 -10.227 -3.982 1 92.5 348 VAL A C 1
ATOM 2705 O O . VAL A 1 348 ? -4.477 -9.352 -3.398 1 92.5 348 VAL A O 1
ATOM 2708 N N . TRP A 1 349 ? -4.363 -11.055 -4.863 1 89.38 349 TRP A N 1
ATOM 2709 C CA . TRP A 1 349 ? -5.789 -11.086 -5.16 1 89.38 349 TRP A CA 1
ATOM 2710 C C . TRP A 1 349 ? -6.48 -12.211 -4.398 1 89.38 349 TRP A C 1
ATOM 2712 O O . TRP A 1 349 ? -6.141 -13.383 -4.566 1 89.38 349 TRP A O 1
ATOM 2722 N N . ILE A 1 350 ? -7.469 -11.844 -3.527 1 90.69 350 ILE A N 1
ATOM 2723 C CA . ILE A 1 350 ? -8.078 -12.836 -2.65 1 90.69 350 ILE A CA 1
ATOM 2724 C C . ILE A 1 350 ? -9.586 -12.594 -2.568 1 90.69 350 ILE A C 1
ATOM 2726 O O . ILE A 1 350 ? -10.047 -11.453 -2.697 1 90.69 350 ILE A O 1
ATOM 2730 N N . ALA A 1 351 ? -10.344 -13.648 -2.488 1 87.62 351 ALA A N 1
ATOM 2731 C CA . ALA A 1 351 ? -11.781 -13.594 -2.264 1 87.62 351 ALA A CA 1
ATOM 2732 C C . ALA A 1 351 ? -12.164 -14.289 -0.958 1 87.62 351 ALA A C 1
ATOM 2734 O O . ALA A 1 351 ? -11.758 -15.43 -0.713 1 87.62 351 ALA A O 1
ATOM 2735 N N . LEU A 1 352 ? -12.852 -13.594 -0.113 1 90.31 352 LEU A N 1
ATOM 2736 C CA . LEU A 1 352 ? -13.336 -14.117 1.16 1 90.31 352 LEU A CA 1
ATOM 2737 C C . LEU A 1 352 ? -14.727 -13.578 1.473 1 90.31 352 LEU A C 1
ATOM 2739 O O . LEU A 1 352 ? -15.18 -12.617 0.851 1 90.31 352 LEU A O 1
ATOM 2743 N N . GLU A 1 353 ? -15.352 -14.328 2.336 1 89.81 353 GLU A N 1
ATOM 2744 C CA . GLU A 1 353 ? -16.562 -13.742 2.9 1 89.81 353 GLU A CA 1
ATOM 2745 C C . GLU A 1 353 ? -16.281 -12.391 3.553 1 89.81 353 GLU A C 1
ATOM 2747 O O . GLU A 1 353 ? -15.188 -12.18 4.094 1 89.81 353 GLU A O 1
ATOM 2752 N N . LYS A 1 354 ? -17.281 -11.539 3.553 1 89.31 354 LYS A N 1
ATOM 2753 C CA . LYS A 1 354 ? -17.109 -10.148 3.971 1 89.31 354 LYS A CA 1
ATOM 2754 C C . LYS A 1 354 ? -16.516 -10.07 5.375 1 89.31 354 LYS A C 1
ATOM 2756 O O . LYS A 1 354 ? -15.562 -9.32 5.613 1 89.31 354 LYS A O 1
ATOM 2761 N N . ASP A 1 355 ? -17.094 -10.773 6.285 1 91.38 355 ASP A N 1
ATOM 2762 C CA . ASP A 1 355 ? -16.609 -10.719 7.664 1 91.38 355 ASP A CA 1
ATOM 2763 C C . ASP A 1 355 ? -15.18 -11.234 7.77 1 91.38 355 ASP A C 1
ATOM 2765 O O . ASP A 1 355 ? -14.359 -10.68 8.5 1 91.38 355 ASP A O 1
ATOM 2769 N N . LYS A 1 356 ? -14.867 -12.336 7.031 1 92.94 356 LYS A N 1
ATOM 2770 C CA . LYS A 1 356 ? -13.523 -12.906 7.031 1 92.94 356 LYS A CA 1
ATOM 2771 C C . LYS A 1 356 ? -12.539 -11.984 6.324 1 92.94 356 LYS A C 1
ATOM 2773 O O . LYS A 1 356 ? -11.367 -11.914 6.699 1 92.94 356 LYS A O 1
ATOM 2778 N N . MET A 1 357 ? -13.055 -11.336 5.301 1 93.25 357 MET A N 1
ATOM 2779 C CA . MET A 1 357 ? -12.219 -10.375 4.582 1 93.25 357 MET A CA 1
ATOM 2780 C C . MET A 1 357 ? -11.789 -9.227 5.492 1 93.25 357 MET A C 1
ATOM 2782 O O . MET A 1 357 ? -10.641 -8.797 5.457 1 93.25 357 MET A O 1
ATOM 2786 N N . GLU A 1 358 ? -12.703 -8.742 6.305 1 91.56 358 GLU A N 1
ATOM 2787 C CA . GLU A 1 358 ? -12.391 -7.668 7.238 1 91.56 358 GLU A CA 1
ATOM 2788 C C . GLU A 1 358 ? -11.328 -8.102 8.242 1 91.56 358 GLU A C 1
ATOM 2790 O O . GLU A 1 358 ? -10.391 -7.352 8.531 1 91.56 358 GLU A O 1
ATOM 2795 N N . ARG A 1 359 ? -11.469 -9.312 8.711 1 93.44 359 ARG A N 1
ATOM 2796 C CA . ARG A 1 359 ? -10.477 -9.852 9.633 1 93.44 359 ARG A CA 1
ATOM 2797 C C . ARG A 1 359 ? -9.133 -10.039 8.938 1 93.44 359 ARG A C 1
ATOM 2799 O O . ARG A 1 359 ? -8.086 -9.695 9.492 1 93.44 359 ARG A O 1
ATOM 2806 N N . PHE A 1 360 ? -9.203 -10.617 7.805 1 96.38 360 PHE A N 1
ATOM 2807 C CA . PHE A 1 360 ? -7.984 -10.859 7.051 1 96.38 360 PHE A CA 1
ATOM 2808 C C . PHE A 1 360 ? -7.242 -9.555 6.781 1 96.38 360 PHE A C 1
ATOM 2810 O O . PHE A 1 360 ? -6.016 -9.5 6.879 1 96.38 360 PHE A O 1
ATOM 2817 N N . SER A 1 361 ? -7.977 -8.555 6.402 1 93.38 361 SER A N 1
ATOM 2818 C CA . SER A 1 361 ? -7.387 -7.258 6.078 1 93.38 361 SER A CA 1
ATOM 2819 C C . SER A 1 361 ? -6.594 -6.703 7.258 1 93.38 361 SER A C 1
ATOM 2821 O O . SER A 1 361 ? -5.594 -6.004 7.066 1 93.38 361 SER A O 1
ATOM 2823 N N . CYS A 1 362 ? -6.91 -6.949 8.43 1 91.62 362 CYS A N 1
ATOM 2824 C CA . CYS A 1 362 ? -6.195 -6.477 9.609 1 91.62 362 CYS A CA 1
ATOM 2825 C C . CYS A 1 362 ? -4.941 -7.309 9.859 1 91.62 362 CYS A C 1
ATOM 2827 O O . CYS A 1 362 ? -3.902 -6.77 10.242 1 91.62 362 CYS A O 1
ATOM 2829 N N . HIS A 1 363 ? -5.027 -8.594 9.586 1 94.44 363 HIS A N 1
ATOM 2830 C CA . HIS A 1 363 ? -3.898 -9.477 9.859 1 94.44 363 HIS A CA 1
ATOM 2831 C C . HIS A 1 363 ? -2.836 -9.359 8.766 1 94.44 363 HIS A C 1
ATOM 2833 O O . HIS A 1 363 ? -1.642 -9.5 9.047 1 94.44 363 HIS A O 1
ATOM 2839 N N . VAL A 1 364 ? -3.301 -9.141 7.508 1 95.81 364 VAL A N 1
ATOM 2840 C CA . VAL A 1 364 ? -2.371 -9.164 6.383 1 95.81 364 VAL A CA 1
ATOM 2841 C C . VAL A 1 364 ? -1.456 -7.941 6.441 1 95.81 364 VAL A C 1
ATOM 2843 O O . VAL A 1 364 ? -0.354 -7.957 5.891 1 95.81 364 VAL A O 1
ATOM 2846 N N . PHE A 1 365 ? -1.795 -6.891 7.18 1 89.88 365 PHE A N 1
ATOM 2847 C CA . PHE A 1 365 ? -0.974 -5.688 7.254 1 89.88 365 PHE A CA 1
ATOM 2848 C C . PHE A 1 365 ? -0.123 -5.691 8.523 1 89.88 365 PHE A C 1
ATOM 2850 O O . PHE A 1 365 ? 0.535 -4.695 8.836 1 89.88 365 PHE A O 1
ATOM 2857 N N . GLU A 1 366 ? -0.14 -6.797 9.211 1 88.81 366 GLU A N 1
ATOM 2858 C CA . GLU A 1 366 ? 0.794 -6.984 10.312 1 88.81 366 GLU A CA 1
ATOM 2859 C C . GLU A 1 366 ? 2.152 -7.465 9.812 1 88.81 366 GLU A C 1
ATOM 2861 O O . GLU A 1 366 ? 2.549 -8.602 10.07 1 88.81 366 GLU A O 1
ATOM 2866 N N . ILE A 1 367 ? 2.85 -6.652 9.18 1 88.81 367 ILE A N 1
ATOM 2867 C CA . ILE A 1 367 ? 4.117 -7 8.547 1 88.81 367 ILE A CA 1
ATOM 2868 C C . ILE A 1 367 ? 5.25 -6.898 9.562 1 88.81 367 ILE A C 1
ATOM 2870 O O . ILE A 1 367 ? 6.109 -7.777 9.641 1 88.81 367 ILE A O 1
ATOM 2874 N N . MET B 1 1 ? 4.434 43.875 3.021 1 67.25 1 MET B N 1
ATOM 2875 C CA . MET B 1 1 ? 5.766 43.438 3.436 1 67.25 1 MET B CA 1
ATOM 2876 C C . MET B 1 1 ? 5.828 43.25 4.945 1 67.25 1 MET B C 1
ATOM 2878 O O . MET B 1 1 ? 4.988 43.781 5.68 1 67.25 1 MET B O 1
ATOM 2882 N N . LEU B 1 2 ? 6.793 42.344 5.234 1 63.72 2 LEU B N 1
ATOM 2883 C CA . LEU B 1 2 ? 7.023 42.188 6.664 1 63.72 2 LEU B CA 1
ATOM 2884 C C . LEU B 1 2 ? 8.148 43.062 7.152 1 63.72 2 LEU B C 1
ATOM 2886 O O . LEU B 1 2 ? 9.172 43.219 6.477 1 63.72 2 LEU B O 1
ATOM 2890 N N . ASN B 1 3 ? 7.789 43.875 8.086 1 63.31 3 ASN B N 1
ATOM 2891 C CA . ASN B 1 3 ? 8.781 44.75 8.703 1 63.31 3 ASN B CA 1
ATOM 2892 C C . ASN B 1 3 ? 8.961 44.438 10.18 1 63.31 3 ASN B C 1
ATOM 2894 O O . ASN B 1 3 ? 7.992 44.125 10.875 1 63.31 3 ASN B O 1
ATOM 2898 N N . PHE B 1 4 ? 10.25 44.375 10.523 1 60.47 4 PHE B N 1
ATOM 2899 C CA . PHE B 1 4 ? 10.508 44.219 11.945 1 60.47 4 PHE B CA 1
ATOM 2900 C C . PHE B 1 4 ? 10.484 45.562 12.656 1 60.47 4 PHE B C 1
ATOM 2902 O O . PHE B 1 4 ? 11.289 46.438 12.352 1 60.47 4 PHE B O 1
ATOM 2909 N N . ASN B 1 5 ? 9.469 45.688 13.484 1 60.91 5 ASN B N 1
ATOM 2910 C CA . ASN B 1 5 ? 9.391 46.875 14.312 1 60.91 5 ASN B CA 1
ATOM 2911 C C . ASN B 1 5 ? 10.344 46.812 15.5 1 60.91 5 ASN B C 1
ATOM 2913 O O . ASN B 1 5 ? 10.133 46 16.422 1 60.91 5 ASN B O 1
ATOM 2917 N N . LEU B 1 6 ? 11.305 47.562 15.461 1 63.31 6 LEU B N 1
ATOM 2918 C CA . LEU B 1 6 ? 12.352 47.5 16.469 1 63.31 6 LEU B CA 1
ATOM 2919 C C . LEU B 1 6 ? 11.789 47.906 17.844 1 63.31 6 LEU B C 1
ATOM 2921 O O . LEU B 1 6 ? 12.273 47.406 18.875 1 63.31 6 LEU B O 1
ATOM 2925 N N . GLN B 1 7 ? 10.867 48.781 17.828 1 58.75 7 GLN B N 1
ATOM 2926 C CA . GLN B 1 7 ? 10.297 49.25 19.094 1 58.75 7 GLN B CA 1
ATOM 2927 C C . GLN B 1 7 ? 9.508 48.125 19.781 1 58.75 7 GLN B C 1
ATOM 2929 O O . GLN B 1 7 ? 9.672 47.906 20.984 1 58.75 7 GLN B O 1
ATOM 2934 N N . THR B 1 8 ? 8.805 47.5 18.953 1 59.22 8 THR B N 1
ATOM 2935 C CA . THR B 1 8 ? 7.938 46.5 19.531 1 59.22 8 THR B CA 1
ATOM 2936 C C . THR B 1 8 ? 8.586 45.094 19.438 1 59.22 8 THR B C 1
ATOM 2938 O O . THR B 1 8 ? 8.117 44.156 20.062 1 59.22 8 THR B O 1
ATOM 2941 N N . LYS B 1 9 ? 9.742 45.062 18.703 1 59.88 9 LYS B N 1
ATOM 2942 C CA . LYS B 1 9 ? 10.469 43.844 18.469 1 59.88 9 LYS B CA 1
ATOM 2943 C C . LYS B 1 9 ? 9.547 42.75 17.891 1 59.88 9 LYS B C 1
ATOM 2945 O O . LYS B 1 9 ? 9.562 41.625 18.328 1 59.88 9 LYS B O 1
ATOM 2950 N N . ARG B 1 10 ? 8.633 43.281 17.016 1 63.28 10 ARG B N 1
ATOM 2951 C CA . ARG B 1 10 ? 7.684 42.375 16.359 1 63.28 10 ARG B CA 1
ATOM 2952 C C . ARG B 1 10 ? 7.688 42.594 14.852 1 63.28 10 ARG B C 1
ATOM 2954 O O . ARG B 1 10 ? 8.047 43.656 14.359 1 63.28 10 ARG B O 1
ATOM 2961 N N . LEU B 1 11 ? 7.348 41.406 14.258 1 66.56 11 LEU B N 1
ATOM 2962 C CA . LEU B 1 11 ? 7.121 41.5 12.82 1 66.56 11 LEU B CA 1
ATOM 2963 C C . LEU B 1 11 ? 5.773 42.156 12.531 1 66.56 11 LEU B C 1
ATOM 2965 O O . LEU B 1 11 ? 4.777 41.875 13.203 1 66.56 11 LEU B O 1
ATOM 2969 N N . GLU B 1 12 ? 5.891 43.219 11.742 1 68.12 12 GLU B N 1
ATOM 2970 C CA . GLU B 1 12 ? 4.664 43.938 11.375 1 68.12 12 GLU B CA 1
ATOM 2971 C C . GLU B 1 12 ? 4.406 43.844 9.875 1 68.12 12 GLU B C 1
ATOM 2973 O O . GLU B 1 12 ? 5.348 43.844 9.078 1 68.12 12 GLU B O 1
ATOM 2978 N N . LEU B 1 13 ? 3.105 43.656 9.555 1 70.56 13 LEU B N 1
ATOM 2979 C CA . LEU B 1 13 ? 2.689 43.719 8.156 1 70.56 13 LEU B CA 1
ATOM 2980 C C . LEU B 1 13 ? 2.488 45.156 7.707 1 70.56 13 LEU B C 1
ATOM 2982 O O . LEU B 1 13 ? 1.721 45.906 8.32 1 70.56 13 LEU B O 1
ATOM 2986 N N . VAL B 1 14 ? 3.377 45.531 6.836 1 69.44 14 VAL B N 1
ATOM 2987 C CA . VAL B 1 14 ? 3.256 46.875 6.285 1 69.44 14 VAL B CA 1
ATOM 2988 C C . VAL B 1 14 ? 2.557 46.812 4.93 1 69.44 14 VAL B C 1
ATOM 2990 O O . VAL B 1 14 ? 3.045 46.188 4 1 69.44 14 VAL B O 1
ATOM 2993 N N . CYS B 1 15 ? 1.362 47.438 4.949 1 69.06 15 CYS B N 1
ATOM 2994 C CA . CYS B 1 15 ? 0.647 47.531 3.684 1 69.06 15 CYS B CA 1
ATOM 2995 C C . CYS B 1 15 ? 1.159 48.688 2.854 1 69.06 15 CYS B C 1
ATOM 2997 O O . CYS B 1 15 ? 0.854 49.844 3.152 1 69.06 15 CYS B O 1
ATOM 2999 N N . ASN B 1 16 ? 2.033 48.438 1.944 1 70.69 16 ASN B N 1
ATOM 3000 C CA . ASN B 1 16 ? 2.574 49.531 1.129 1 70.69 16 ASN B CA 1
ATOM 3001 C C . ASN B 1 16 ? 2.072 49.438 -0.31 1 70.69 16 ASN B C 1
ATOM 3003 O O . ASN B 1 16 ? 2.637 50.094 -1.203 1 70.69 16 ASN B O 1
ATOM 3007 N N . ASN B 1 17 ? 1.146 48.625 -0.565 1 68.19 17 ASN B N 1
ATOM 3008 C CA . ASN B 1 17 ? 0.509 48.469 -1.868 1 68.19 17 ASN B CA 1
ATOM 3009 C C . ASN B 1 17 ? 1.515 48.031 -2.938 1 68.19 17 ASN B C 1
ATOM 3011 O O . ASN B 1 17 ? 1.392 48.438 -4.098 1 68.19 17 ASN B O 1
ATOM 3015 N N . ALA B 1 18 ? 2.592 47.438 -2.5 1 71.38 18 ALA B N 1
ATOM 3016 C CA . ALA B 1 18 ? 3.605 47 -3.465 1 71.38 18 ALA B CA 1
ATOM 3017 C C . ALA B 1 18 ? 3.125 45.812 -4.27 1 71.38 18 ALA B C 1
ATOM 3019 O O . ALA B 1 18 ? 3.768 45.406 -5.246 1 71.38 18 ALA B O 1
ATOM 3020 N N . GLY B 1 19 ? 2.025 45.312 -3.947 1 74 19 GLY B N 1
ATOM 3021 C CA . GLY B 1 19 ? 1.46 44.188 -4.688 1 74 19 GLY B CA 1
ATOM 3022 C C . GLY B 1 19 ? 2.16 42.875 -4.406 1 74 19 GLY B C 1
ATOM 3023 O O . GLY B 1 19 ? 2.875 42.75 -3.408 1 74 19 GLY B O 1
ATOM 3024 N N . VAL B 1 20 ? 1.762 41.781 -5.074 1 81.81 20 VAL B N 1
ATOM 3025 C CA . VAL B 1 20 ? 2.303 40.438 -4.984 1 81.81 20 VAL B CA 1
ATOM 3026 C C . VAL B 1 20 ? 3.301 40.188 -6.113 1 81.81 20 VAL B C 1
ATOM 3028 O O . VAL B 1 20 ? 3.08 40.625 -7.246 1 81.81 20 VAL B O 1
ATOM 3031 N N . LEU B 1 21 ? 4.406 39.594 -5.727 1 84.31 21 LEU B N 1
ATOM 3032 C CA . LEU B 1 21 ? 5.383 39.281 -6.766 1 84.31 21 LEU B CA 1
ATOM 3033 C C . LEU B 1 21 ? 4.898 38.094 -7.621 1 84.31 21 LEU B C 1
ATOM 3035 O O . LEU B 1 21 ? 4.656 37 -7.105 1 84.31 21 LEU B O 1
ATOM 3039 N N . PHE B 1 22 ? 4.68 38.375 -8.891 1 89.69 22 PHE B N 1
ATOM 3040 C CA . PHE B 1 22 ? 4.227 37.406 -9.867 1 89.69 22 PHE B CA 1
ATOM 3041 C C . PHE B 1 22 ? 5.309 37.125 -10.906 1 89.69 22 PHE B C 1
ATOM 3043 O O . PHE B 1 22 ? 5.859 38.062 -11.492 1 89.69 22 PHE B O 1
ATOM 3050 N N . VAL B 1 23 ? 5.648 35.906 -11.055 1 91.19 23 VAL B N 1
ATOM 3051 C CA . VAL B 1 23 ? 6.68 35.531 -12.016 1 91.19 23 VAL B CA 1
ATOM 3052 C C . VAL B 1 23 ? 6.098 34.562 -13.047 1 91.19 23 VAL B C 1
ATOM 3054 O O . VAL B 1 23 ? 5.512 33.531 -12.688 1 91.19 23 VAL B O 1
ATOM 3057 N N . GLY B 1 24 ? 6.191 34.875 -14.312 1 92.94 24 GLY B N 1
ATOM 3058 C CA . GLY B 1 24 ? 5.934 33.938 -15.398 1 92.94 24 GLY B CA 1
ATOM 3059 C C . GLY B 1 24 ? 7.172 33.219 -15.852 1 92.94 24 GLY B C 1
ATOM 3060 O O . GLY B 1 24 ? 8.195 33.812 -16.156 1 92.94 24 GLY B O 1
ATOM 3061 N N . ALA B 1 25 ? 7.117 31.953 -15.766 1 94.31 25 ALA B N 1
ATOM 3062 C CA . ALA B 1 25 ? 8.258 31.125 -16.156 1 94.31 25 ALA B CA 1
ATOM 3063 C C . ALA B 1 25 ? 7.867 30.141 -17.266 1 94.31 25 ALA B C 1
ATOM 3065 O O . ALA B 1 25 ? 6.68 29.875 -17.484 1 94.31 25 ALA B O 1
ATOM 3066 N N . THR B 1 26 ? 8.883 29.75 -18.047 1 94.44 26 THR B N 1
ATOM 3067 C CA . THR B 1 26 ? 8.711 28.734 -19.078 1 94.44 26 THR B CA 1
ATOM 3068 C C . THR B 1 26 ? 9.711 27.594 -18.891 1 94.44 26 THR B C 1
ATOM 3070 O O . THR B 1 26 ? 10.883 27.828 -18.594 1 94.44 26 THR B O 1
ATOM 3073 N N . SER B 1 27 ? 9.195 26.406 -18.922 1 93.69 27 SER B N 1
ATOM 3074 C CA . SER B 1 27 ? 10.055 25.219 -18.859 1 93.69 27 SER B CA 1
ATOM 3075 C C . SER B 1 27 ? 10.156 24.547 -20.219 1 93.69 27 SER B C 1
ATOM 3077 O O . SER B 1 27 ? 9.164 24.453 -20.953 1 93.69 27 SER B O 1
ATOM 3079 N N . HIS B 1 28 ? 11.352 23.984 -20.516 1 93.56 28 HIS B N 1
ATOM 3080 C CA . HIS B 1 28 ? 11.539 23.219 -21.75 1 93.56 28 HIS B CA 1
ATOM 3081 C C . HIS B 1 28 ? 11.156 21.766 -21.578 1 93.56 28 HIS B C 1
ATOM 3083 O O . HIS B 1 28 ? 11.18 20.984 -22.531 1 93.56 28 HIS B O 1
ATOM 3089 N N . LEU B 1 29 ? 10.773 21.469 -20.406 1 93 29 LEU B N 1
ATOM 3090 C CA . LEU B 1 29 ? 10.383 20.094 -20.125 1 93 29 LEU B CA 1
ATOM 3091 C C . LEU B 1 29 ? 8.875 19.906 -20.266 1 93 29 LEU B C 1
ATOM 3093 O O . LEU B 1 29 ? 8.117 20.891 -20.188 1 93 29 LEU B O 1
ATOM 3097 N N . ARG B 1 30 ? 8.477 18.656 -20.609 1 92.06 30 ARG B N 1
ATOM 3098 C CA . ARG B 1 30 ? 7.09 18.234 -20.453 1 92.06 30 ARG B CA 1
ATOM 3099 C C . ARG B 1 30 ? 6.812 17.828 -19.016 1 92.06 30 ARG B C 1
ATOM 3101 O O . ARG B 1 30 ? 7.723 17.406 -18.297 1 92.06 30 ARG B O 1
ATOM 3108 N N . LEU B 1 31 ? 5.57 17.906 -18.562 1 88.12 31 LEU B N 1
ATOM 3109 C CA . LEU B 1 31 ? 5.195 17.594 -17.188 1 88.12 31 LEU B CA 1
ATOM 3110 C C . LEU B 1 31 ? 5.586 16.172 -16.844 1 88.12 31 LEU B C 1
ATOM 3112 O O . LEU B 1 31 ? 6.066 15.906 -15.734 1 88.12 31 LEU B O 1
ATOM 3116 N N . ASN B 1 32 ? 5.359 15.266 -17.734 1 82.19 32 ASN B N 1
ATOM 3117 C CA . ASN B 1 32 ? 5.633 13.867 -17.453 1 82.19 32 ASN B CA 1
ATOM 3118 C C . ASN B 1 32 ? 7.129 13.602 -17.312 1 82.19 32 ASN B C 1
ATOM 3120 O O . ASN B 1 32 ? 7.535 12.539 -16.844 1 82.19 32 ASN B O 1
ATOM 3124 N N . GLU B 1 33 ? 7.902 14.586 -17.672 1 87.81 33 GLU B N 1
ATOM 3125 C CA . GLU B 1 33 ? 9.352 14.453 -17.578 1 87.81 33 GLU B CA 1
ATOM 3126 C C . GLU B 1 33 ? 9.844 14.844 -16.188 1 87.81 33 GLU B C 1
ATOM 3128 O O . GLU B 1 33 ? 11.016 14.641 -15.852 1 87.81 33 GLU B O 1
ATOM 3133 N N . LEU B 1 34 ? 8.984 15.367 -15.367 1 86.38 34 LEU B N 1
ATOM 3134 C CA . LEU B 1 34 ? 9.344 15.75 -14.008 1 86.38 34 LEU B CA 1
ATOM 3135 C C . LEU B 1 34 ? 9.344 14.539 -13.086 1 86.38 34 LEU B C 1
ATOM 3137 O O . LEU B 1 34 ? 9.758 14.633 -11.922 1 86.38 34 LEU B O 1
ATOM 3141 N N . GLY B 1 35 ? 9.008 13.406 -13.578 1 78.5 35 GLY B N 1
ATOM 3142 C CA . GLY B 1 35 ? 8.891 12.219 -12.75 1 78.5 35 GLY B CA 1
ATOM 3143 C C . GLY B 1 35 ? 7.473 11.961 -12.281 1 78.5 35 GLY B C 1
ATOM 3144 O O . GLY B 1 35 ? 6.512 12.227 -13.008 1 78.5 35 GLY B O 1
ATOM 3145 N N . ASN B 1 36 ? 7.371 11.336 -11.141 1 74.19 36 ASN B N 1
ATOM 3146 C CA . ASN B 1 36 ? 6.059 11.062 -10.562 1 74.19 36 ASN B CA 1
ATOM 3147 C C . ASN B 1 36 ? 5.391 12.344 -10.062 1 74.19 36 ASN B C 1
ATOM 3149 O O . ASN B 1 36 ? 5.91 13 -9.156 1 74.19 36 ASN B O 1
ATOM 3153 N N . LEU B 1 37 ? 4.25 12.672 -10.617 1 78.56 37 LEU B N 1
ATOM 3154 C CA . LEU B 1 37 ? 3.586 13.938 -10.305 1 78.56 37 LEU B CA 1
ATOM 3155 C C . LEU B 1 37 ? 2.564 13.75 -9.188 1 78.56 37 LEU B C 1
ATOM 3157 O O . LEU B 1 37 ? 1.917 14.719 -8.773 1 78.56 37 LEU B O 1
ATOM 3161 N N . SER B 1 38 ? 2.453 12.547 -8.75 1 73.25 38 SER B N 1
ATOM 3162 C CA . SER B 1 38 ? 1.438 12.297 -7.734 1 73.25 38 SER B CA 1
ATOM 3163 C C . SER B 1 38 ? 2.018 12.43 -6.332 1 73.25 38 SER B C 1
ATOM 3165 O O . SER B 1 38 ? 1.279 12.398 -5.344 1 73.25 38 SER B O 1
ATOM 3167 N N . LEU B 1 39 ? 3.316 12.578 -6.281 1 73.62 39 LEU B N 1
ATOM 3168 C CA . LEU B 1 39 ? 4.016 12.695 -5.008 1 73.62 39 LEU B CA 1
ATOM 3169 C C . LEU B 1 39 ? 4.922 13.922 -4.988 1 73.62 39 LEU B C 1
ATOM 3171 O O . LEU B 1 39 ? 5.32 14.414 -6.047 1 73.62 39 LEU B O 1
ATOM 3175 N N . PRO B 1 40 ? 5.129 14.398 -3.73 1 78.06 40 PRO B N 1
ATOM 3176 C CA . PRO B 1 40 ? 6.113 15.484 -3.688 1 78.06 40 PRO B CA 1
ATOM 3177 C C . PRO B 1 40 ? 7.422 15.125 -4.387 1 78.06 40 PRO B C 1
ATOM 3179 O O . PRO B 1 40 ? 7.879 13.984 -4.293 1 78.06 40 PRO B O 1
ATOM 3182 N N . ASN B 1 41 ? 7.867 15.992 -5.199 1 76 41 ASN B N 1
ATOM 3183 C CA . ASN B 1 41 ? 9.062 15.82 -6.023 1 76 41 ASN B CA 1
ATOM 3184 C C . ASN B 1 41 ? 10.055 16.953 -5.809 1 76 41 ASN B C 1
ATOM 3186 O O . ASN B 1 41 ? 9.672 18.125 -5.742 1 76 41 ASN B O 1
ATOM 3190 N N . PRO B 1 42 ? 11.32 16.578 -5.598 1 73.44 42 PRO B N 1
ATOM 3191 C CA . PRO B 1 42 ? 12.32 17.641 -5.387 1 73.44 42 PRO B CA 1
ATOM 3192 C C . PRO B 1 42 ? 12.359 18.641 -6.527 1 73.44 42 PRO B C 1
ATOM 3194 O O . PRO B 1 42 ? 12.688 19.812 -6.309 1 73.44 42 PRO B O 1
ATOM 3197 N N . SER B 1 43 ? 12.031 18.203 -7.707 1 80.44 43 SER B N 1
ATOM 3198 C CA . SER B 1 43 ? 12.062 19.094 -8.859 1 80.44 43 SER B CA 1
ATOM 3199 C C . SER B 1 43 ? 11.031 20.219 -8.719 1 80.44 43 SER B C 1
ATOM 3201 O O . SER B 1 43 ? 11.125 21.25 -9.391 1 80.44 43 SER B O 1
ATOM 3203 N N . PHE B 1 44 ? 10.094 20.047 -7.836 1 86.88 44 PHE B N 1
ATOM 3204 C CA . PHE B 1 44 ? 9.047 21.047 -7.668 1 86.88 44 PHE B CA 1
ATOM 3205 C C . PHE B 1 44 ? 9.609 22.344 -7.086 1 86.88 44 PHE B C 1
ATOM 3207 O O . PHE B 1 44 ? 8.969 23.391 -7.152 1 86.88 44 PHE B O 1
ATOM 3214 N N . ARG B 1 45 ? 10.773 22.234 -6.562 1 83.31 45 ARG B N 1
ATOM 3215 C CA . ARG B 1 45 ? 11.414 23.406 -5.996 1 83.31 45 ARG B CA 1
ATOM 3216 C C . ARG B 1 45 ? 11.602 24.484 -7.055 1 83.31 45 ARG B C 1
ATOM 3218 O O . ARG B 1 45 ? 11.562 25.688 -6.742 1 83.31 45 ARG B O 1
ATOM 3225 N N . HIS B 1 46 ? 11.711 24.047 -8.266 1 86.06 46 HIS B N 1
ATOM 3226 C CA . HIS B 1 46 ? 11.93 24.984 -9.367 1 86.06 46 HIS B CA 1
ATOM 3227 C C . HIS B 1 46 ? 10.617 25.641 -9.797 1 86.06 46 HIS B C 1
ATOM 3229 O O . HIS B 1 46 ? 10.625 26.594 -10.594 1 86.06 46 HIS B O 1
ATOM 3235 N N . LEU B 1 47 ? 9.602 25.172 -9.234 1 90.62 47 LEU B N 1
ATOM 3236 C CA . LEU B 1 47 ? 8.289 25.641 -9.672 1 90.62 47 LEU B CA 1
ATOM 3237 C C . LEU B 1 47 ? 7.742 26.688 -8.703 1 90.62 47 LEU B C 1
ATOM 3239 O O . LEU B 1 47 ? 6.594 27.109 -8.844 1 90.62 47 LEU B O 1
ATOM 3243 N N . VAL B 1 48 ? 8.555 27.031 -7.727 1 89.56 48 VAL B N 1
ATOM 3244 C CA . VAL B 1 48 ? 8.234 28.125 -6.816 1 89.56 48 VAL B CA 1
ATOM 3245 C C . VAL B 1 48 ? 9.375 29.141 -6.801 1 89.56 48 VAL B C 1
ATOM 3247 O O . VAL B 1 48 ? 10.523 28.797 -7.07 1 89.56 48 VAL B O 1
ATOM 3250 N N . LEU B 1 49 ? 8.938 30.375 -6.543 1 84.81 49 LEU B N 1
ATOM 3251 C CA . LEU B 1 49 ? 9.961 31.422 -6.445 1 84.81 49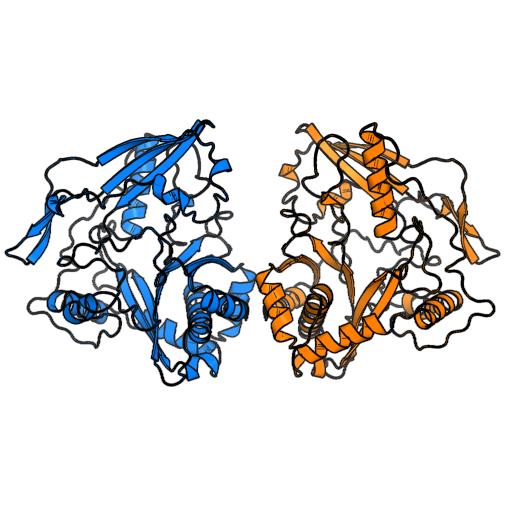 LEU B CA 1
ATOM 3252 C C . LEU B 1 49 ? 10.719 31.312 -5.129 1 84.81 49 LEU B C 1
ATOM 3254 O O . LEU B 1 49 ? 10.117 31.359 -4.055 1 84.81 49 LEU B O 1
ATOM 3258 N N . GLN B 1 50 ? 12.047 31.062 -5.242 1 75.25 50 GLN B N 1
ATOM 3259 C CA . GLN B 1 50 ? 12.867 30.984 -4.039 1 75.25 50 GLN B CA 1
ATOM 3260 C C . GLN B 1 50 ? 13.156 32.375 -3.473 1 75.25 50 GLN B C 1
ATOM 3262 O O . GLN B 1 50 ? 13.5 33.281 -4.215 1 75.25 50 GLN B O 1
ATOM 3267 N N . THR B 1 51 ? 12.859 32.562 -2.223 1 67.12 51 THR B N 1
ATOM 3268 C CA . THR B 1 51 ? 13 33.875 -1.616 1 67.12 51 THR B CA 1
ATOM 3269 C C . THR B 1 51 ? 14.336 34 -0.892 1 67.12 51 THR B C 1
ATOM 3271 O O . THR B 1 51 ? 14.594 35 -0.217 1 67.12 51 THR B O 1
ATOM 3274 N N . GLU B 1 52 ? 15.18 33.031 -0.89 1 60.81 52 GLU B N 1
ATOM 3275 C CA . GLU B 1 52 ? 16.453 33.062 -0.174 1 60.81 52 GLU B CA 1
ATOM 3276 C C . GLU B 1 52 ? 17.328 34.219 -0.655 1 60.81 52 GLU B C 1
ATOM 3278 O O . GLU B 1 52 ? 18.156 34.75 0.105 1 60.81 52 GLU B O 1
ATOM 3283 N N . GLY B 1 53 ? 17.062 34.719 -1.758 1 55.94 53 GLY B N 1
ATOM 3284 C CA . GLY B 1 53 ? 17.969 35.719 -2.295 1 55.94 53 GLY B CA 1
ATOM 3285 C C . GLY B 1 53 ? 17.625 37.125 -1.876 1 55.94 53 GLY B C 1
ATOM 3286 O O . GLY B 1 53 ? 18.359 38.062 -2.178 1 55.94 53 GLY B O 1
ATOM 3287 N N . PHE B 1 54 ? 16.672 37.125 -0.975 1 57.84 54 PHE B N 1
ATOM 3288 C CA . PHE B 1 54 ? 16.328 38.5 -0.625 1 57.84 54 PHE B CA 1
ATOM 3289 C C . PHE B 1 54 ? 17.125 38.969 0.584 1 57.84 54 PHE B C 1
ATOM 3291 O O . PHE B 1 54 ? 17.344 38.219 1.521 1 57.84 54 PHE B O 1
ATOM 3298 N N . GLU B 1 55 ? 17.859 39.969 0.513 1 54.81 55 GLU B N 1
ATOM 3299 C CA . GLU B 1 55 ? 18.859 40.5 1.442 1 54.81 55 GLU B CA 1
ATOM 3300 C C . GLU B 1 55 ? 18.219 40.844 2.789 1 54.81 55 GLU B C 1
ATOM 3302 O O . GLU B 1 55 ? 18.844 40.688 3.836 1 54.81 55 GLU B O 1
ATOM 3307 N N . SER B 1 56 ? 17.016 41.5 2.754 1 60.06 56 SER B N 1
ATOM 3308 C CA . SER B 1 56 ? 16.391 41.906 4.004 1 60.06 56 SER B CA 1
ATOM 3309 C C . SER B 1 56 ? 14.961 41.438 4.109 1 60.06 56 SER B C 1
ATOM 3311 O O . SER B 1 56 ? 14.32 41.125 3.098 1 60.06 56 SER B O 1
ATOM 3313 N N . PHE B 1 57 ? 14.523 41.219 5.363 1 63.03 57 PHE B N 1
ATOM 3314 C CA . PHE B 1 57 ? 13.141 40.844 5.637 1 63.03 57 PHE B CA 1
ATOM 3315 C C . PHE B 1 57 ? 12.172 41.812 4.957 1 63.03 57 PHE B C 1
ATOM 3317 O O . PHE B 1 57 ? 11.156 41.375 4.41 1 63.03 57 PHE B O 1
ATOM 3324 N N . ALA B 1 58 ? 12.641 42.969 4.977 1 63.75 58 ALA B N 1
ATOM 3325 C CA . ALA B 1 58 ? 11.773 44 4.43 1 63.75 58 ALA B CA 1
ATOM 3326 C C . ALA B 1 58 ? 11.641 43.875 2.916 1 63.75 58 ALA B C 1
ATOM 3328 O O . ALA B 1 58 ? 10.625 44.25 2.336 1 63.75 58 ALA B O 1
ATOM 3329 N N . GLU B 1 59 ? 12.602 43.188 2.412 1 67.19 59 GLU B N 1
ATOM 3330 C CA . GLU B 1 59 ? 12.594 43.094 0.955 1 67.19 59 GLU B CA 1
ATOM 3331 C C . GLU B 1 59 ? 12.062 41.75 0.495 1 67.19 59 GLU B C 1
ATOM 3333 O O . GLU B 1 59 ? 11.766 41.562 -0.686 1 67.19 59 GLU B O 1
ATOM 3338 N N . THR B 1 60 ? 11.898 41 1.502 1 73.62 60 THR B N 1
ATOM 3339 C CA . THR B 1 60 ? 11.445 39.656 1.134 1 73.62 60 THR B CA 1
ATOM 3340 C C . THR B 1 60 ? 9.938 39.625 0.916 1 73.62 60 THR B C 1
ATOM 3342 O O . THR B 1 60 ? 9.172 40.031 1.798 1 73.62 60 THR B O 1
ATOM 3345 N N . PRO B 1 61 ? 9.523 39.25 -0.253 1 77.75 61 PRO B N 1
ATOM 3346 C CA . PRO B 1 61 ? 8.078 39.188 -0.487 1 77.75 61 PRO B CA 1
ATOM 3347 C C . PRO B 1 61 ? 7.383 38.188 0.452 1 77.75 61 PRO B C 1
ATOM 3349 O O . PRO B 1 61 ? 7.938 37.125 0.758 1 77.75 61 PRO B O 1
ATOM 3352 N N . ILE B 1 62 ? 6.215 38.594 0.906 1 79.62 62 ILE B N 1
ATOM 3353 C CA . ILE B 1 62 ? 5.48 37.75 1.851 1 79.62 62 ILE B CA 1
ATOM 3354 C C . ILE B 1 62 ? 4.648 36.719 1.09 1 79.62 62 ILE B C 1
ATOM 3356 O O . ILE B 1 62 ? 4.199 35.719 1.667 1 79.62 62 ILE B O 1
ATOM 3360 N N . PHE B 1 63 ? 4.453 37 -0.135 1 84.31 63 PHE B N 1
ATOM 3361 C CA . PHE B 1 63 ? 3.66 36.125 -0.984 1 84.31 63 PHE B CA 1
ATOM 3362 C C . PHE B 1 63 ? 4.125 36.188 -2.434 1 84.31 63 PHE B C 1
ATOM 3364 O O . PHE B 1 63 ? 4.309 37.281 -2.971 1 84.31 63 PHE B O 1
ATOM 3371 N N . THR B 1 64 ? 4.398 35.062 -2.994 1 87.94 64 THR B N 1
ATOM 3372 C CA . THR B 1 64 ? 4.816 35.031 -4.391 1 87.94 64 THR B CA 1
ATOM 3373 C C . THR B 1 64 ? 4.012 34 -5.172 1 87.94 64 THR B C 1
ATOM 3375 O O . THR B 1 64 ? 3.527 33.031 -4.602 1 87.94 64 THR B O 1
ATOM 3378 N N . ILE B 1 65 ? 3.832 34.281 -6.449 1 91.12 65 ILE B N 1
ATOM 3379 C CA . ILE B 1 65 ? 3.191 33.344 -7.375 1 91.12 65 ILE B CA 1
ATOM 3380 C C . ILE B 1 65 ? 4.09 33.125 -8.594 1 91.12 65 ILE B C 1
ATOM 3382 O O . ILE B 1 65 ? 4.578 34.094 -9.188 1 91.12 65 ILE B O 1
ATOM 3386 N N . GLN B 1 66 ? 4.336 31.875 -8.82 1 93.69 66 GLN B N 1
ATOM 3387 C CA . GLN B 1 66 ? 5.039 31.531 -10.055 1 93.69 66 GLN B CA 1
ATOM 3388 C C . GLN B 1 66 ? 4.18 30.641 -10.945 1 93.69 66 GLN B C 1
ATOM 3390 O O . GLN B 1 66 ? 3.67 29.609 -10.5 1 93.69 66 GLN B O 1
ATOM 3395 N N . VAL B 1 67 ? 3.965 31.125 -12.148 1 94.94 67 VAL B N 1
ATOM 3396 C CA . VAL B 1 67 ? 3.291 30.297 -13.141 1 94.94 67 VAL B CA 1
ATOM 3397 C C . VAL B 1 67 ? 4.305 29.797 -14.164 1 94.94 67 VAL B C 1
ATOM 3399 O O . VAL B 1 67 ? 4.969 30.594 -14.828 1 94.94 67 VAL B O 1
ATOM 3402 N N . THR B 1 68 ? 4.43 28.516 -14.227 1 95.31 68 THR B N 1
ATOM 3403 C CA . THR B 1 68 ? 5.371 27.906 -15.164 1 95.31 68 THR B CA 1
ATOM 3404 C C . THR B 1 68 ? 4.629 27.156 -16.266 1 95.31 68 THR B C 1
ATOM 3406 O O . THR B 1 68 ? 3.826 26.266 -15.984 1 95.31 68 THR B O 1
ATOM 3409 N N . ARG B 1 69 ? 4.91 27.531 -17.484 1 95.56 69 ARG B N 1
ATOM 3410 C CA . ARG B 1 69 ? 4.332 26.844 -18.625 1 95.56 69 ARG B CA 1
ATOM 3411 C C . ARG B 1 69 ? 5.277 25.781 -19.172 1 95.56 69 ARG B C 1
ATOM 3413 O O . ARG B 1 69 ? 6.48 26.016 -19.297 1 95.56 69 ARG B O 1
ATOM 3420 N N . PHE B 1 70 ? 4.746 24.656 -19.484 1 95.44 70 PHE B N 1
ATOM 3421 C CA . PHE B 1 70 ? 5.555 23.547 -19.953 1 95.44 70 PHE B CA 1
ATOM 3422 C C . PHE B 1 70 ? 5.383 23.344 -21.453 1 95.44 70 PHE B C 1
ATOM 3424 O O . PHE B 1 70 ? 4.441 23.875 -22.047 1 95.44 70 PHE B O 1
ATOM 3431 N N . LYS B 1 71 ? 6.246 22.547 -22 1 94.38 71 LYS B N 1
ATOM 3432 C CA . LYS B 1 71 ? 6.254 22.297 -23.438 1 94.38 71 LYS B CA 1
ATOM 3433 C C . LYS B 1 71 ? 4.977 21.594 -23.875 1 94.38 71 LYS B C 1
ATOM 3435 O O . LYS B 1 71 ? 4.508 21.797 -25 1 94.38 71 LYS B O 1
ATOM 3440 N N . CYS B 1 72 ? 4.418 20.844 -23.125 1 93.5 72 CYS B N 1
ATOM 3441 C CA . CYS B 1 72 ? 3.25 20.047 -23.469 1 93.5 72 CYS B CA 1
ATOM 3442 C C . CYS B 1 72 ? 1.976 20.875 -23.391 1 93.5 72 CYS B C 1
ATOM 3444 O O . CYS B 1 72 ? 0.878 20.359 -23.609 1 93.5 72 CYS B O 1
ATOM 3446 N N . GLY B 1 73 ? 2.078 22.156 -22.984 1 91.88 73 GLY B N 1
ATOM 3447 C CA . GLY B 1 73 ? 0.914 23.031 -22.859 1 91.88 73 GLY B CA 1
ATOM 3448 C C . GLY B 1 73 ? 0.359 23.078 -21.438 1 91.88 73 GLY B C 1
ATOM 3449 O O . GLY B 1 73 ? -0.485 23.922 -21.141 1 91.88 73 GLY B O 1
ATOM 3450 N N . GLY B 1 74 ? 0.826 22.203 -20.641 1 92.81 74 GLY B N 1
ATOM 3451 C CA . GLY B 1 74 ? 0.444 22.25 -19.234 1 92.81 74 GLY B CA 1
ATOM 3452 C C . GLY B 1 74 ? 1.141 23.375 -18.484 1 92.81 74 GLY B C 1
ATOM 3453 O O . GLY B 1 74 ? 2.031 24.031 -19.016 1 92.81 74 GLY B O 1
ATOM 3454 N N . PHE B 1 75 ? 0.663 23.594 -17.281 1 94.12 75 PHE B N 1
ATOM 3455 C CA . PHE B 1 75 ? 1.324 24.625 -16.469 1 94.12 75 PHE B CA 1
ATOM 3456 C C . PHE B 1 75 ? 1.252 24.281 -14.992 1 94.12 75 PHE B C 1
ATOM 3458 O O . PHE B 1 75 ? 0.51 23.375 -14.594 1 94.12 75 PHE B O 1
ATOM 3465 N N . SER B 1 76 ? 2.078 24.859 -14.227 1 94.5 76 SER B N 1
ATOM 3466 C CA . SER B 1 76 ? 2.061 24.781 -12.766 1 94.5 76 SER B CA 1
ATOM 3467 C C . SER B 1 76 ? 1.93 26.172 -12.148 1 94.5 76 SER B C 1
ATOM 3469 O O . SER B 1 76 ? 2.336 27.172 -12.758 1 94.5 76 SER B O 1
ATOM 3471 N N . ILE B 1 77 ? 1.263 26.234 -11.062 1 94.75 77 ILE B N 1
ATOM 3472 C CA . ILE B 1 77 ? 1.191 27.438 -10.242 1 94.75 77 ILE B CA 1
ATOM 3473 C C . ILE B 1 77 ? 1.837 27.188 -8.883 1 94.75 77 ILE B C 1
ATOM 3475 O O . ILE B 1 77 ? 1.37 26.344 -8.117 1 94.75 77 ILE B O 1
ATOM 3479 N N . GLY B 1 78 ? 2.893 27.844 -8.656 1 93.75 78 GLY B N 1
ATOM 3480 C CA . GLY B 1 78 ? 3.6 27.719 -7.395 1 93.75 78 GLY B CA 1
ATOM 3481 C C . GLY B 1 78 ? 3.379 28.906 -6.473 1 93.75 78 GLY B C 1
ATOM 3482 O O . GLY B 1 78 ? 3.393 30.062 -6.918 1 93.75 78 GLY B O 1
ATOM 3483 N N . PHE B 1 79 ? 3.15 28.609 -5.246 1 91.44 79 PHE B N 1
ATOM 3484 C CA . PHE B 1 79 ? 2.936 29.641 -4.246 1 91.44 79 PHE B CA 1
ATOM 3485 C C . PHE B 1 79 ? 3.99 29.562 -3.146 1 91.44 79 PHE B C 1
ATOM 3487 O O . PHE B 1 79 ? 4.371 28.469 -2.727 1 91.44 79 PHE B O 1
ATOM 3494 N N . VAL B 1 80 ? 4.445 30.672 -2.725 1 86.56 80 VAL B N 1
ATOM 3495 C CA . VAL B 1 80 ? 5.27 30.797 -1.524 1 86.56 80 VAL B CA 1
ATOM 3496 C C . VAL B 1 80 ? 4.672 31.844 -0.587 1 86.56 80 VAL B C 1
ATOM 3498 O O . VAL B 1 80 ? 4.336 32.938 -1.016 1 86.56 80 VAL B O 1
ATOM 3501 N N . THR B 1 81 ? 4.43 31.422 0.566 1 83.69 81 THR B N 1
ATOM 3502 C CA . THR B 1 81 ? 3.924 32.344 1.573 1 83.69 81 THR B CA 1
ATOM 3503 C C . THR B 1 81 ? 4.719 32.219 2.871 1 83.69 81 THR B C 1
ATOM 3505 O O . THR B 1 81 ? 5.492 31.281 3.043 1 83.69 81 THR B O 1
ATOM 3508 N N . ASN B 1 82 ? 4.617 33.25 3.664 1 76.94 82 ASN B N 1
ATOM 3509 C CA . ASN B 1 82 ? 5.254 33.25 4.977 1 76.94 82 ASN B CA 1
ATOM 3510 C C . ASN B 1 82 ? 4.316 32.719 6.059 1 76.94 82 ASN B C 1
ATOM 3512 O O . ASN B 1 82 ? 3.207 33.25 6.227 1 76.94 82 ASN B O 1
ATOM 3516 N N . HIS B 1 83 ? 4.836 31.812 6.859 1 76.62 83 HIS B N 1
ATOM 3517 C CA . HIS B 1 83 ? 4.012 31.109 7.844 1 76.62 83 HIS B CA 1
ATOM 3518 C C . HIS B 1 83 ? 3.67 32.031 9.016 1 76.62 83 HIS B C 1
ATOM 3520 O O . HIS B 1 83 ? 2.768 31.719 9.805 1 76.62 83 HIS B O 1
ATOM 3526 N N . SER B 1 84 ? 4.332 33.094 9.141 1 74.81 84 SER B N 1
ATOM 3527 C CA . SER B 1 84 ? 3.996 34.031 10.203 1 74.81 84 SER B CA 1
ATOM 3528 C C . SER B 1 84 ? 2.73 34.812 9.875 1 74.81 84 SER B C 1
ATOM 3530 O O . SER B 1 84 ? 2.098 35.406 10.766 1 74.81 84 SER B O 1
ATOM 3532 N N . ILE B 1 85 ? 2.402 34.688 8.656 1 78.88 85 ILE B N 1
ATOM 3533 C CA . ILE B 1 85 ? 1.279 35.531 8.227 1 78.88 85 ILE B CA 1
ATOM 3534 C C . ILE B 1 85 ? 0.031 34.656 8.07 1 78.88 85 ILE B C 1
ATOM 3536 O O . ILE B 1 85 ? -1.067 35.062 8.453 1 78.88 85 ILE B O 1
ATOM 3540 N N . LEU B 1 86 ? 0.219 33.531 7.508 1 87.69 86 LEU B N 1
ATOM 3541 C CA . LEU B 1 86 ? -0.926 32.688 7.211 1 87.69 86 LEU B CA 1
ATOM 3542 C C . LEU B 1 86 ? -0.661 31.25 7.648 1 87.69 86 LEU B C 1
ATOM 3544 O O . LEU B 1 86 ? 0.438 30.719 7.449 1 87.69 86 LEU B O 1
ATOM 3548 N N . ASP B 1 87 ? -1.709 30.703 8.266 1 91.5 87 ASP B N 1
ATOM 3549 C CA . ASP B 1 87 ? -1.669 29.266 8.461 1 91.5 87 ASP B CA 1
ATOM 3550 C C . ASP B 1 87 ? -2.236 28.531 7.246 1 91.5 87 ASP B C 1
ATOM 3552 O O . ASP B 1 87 ? -2.559 29.156 6.23 1 91.5 87 ASP B O 1
ATOM 3556 N N . GLY B 1 88 ? -2.268 27.203 7.285 1 91.12 88 GLY B N 1
ATOM 3557 C CA . GLY B 1 88 ? -2.707 26.406 6.152 1 91.12 88 GLY B CA 1
ATOM 3558 C C . GLY B 1 88 ? -4.133 26.703 5.727 1 91.12 88 GLY B C 1
ATOM 3559 O O . GLY B 1 88 ? -4.414 26.844 4.531 1 91.12 88 GLY B O 1
ATOM 3560 N N . ARG B 1 89 ? -4.98 26.797 6.648 1 91.25 89 ARG B N 1
ATOM 3561 C CA . ARG B 1 89 ? -6.383 27.047 6.34 1 91.25 89 ARG B CA 1
ATOM 35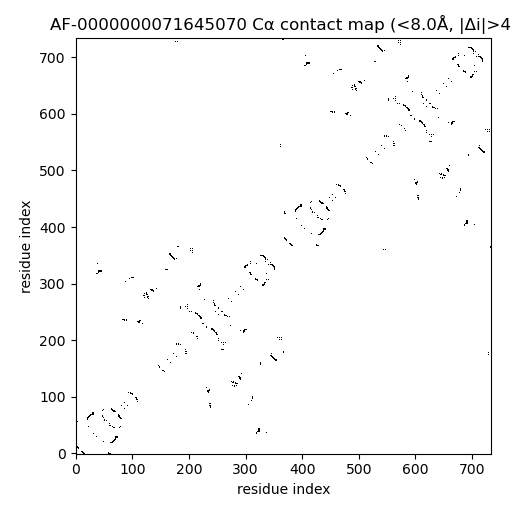62 C C . ARG B 1 89 ? -6.566 28.422 5.684 1 91.25 89 ARG B C 1
ATOM 3564 O O . ARG B 1 89 ? -7.285 28.547 4.691 1 91.25 89 ARG B O 1
ATOM 3571 N N . SER B 1 90 ? -5.984 29.406 6.305 1 91.5 90 SER B N 1
ATOM 3572 C CA . SER B 1 90 ? -6.066 30.75 5.723 1 91.5 90 SER B CA 1
ATOM 3573 C C . SER B 1 90 ? -5.477 30.766 4.316 1 91.5 90 SER B C 1
ATOM 3575 O O . SER B 1 90 ? -6.02 31.422 3.424 1 91.5 90 SER B O 1
ATOM 3577 N N . ALA B 1 91 ? -4.367 30.125 4.172 1 91.19 91 ALA B N 1
ATOM 3578 C CA . ALA B 1 91 ? -3.758 30.047 2.846 1 91.19 91 ALA B CA 1
ATOM 3579 C C . ALA B 1 91 ? -4.688 29.359 1.855 1 91.19 91 ALA B C 1
ATOM 3581 O O . ALA B 1 91 ? -4.859 29.812 0.725 1 91.19 91 ALA B O 1
ATOM 3582 N N . ALA B 1 92 ? -5.25 28.266 2.262 1 90.81 92 ALA B N 1
ATOM 3583 C CA . ALA B 1 92 ? -6.164 27.516 1.399 1 90.81 92 ALA B CA 1
ATOM 3584 C C . ALA B 1 92 ? -7.34 28.391 0.964 1 90.81 92 ALA B C 1
ATOM 3586 O O . ALA B 1 92 ? -7.75 28.344 -0.198 1 90.81 92 ALA B O 1
ATOM 3587 N N . GLU B 1 93 ? -7.855 29.141 1.877 1 89.88 93 GLU B N 1
ATOM 3588 C CA . GLU B 1 93 ? -8.961 30.031 1.562 1 89.88 93 GLU B CA 1
ATOM 3589 C C . GLU B 1 93 ? -8.531 31.109 0.57 1 89.88 93 GLU B C 1
ATOM 3591 O O . GLU B 1 93 ? -9.289 31.469 -0.334 1 89.88 93 GLU B O 1
ATOM 3596 N N . MET B 1 94 ? -7.395 31.609 0.803 1 89.94 94 MET B N 1
ATOM 3597 C CA . MET B 1 94 ? -6.855 32.594 -0.123 1 89.94 94 MET B CA 1
ATOM 3598 C C . MET B 1 94 ? -6.703 32 -1.523 1 89.94 94 MET B C 1
ATOM 3600 O O . MET B 1 94 ? -7.07 32.656 -2.512 1 89.94 94 MET B O 1
ATOM 3604 N N . PHE B 1 95 ? -6.18 30.844 -1.634 1 91.69 95 PHE B N 1
ATOM 3605 C CA . PHE B 1 95 ? -5.984 30.188 -2.922 1 91.69 95 PHE B CA 1
ATOM 3606 C C . PHE B 1 95 ? -7.324 29.922 -3.6 1 91.69 95 PHE B C 1
ATOM 3608 O O . PHE B 1 95 ? -7.445 30.062 -4.82 1 91.69 95 PHE B O 1
ATOM 3615 N N . GLU B 1 96 ? -8.258 29.562 -2.836 1 90.88 96 GLU B N 1
ATOM 3616 C CA . GLU B 1 96 ? -9.586 29.328 -3.387 1 90.88 96 GLU B CA 1
ATOM 3617 C C . GLU B 1 96 ? -10.18 30.609 -3.969 1 90.88 96 GLU B C 1
ATOM 3619 O O . GLU B 1 96 ? -10.82 30.578 -5.023 1 90.88 96 GLU B O 1
ATOM 3624 N N . ASN B 1 97 ? -10.039 31.625 -3.232 1 91.62 97 ASN B N 1
ATOM 3625 C CA . ASN B 1 97 ? -10.5 32.906 -3.748 1 91.62 97 ASN B CA 1
ATOM 3626 C C . ASN B 1 97 ? -9.773 33.281 -5.035 1 91.62 97 ASN B C 1
ATOM 3628 O O . ASN B 1 97 ? -10.398 33.75 -5.988 1 91.62 97 ASN B O 1
ATOM 3632 N N . LEU B 1 98 ? -8.508 33.125 -5.023 1 91.12 98 LEU B N 1
ATOM 3633 C CA . LEU B 1 98 ? -7.73 33.406 -6.227 1 91.12 98 LEU B CA 1
ATOM 3634 C C . LEU B 1 98 ? -8.211 32.562 -7.402 1 91.12 98 LEU B C 1
ATOM 3636 O O . LEU B 1 98 ? -8.352 33.062 -8.516 1 91.12 98 LEU B O 1
ATOM 3640 N N . ALA B 1 99 ? -8.414 31.312 -7.152 1 92.44 99 ALA B N 1
ATOM 3641 C CA . ALA B 1 99 ? -8.914 30.422 -8.188 1 92.44 99 ALA B CA 1
ATOM 3642 C C . ALA B 1 99 ? -10.258 30.891 -8.727 1 92.44 99 ALA B C 1
ATOM 3644 O O . ALA B 1 99 ? -10.477 30.906 -9.938 1 92.44 99 ALA B O 1
ATOM 3645 N N . SER B 1 100 ? -11.102 31.281 -7.84 1 92.81 100 SER B N 1
ATOM 3646 C CA . SER B 1 100 ? -12.422 31.781 -8.227 1 92.81 100 SER B CA 1
ATOM 3647 C C . SER B 1 100 ? -12.305 33.031 -9.086 1 92.81 100 SER B C 1
ATOM 3649 O O . SER B 1 100 ? -13 33.156 -10.094 1 92.81 100 SER B O 1
ATOM 3651 N N . ILE B 1 101 ? -11.469 33.938 -8.727 1 91.19 101 ILE B N 1
ATOM 3652 C CA . ILE B 1 101 ? -11.242 35.156 -9.469 1 91.19 101 ILE B CA 1
ATOM 3653 C C . ILE B 1 101 ? -10.711 34.844 -10.859 1 91.19 101 ILE B C 1
ATOM 3655 O O . ILE B 1 101 ? -11.148 35.406 -11.852 1 91.19 101 ILE B O 1
ATOM 3659 N N . CYS B 1 102 ? -9.812 33.938 -10.883 1 92.25 102 CYS B N 1
ATOM 3660 C CA . CYS B 1 102 ? -9.227 33.531 -12.156 1 92.25 102 CYS B CA 1
ATOM 3661 C C . CYS B 1 102 ? -10.281 32.938 -13.086 1 92.25 102 CYS B C 1
ATOM 3663 O O . CYS B 1 102 ? -10.18 33.062 -14.305 1 92.25 102 CYS B O 1
ATOM 3665 N N . ARG B 1 103 ? -11.32 32.375 -12.523 1 93.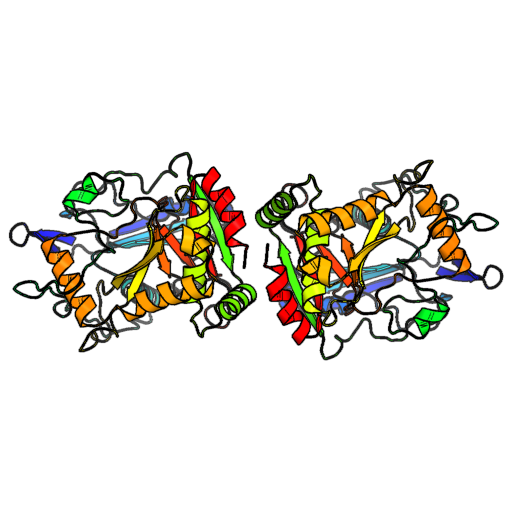31 103 ARG B N 1
ATOM 3666 C CA . ARG B 1 103 ? -12.414 31.828 -13.32 1 93.31 103 ARG B CA 1
ATOM 3667 C C . ARG B 1 103 ? -13.445 32.906 -13.656 1 93.31 103 ARG B C 1
ATOM 3669 O O . ARG B 1 103 ? -14.422 32.625 -14.352 1 93.31 103 ARG B O 1
ATOM 3676 N N . GLY B 1 104 ? -13.281 33.969 -13.125 1 91.88 104 GLY B N 1
ATOM 3677 C CA . GLY B 1 104 ? -14.188 35.094 -13.406 1 91.88 104 GLY B CA 1
ATOM 3678 C C . GLY B 1 104 ? -15.406 35.094 -12.5 1 91.88 104 GLY B C 1
ATOM 3679 O O . GLY B 1 104 ? -16.406 35.719 -12.812 1 91.88 104 GLY B O 1
ATOM 3680 N N . GLU B 1 105 ? -15.336 34.406 -11.414 1 92.62 105 GLU B N 1
ATOM 3681 C CA . GLU B 1 105 ? -16.484 34.25 -10.539 1 92.62 105 GLU B CA 1
ATOM 3682 C C . GLU B 1 105 ? -16.438 35.25 -9.375 1 92.62 105 GLU B C 1
ATOM 3684 O O . GLU B 1 105 ? -17.391 35.344 -8.594 1 92.62 105 GLU B O 1
ATOM 3689 N N . GLY B 1 106 ? -15.398 35.969 -9.305 1 87.69 106 GLY B N 1
ATOM 3690 C CA . GLY B 1 106 ? -15.219 36.844 -8.156 1 87.69 106 GLY B CA 1
ATOM 3691 C C . GLY B 1 106 ? -14.805 36.094 -6.898 1 87.69 106 GLY B C 1
ATOM 3692 O O . GLY B 1 106 ? -14.523 34.906 -6.945 1 87.69 106 GLY B O 1
ATOM 3693 N N . MET B 1 107 ? -14.68 36.844 -5.797 1 85.62 107 MET B N 1
ATOM 3694 C CA . MET B 1 107 ? -14.266 36.25 -4.535 1 85.62 107 MET B CA 1
ATOM 3695 C C . MET B 1 107 ? -15.359 35.344 -3.975 1 85.62 107 MET B C 1
ATOM 3697 O O . MET B 1 107 ? -16.531 35.688 -3.998 1 85.62 107 MET B O 1
ATOM 3701 N N . LYS B 1 108 ? -15.055 34.062 -3.646 1 77.94 108 LYS B N 1
ATOM 3702 C CA . LYS B 1 108 ? -15.984 33.125 -3.047 1 77.94 108 LYS B CA 1
ATOM 3703 C C . LYS B 1 108 ? -16.328 33.5 -1.61 1 77.94 108 LYS B C 1
ATOM 3705 O O . LYS B 1 108 ? -17.484 33.5 -1.211 1 77.94 108 LYS B O 1
ATOM 3710 N N . THR B 1 109 ? -15.266 33.625 -0.802 1 70.06 109 THR B N 1
ATOM 3711 C CA . THR B 1 109 ? -15.438 34.031 0.589 1 70.06 109 THR B CA 1
ATOM 3712 C C . THR B 1 109 ? -15.211 35.531 0.752 1 70.06 109 THR B C 1
ATOM 3714 O O . THR B 1 109 ? -14.141 36.062 0.412 1 70.06 109 THR B O 1
ATOM 3717 N N . HIS B 1 110 ? -16.219 36.125 1.273 1 69.5 110 HIS B N 1
ATOM 3718 C CA . HIS B 1 110 ? -16.156 37.594 1.324 1 69.5 110 HIS B CA 1
ATOM 3719 C C . HIS B 1 110 ? -15.828 38.094 2.73 1 69.5 110 HIS B C 1
ATOM 3721 O O . HIS B 1 110 ? -15.32 39.188 2.904 1 69.5 110 HIS B O 1
ATOM 3727 N N . GLU B 1 111 ? -16.078 37.219 3.611 1 80.69 111 GLU B N 1
ATOM 3728 C CA . GLU B 1 111 ? -15.805 37.688 4.965 1 80.69 111 GLU B CA 1
ATOM 3729 C C . GLU B 1 111 ? -14.359 37.438 5.359 1 80.69 111 GLU B C 1
ATOM 3731 O O . GLU B 1 111 ? -13.977 36.281 5.566 1 80.69 111 GLU B O 1
ATOM 3736 N N . LEU B 1 112 ? -13.492 38.469 5.234 1 83.25 112 LEU B N 1
ATOM 3737 C CA . LEU B 1 112 ? -12.109 38.406 5.68 1 83.25 112 LEU B CA 1
ATOM 3738 C C . LEU B 1 112 ? -11.914 39.156 6.98 1 83.25 112 LEU B C 1
ATOM 3740 O O . LEU B 1 112 ? -12.242 40.344 7.059 1 83.25 112 LEU B O 1
ATOM 3744 N N . ASN B 1 113 ? -11.641 38.438 7.996 1 87.12 113 ASN B N 1
ATOM 3745 C CA . ASN B 1 113 ? -11.297 39.062 9.273 1 87.12 113 ASN B CA 1
ATOM 3746 C C . ASN B 1 113 ? -9.789 39.062 9.5 1 87.12 113 ASN B C 1
ATOM 3748 O O . ASN B 1 113 ? -9.188 38.031 9.766 1 87.12 113 ASN B O 1
ATOM 3752 N N . ILE B 1 114 ? -9.18 40.219 9.445 1 84 114 ILE B N 1
ATOM 3753 C CA . ILE B 1 114 ? -7.73 40.312 9.523 1 84 114 ILE B CA 1
ATOM 3754 C C . ILE B 1 114 ? -7.32 40.844 10.898 1 84 114 ILE B C 1
ATOM 3756 O O . ILE B 1 114 ? -6.137 41.094 11.148 1 84 114 ILE B O 1
ATOM 3760 N N . ASP B 1 115 ? -8.328 41.062 11.734 1 84.56 115 ASP B N 1
ATOM 3761 C CA . ASP B 1 115 ? -8.023 41.5 13.102 1 84.56 115 ASP B CA 1
ATOM 3762 C C . ASP B 1 115 ? -7.445 40.312 13.914 1 84.56 115 ASP B C 1
ATOM 3764 O O . ASP B 1 115 ? -8.148 39.344 14.195 1 84.56 115 ASP B O 1
ATOM 3768 N N . ARG B 1 116 ? -6.227 40.5 14.344 1 87.56 116 ARG B N 1
ATOM 3769 C CA . ARG B 1 116 ? -5.555 39.406 15.047 1 87.56 116 ARG B CA 1
ATOM 3770 C C . ARG B 1 116 ? -5.469 39.688 16.547 1 87.56 116 ARG B C 1
ATOM 3772 O O . ARG B 1 116 ? -4.727 39.031 17.266 1 87.56 116 ARG B O 1
ATOM 3779 N N . SER B 1 117 ? -6.176 40.625 16.953 1 87.94 117 SER B N 1
ATOM 3780 C CA . SER B 1 117 ? -6.105 41 18.344 1 87.94 117 SER B CA 1
ATOM 3781 C C . SER B 1 117 ? -6.586 39.906 19.266 1 87.94 117 SER B C 1
ATOM 3783 O O . SER B 1 117 ? -6.184 39.812 20.438 1 87.94 117 SER B O 1
ATOM 3785 N N . CYS B 1 118 ? -7.434 39.031 18.734 1 89.94 118 CYS B N 1
ATOM 3786 C CA . CYS B 1 118 ? -7.992 37.938 19.516 1 89.94 118 CYS B CA 1
ATOM 3787 C C . CYS B 1 118 ? -6.906 36.969 19.938 1 89.94 118 CYS B C 1
ATOM 3789 O O . CYS B 1 118 ? -7.09 36.188 20.875 1 89.94 118 CYS B O 1
ATOM 3791 N N . ILE B 1 119 ? -5.766 37.031 19.297 1 91.75 119 ILE B N 1
ATOM 3792 C CA . ILE B 1 119 ? -4.707 36.062 19.625 1 91.75 119 ILE B CA 1
ATOM 3793 C C . ILE B 1 119 ? -3.477 36.812 20.125 1 91.75 119 ILE B C 1
ATOM 3795 O O . ILE B 1 119 ? -2.35 36.344 19.984 1 91.75 119 ILE B O 1
ATOM 3799 N N . ARG B 1 120 ? -3.672 37.938 20.609 1 90.75 120 ARG B N 1
ATOM 3800 C CA . ARG B 1 120 ? -2.59 38.719 21.219 1 90.75 120 ARG B CA 1
ATOM 3801 C C . ARG B 1 120 ? -2.262 38.188 22.609 1 90.75 120 ARG B C 1
ATOM 3803 O O . ARG B 1 120 ? -3.154 37.75 23.344 1 90.75 120 ARG B O 1
ATOM 3810 N N . ALA B 1 121 ? -1.012 38.344 22.969 1 93.94 121 ALA B N 1
ATOM 3811 C CA . ALA B 1 121 ? -0.591 37.969 24.312 1 93.94 121 ALA B CA 1
ATOM 3812 C C . ALA B 1 121 ? -1.236 38.844 25.359 1 93.94 121 ALA B C 1
ATOM 3814 O O . ALA B 1 121 ? -1.525 40.031 25.094 1 93.94 121 ALA B O 1
ATOM 3815 N N . ARG B 1 122 ? -1.435 38.281 26.547 1 94.38 122 ARG B N 1
ATOM 3816 C CA . ARG B 1 122 ? -1.934 39.062 27.672 1 94.38 122 ARG B CA 1
ATOM 3817 C C . ARG B 1 122 ? -0.861 40.031 28.188 1 94.38 122 ARG B C 1
ATOM 3819 O O . ARG B 1 122 ? 0.333 39.781 27.984 1 94.38 122 ARG B O 1
ATOM 3826 N N . ASP B 1 123 ? -1.319 41.031 28.734 1 92.88 123 ASP B N 1
ATOM 3827 C CA . ASP B 1 123 ? -0.426 42 29.344 1 92.88 123 ASP B CA 1
ATOM 3828 C C . ASP B 1 123 ? -0.739 42.188 30.828 1 92.88 123 ASP B C 1
ATOM 3830 O O . ASP B 1 123 ? -1.77 42.75 31.188 1 92.88 123 ASP B O 1
ATOM 3834 N N . PRO B 1 124 ? 0.072 41.844 31.734 1 95.62 124 PRO B N 1
ATOM 3835 C CA . PRO B 1 124 ? 1.312 41.125 31.438 1 95.62 124 PRO B CA 1
ATOM 3836 C C . PRO B 1 124 ? 1.066 39.688 31.031 1 95.62 124 PRO B C 1
ATOM 3838 O O . PRO B 1 124 ? 0.026 39.125 31.359 1 95.62 124 PRO B O 1
ATOM 3841 N N . PRO B 1 125 ? 2.02 39.094 30.297 1 96.38 125 PRO B N 1
ATOM 3842 C CA . PRO B 1 125 ? 1.881 37.688 29.906 1 96.38 125 PRO B CA 1
ATOM 3843 C C . PRO B 1 125 ? 1.67 36.781 31.109 1 96.38 125 PRO B C 1
ATOM 3845 O O . PRO B 1 125 ? 2.273 37 32.156 1 96.38 125 PRO B O 1
ATOM 3848 N N . GLN B 1 126 ? 0.765 35.844 30.984 1 97.75 126 GLN B N 1
ATOM 3849 C CA . GLN B 1 126 ? 0.452 34.875 32.031 1 97.75 126 GLN B CA 1
ATOM 3850 C C . GLN B 1 126 ? 0.695 33.438 31.547 1 97.75 126 GLN B C 1
ATOM 3852 O O . GLN B 1 126 ? -0.206 32.781 31 1 97.75 126 GLN B O 1
ATOM 3857 N N . ILE B 1 127 ? 1.827 32.906 31.844 1 97.44 127 ILE B N 1
ATOM 3858 C CA . ILE B 1 127 ? 2.17 31.516 31.469 1 97.44 127 ILE B CA 1
ATOM 3859 C C . ILE B 1 127 ? 1.72 30.562 32.594 1 97.44 127 ILE B C 1
ATOM 3861 O O . ILE B 1 127 ? 2.34 30.5 33.656 1 97.44 127 ILE B O 1
ATOM 3865 N N . LYS B 1 128 ? 0.691 29.828 32.312 1 97.5 128 LYS B N 1
ATOM 3866 C CA . LYS B 1 128 ? 0.039 29.031 33.375 1 97.5 128 LYS B CA 1
ATOM 3867 C C . LYS B 1 128 ? 0.401 27.562 33.25 1 97.5 128 LYS B C 1
ATOM 3869 O O . LYS B 1 128 ? 0.203 26.781 34.188 1 97.5 128 LYS B O 1
ATOM 3874 N N . PHE B 1 129 ? 0.874 27.141 32.156 1 97.31 129 PHE B N 1
ATOM 3875 C CA . PHE B 1 129 ? 1.201 25.734 31.922 1 97.31 129 PHE B CA 1
ATOM 3876 C C . PHE B 1 129 ? 2.662 25.578 31.516 1 97.31 129 PHE B C 1
ATOM 3878 O O . PHE B 1 129 ? 3.303 26.562 31.109 1 97.31 129 PHE B O 1
ATOM 3885 N N . LYS B 1 130 ? 3.133 24.344 31.688 1 94.94 130 LYS B N 1
ATOM 3886 C CA . LYS B 1 130 ? 4.445 24.016 31.141 1 94.94 130 LYS B CA 1
ATOM 3887 C C . LYS B 1 130 ? 4.348 23.672 29.656 1 94.94 130 LYS B C 1
ATOM 3889 O O . LYS B 1 130 ? 3.604 22.766 29.266 1 94.94 130 LYS B O 1
ATOM 3894 N N . HIS B 1 131 ? 5.062 24.438 28.812 1 95.56 131 HIS B N 1
ATOM 3895 C CA . HIS B 1 131 ? 5 24.25 27.359 1 95.56 131 HIS B CA 1
ATOM 3896 C C . HIS B 1 131 ? 6.266 23.578 26.844 1 95.56 131 HIS B C 1
ATOM 3898 O O . HIS B 1 131 ? 7.113 24.219 26.234 1 95.56 131 HIS B O 1
ATOM 3904 N N . THR B 1 132 ? 6.238 22.219 26.969 1 92.44 132 THR B N 1
ATOM 3905 C CA . THR B 1 132 ? 7.41 21.438 26.578 1 92.44 132 THR B CA 1
ATOM 3906 C C . THR B 1 132 ? 7.484 21.281 25.062 1 92.44 132 THR B C 1
ATOM 3908 O O . THR B 1 132 ? 8.516 20.875 24.531 1 92.44 132 THR B O 1
ATOM 3911 N N . GLU B 1 133 ? 6.406 21.641 24.422 1 94.62 133 GLU B N 1
ATOM 3912 C CA . GLU B 1 133 ? 6.359 21.516 22.969 1 94.62 133 GLU B CA 1
ATOM 3913 C C . GLU B 1 133 ? 7.188 22.609 22.297 1 94.62 133 GLU B C 1
ATOM 3915 O O . GLU B 1 133 ? 7.43 22.562 21.094 1 94.62 133 GLU B O 1
ATOM 3920 N N . TYR B 1 134 ? 7.668 23.547 23.078 1 92.69 134 TYR B N 1
ATOM 3921 C CA . TYR B 1 134 ? 8.477 24.625 22.531 1 92.69 134 TYR B CA 1
ATOM 3922 C C . TYR B 1 134 ? 9.859 24.656 23.172 1 92.69 134 TYR B C 1
ATOM 3924 O O . TYR B 1 134 ? 10.016 24.281 24.344 1 92.69 134 TYR B O 1
ATOM 3932 N N . THR B 1 135 ? 10.773 25.062 22.328 1 89.12 135 THR B N 1
ATOM 3933 C CA . THR B 1 135 ? 12.125 25.344 22.797 1 89.12 135 THR B CA 1
ATOM 3934 C C . THR B 1 135 ? 12.422 26.828 22.703 1 89.12 135 THR B C 1
ATOM 3936 O O . THR B 1 135 ? 12.094 27.469 21.703 1 89.12 135 THR B O 1
ATOM 3939 N N . LYS B 1 136 ? 13.055 27.297 23.734 1 83.62 136 LYS B N 1
ATOM 3940 C CA . LYS B 1 136 ? 13.383 28.719 23.766 1 83.62 136 LYS B CA 1
ATOM 3941 C C . LYS B 1 136 ? 14.406 29.062 22.688 1 83.62 136 LYS B C 1
ATOM 3943 O O . LYS B 1 136 ? 15.328 28.281 22.422 1 83.62 136 LYS B O 1
ATOM 3948 N N . LEU B 1 137 ? 14.156 30.156 22.031 1 70.25 137 LEU B N 1
ATOM 3949 C CA . LEU B 1 137 ? 15.008 30.609 20.938 1 70.25 137 LEU B CA 1
ATOM 3950 C C . LEU B 1 137 ? 16.469 30.641 21.375 1 70.25 137 LEU B C 1
ATOM 3952 O O . LEU B 1 137 ? 17.359 30.25 20.594 1 70.25 137 LEU B O 1
ATOM 3956 N N . ALA B 1 138 ? 16.672 31.141 22.516 1 58.5 138 ALA B N 1
ATOM 3957 C CA . ALA B 1 138 ? 18.047 31.219 23.031 1 58.5 138 ALA B CA 1
ATOM 3958 C C . ALA B 1 138 ? 18.703 29.844 23.062 1 58.5 138 ALA B C 1
ATOM 3960 O O . ALA B 1 138 ? 19.906 29.719 22.844 1 58.5 138 ALA B O 1
ATOM 3961 N N . GLU B 1 139 ? 17.984 28.922 23.234 1 59.22 139 GLU B N 1
ATOM 3962 C CA . GLU B 1 139 ? 18.453 27.531 23.312 1 59.22 139 GLU B CA 1
ATOM 3963 C C . GLU B 1 139 ? 18.5 26.875 21.938 1 59.22 139 GLU B C 1
ATOM 3965 O O . GLU B 1 139 ? 19.375 26.047 21.672 1 59.22 139 GLU B O 1
ATOM 3970 N N . ALA B 1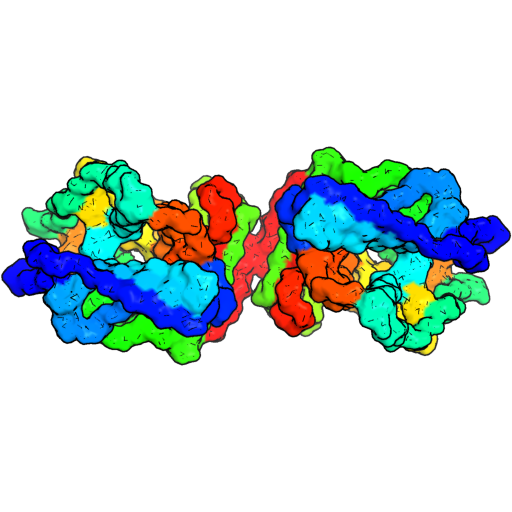 140 ? 17.609 27.312 20.969 1 53.31 140 ALA B N 1
ATOM 3971 C CA . ALA B 1 140 ? 17.453 26.703 19.656 1 53.31 140 ALA B CA 1
ATOM 3972 C C . ALA B 1 140 ? 18.578 27.125 18.719 1 53.31 140 ALA B C 1
ATOM 3974 O O . ALA B 1 140 ? 19 26.344 17.859 1 53.31 140 ALA B O 1
ATOM 3975 N N . THR B 1 141 ? 18.891 28.359 18.703 1 48.62 141 THR B N 1
ATOM 3976 C CA . THR B 1 141 ? 19.969 28.875 17.875 1 48.62 141 THR B CA 1
ATOM 3977 C C . THR B 1 141 ? 21.234 28.031 18.031 1 48.62 141 THR B C 1
ATOM 3979 O O . THR B 1 141 ? 22 27.875 17.078 1 48.62 141 THR B O 1
ATOM 3982 N N . SER B 1 142 ? 21.344 27.438 19.141 1 43.41 142 SER B N 1
ATOM 3983 C CA . SER B 1 142 ? 22.516 26.594 19.328 1 43.41 142 SER B CA 1
ATOM 3984 C C . SER B 1 142 ? 22.297 25.188 18.766 1 43.41 142 SER B C 1
ATOM 3986 O O . SER B 1 142 ? 23.25 24.453 18.531 1 43.41 142 SER B O 1
ATOM 3988 N N . LEU B 1 143 ? 20.906 25 18.484 1 44.69 143 LEU B N 1
ATOM 3989 C CA . LEU B 1 143 ? 20.578 23.641 18.109 1 44.69 143 LEU B CA 1
ATOM 3990 C C . LEU B 1 143 ? 20.031 23.578 16.688 1 44.69 143 LEU B C 1
ATOM 3992 O O . LEU B 1 143 ? 19.469 24.562 16.203 1 44.69 143 LEU B O 1
ATOM 3996 N N . ALA B 1 144 ? 20.5 22.828 15.672 1 41.53 144 ALA B N 1
ATOM 3997 C CA . ALA B 1 144 ? 20.203 22.625 14.266 1 41.53 144 ALA B CA 1
ATOM 3998 C C . ALA B 1 144 ? 18.688 22.516 14.039 1 41.53 144 ALA B C 1
ATOM 4000 O O . ALA B 1 144 ? 18.109 21.438 14.203 1 41.53 144 ALA B O 1
ATOM 4001 N N . SER B 1 145 ? 17.875 23.641 14.359 1 43.12 145 SER B N 1
ATOM 4002 C CA . SER B 1 145 ? 16.438 23.578 14.094 1 43.12 145 SER B CA 1
ATOM 4003 C C . SER B 1 145 ? 16.109 24.109 12.703 1 43.12 145 SER B C 1
ATOM 4005 O O . SER B 1 145 ? 16.797 24.984 12.188 1 43.12 145 SER B O 1
ATOM 4007 N N . SER B 1 146 ? 15.242 23.422 11.922 1 43.09 146 SER B N 1
ATOM 4008 C CA . SER B 1 146 ? 14.805 23.828 10.594 1 43.09 146 SER B CA 1
ATOM 4009 C C . SER B 1 146 ? 13.828 25 10.664 1 43.09 146 SER B C 1
ATOM 4011 O O . SER B 1 146 ? 13.469 25.578 9.641 1 43.09 146 SER B O 1
ATOM 4013 N N . PHE B 1 147 ? 13.422 25.438 11.922 1 43.78 147 PHE B N 1
ATOM 4014 C CA . PHE B 1 147 ? 12.461 26.531 12.008 1 43.78 147 PHE B CA 1
ATOM 4015 C C . PHE B 1 147 ? 13.172 27.875 12.023 1 43.78 147 PHE B C 1
ATOM 4017 O O . PHE B 1 147 ? 14.25 28.016 12.609 1 43.78 147 PHE B O 1
ATOM 4024 N N . THR B 1 148 ? 12.828 28.797 11.117 1 42.09 148 THR B N 1
ATOM 4025 C CA . THR B 1 148 ? 13.43 30.125 11 1 42.09 148 THR B CA 1
ATOM 4026 C C . THR B 1 148 ? 13.039 31 12.18 1 42.09 148 THR B C 1
ATOM 4028 O O . THR B 1 148 ? 11.945 30.875 12.727 1 42.09 148 THR B O 1
ATOM 4031 N N . SER B 1 149 ? 14.117 31.547 12.984 1 41.06 149 SER B N 1
ATOM 4032 C CA . SER B 1 149 ? 13.875 32.562 13.992 1 41.06 149 SER B CA 1
ATOM 4033 C C . SER B 1 149 ? 14.141 33.969 13.438 1 41.06 149 SER B C 1
ATOM 4035 O O . SER B 1 149 ? 14.906 34.125 12.484 1 41.06 149 SER B O 1
ATOM 4037 N N . PRO B 1 150 ? 13.25 34.969 13.758 1 41.22 150 PRO B N 1
ATOM 4038 C CA . PRO B 1 150 ? 13.438 36.344 13.289 1 41.22 150 PRO B CA 1
ATOM 4039 C C . PRO B 1 150 ? 14.883 36.781 13.398 1 41.22 150 PRO B C 1
ATOM 4041 O O . PRO B 1 150 ? 15.305 37.688 12.664 1 41.22 150 PRO B O 1
ATOM 4044 N N . ILE B 1 151 ? 15.555 36.406 14.477 1 42.09 151 ILE B N 1
ATOM 4045 C CA . ILE B 1 151 ? 16.875 37 14.688 1 42.09 151 ILE B CA 1
ATOM 4046 C C . ILE B 1 151 ? 17.906 36.25 13.844 1 42.09 151 ILE B C 1
ATOM 4048 O O . ILE B 1 151 ? 19.016 36.75 13.633 1 42.09 151 ILE B O 1
ATOM 4052 N N . GLN B 1 152 ? 17.688 35.156 13.578 1 41.69 152 GLN B N 1
ATOM 4053 C CA . GLN B 1 152 ? 18.672 34.438 12.766 1 41.69 152 GLN B CA 1
ATOM 4054 C C . GLN B 1 152 ? 18.078 34.094 11.398 1 41.69 152 GLN B C 1
ATOM 4056 O O . GLN B 1 152 ? 17.031 33.438 11.312 1 41.69 152 GLN B O 1
ATOM 4061 N N . PRO B 1 153 ? 18.5 34.969 10.461 1 41.16 153 PRO B N 1
ATOM 4062 C CA . PRO B 1 153 ? 18.094 34.531 9.125 1 41.16 153 PRO B CA 1
ATOM 4063 C C . PRO B 1 153 ? 18.156 33 8.961 1 41.16 153 PRO B C 1
ATOM 4065 O O . PRO B 1 153 ? 18.922 32.344 9.664 1 41.16 153 PRO B O 1
ATOM 4068 N N . PRO B 1 154 ? 17.141 32.438 8.492 1 41.38 154 PRO B N 1
ATOM 4069 C CA . PRO B 1 154 ? 17.328 31 8.242 1 41.38 154 PRO B CA 1
ATOM 4070 C C . PRO B 1 154 ? 18.75 30.656 7.855 1 41.38 154 PRO B C 1
ATOM 4072 O O . PRO B 1 154 ? 19.375 31.375 7.074 1 41.38 154 PRO B O 1
ATOM 4075 N N . THR B 1 155 ? 19.578 30.469 8.766 1 37.16 155 THR B N 1
ATOM 4076 C CA . THR B 1 155 ? 20.781 29.891 8.195 1 37.16 155 THR B CA 1
ATOM 4077 C C . THR B 1 155 ? 20.469 29.188 6.875 1 37.16 155 THR B C 1
ATOM 4079 O O . THR B 1 155 ? 19.406 28.594 6.723 1 37.16 155 THR B O 1
ATOM 4082 N N . SER B 1 156 ? 21.016 29.75 5.762 1 35.25 156 SER B N 1
ATOM 4083 C CA . SER B 1 156 ? 20.984 29.047 4.48 1 35.25 156 SER B CA 1
ATOM 4084 C C . SER B 1 156 ? 20.766 27.547 4.684 1 35.25 156 SER B C 1
ATOM 4086 O O . SER B 1 156 ? 21.641 26.734 4.344 1 35.25 156 SER B O 1
ATOM 4088 N N . THR B 1 157 ? 20.656 27.25 5.84 1 37.62 157 THR B N 1
ATOM 4089 C CA . THR B 1 157 ? 20.422 25.812 5.828 1 37.62 157 THR B CA 1
ATOM 4090 C C . THR B 1 157 ? 19.406 25.438 4.758 1 37.62 157 THR B C 1
ATOM 4092 O O . THR B 1 157 ? 18.25 25.859 4.82 1 37.62 157 THR B O 1
ATOM 4095 N N . THR B 1 158 ? 19.797 25.375 3.568 1 35.09 158 THR B N 1
ATOM 4096 C CA . THR B 1 158 ? 19.266 24.969 2.275 1 35.09 158 THR B CA 1
ATOM 4097 C C . THR B 1 158 ? 17.984 24.141 2.451 1 35.09 158 THR B C 1
ATOM 4099 O O . THR B 1 158 ? 18.016 23.062 3.031 1 35.09 158 THR B O 1
ATOM 4102 N N . LEU B 1 159 ? 16.875 24.641 2.859 1 40.41 159 LEU B N 1
ATOM 4103 C CA . LEU B 1 159 ? 15.688 23.922 2.381 1 40.41 159 LEU B CA 1
ATOM 4104 C C . LEU B 1 159 ? 16.078 22.859 1.358 1 40.41 159 LEU B C 1
ATOM 4106 O O . LEU B 1 159 ? 15.227 22.094 0.897 1 40.41 159 LEU B O 1
ATOM 4110 N N . THR B 1 160 ? 17.078 23.344 0.605 1 40.25 160 THR B N 1
ATOM 4111 C CA . THR B 1 160 ? 17.516 22.625 -0.582 1 40.25 160 THR B CA 1
ATOM 4112 C C . THR B 1 160 ? 17.797 21.156 -0.251 1 40.25 160 THR B C 1
ATOM 4114 O O . THR B 1 160 ? 17.359 20.266 -0.97 1 40.25 160 THR B O 1
ATOM 4117 N N . GLY B 1 161 ? 19.234 20.797 0.07 1 40.91 161 GLY B N 1
ATOM 4118 C CA . GLY B 1 161 ? 19.891 19.531 -0.245 1 40.91 161 GLY B CA 1
ATOM 4119 C C . GLY B 1 161 ? 19.641 18.453 0.787 1 40.91 161 GLY B C 1
ATOM 4120 O O . GLY B 1 161 ? 19.438 18.75 1.967 1 40.91 161 GLY B O 1
ATOM 4121 N N . LEU B 1 162 ? 18.75 17.609 0.56 1 49.03 162 LEU B N 1
ATOM 4122 C CA . LEU B 1 162 ? 18.844 16.328 1.278 1 49.03 162 LEU B CA 1
ATOM 4123 C C . LEU B 1 162 ? 20.172 16.219 2.008 1 49.03 162 LEU B C 1
ATOM 4125 O O . LEU B 1 162 ? 21.234 16.516 1.433 1 49.03 162 LEU B O 1
ATOM 4129 N N . LEU B 1 163 ? 20.109 16.688 3.371 1 55.5 163 LEU B N 1
ATOM 4130 C CA . LEU B 1 163 ? 21.328 16.156 3.961 1 55.5 163 LEU B CA 1
ATOM 4131 C C . LEU B 1 163 ? 21.812 14.93 3.197 1 55.5 163 LEU B C 1
ATOM 4133 O O . LEU B 1 163 ? 21.016 14.109 2.756 1 55.5 163 LEU B O 1
ATOM 4137 N N . PRO B 1 164 ? 22.953 15.039 2.566 1 59.34 164 PRO B N 1
ATOM 4138 C CA . PRO B 1 164 ? 23.484 14.008 1.679 1 59.34 164 PRO B CA 1
ATOM 4139 C C . PRO B 1 164 ? 23.047 12.602 2.09 1 59.34 164 PRO B C 1
ATOM 4141 O O . PRO B 1 164 ? 22.859 11.734 1.231 1 59.34 164 PRO B O 1
ATOM 4144 N N . ASP B 1 165 ? 22.656 12.523 3.424 1 74.69 165 ASP B N 1
ATOM 4145 C CA . ASP B 1 165 ? 22.438 11.133 3.812 1 74.69 165 ASP B CA 1
ATOM 4146 C C . ASP B 1 165 ? 20.953 10.875 4.113 1 74.69 165 ASP B C 1
ATOM 4148 O O . ASP B 1 165 ? 20.609 9.852 4.695 1 74.69 165 ASP B O 1
ATOM 4152 N N . HIS B 1 166 ? 20.094 11.953 3.713 1 81.25 166 HIS B N 1
ATOM 4153 C CA . HIS B 1 166 ? 18.672 11.719 3.99 1 81.25 166 HIS B CA 1
ATOM 4154 C C . HIS B 1 166 ? 17.938 11.266 2.738 1 81.25 166 HIS B C 1
ATOM 4156 O O . HIS B 1 166 ? 18.312 11.633 1.623 1 81.25 166 HIS B O 1
ATOM 4162 N N . GLU B 1 167 ? 17.047 10.406 3.004 1 83.5 167 GLU B N 1
ATOM 4163 C CA . GLU B 1 167 ? 16.156 9.93 1.955 1 83.5 167 GLU B CA 1
ATOM 4164 C C . GLU B 1 167 ? 14.695 10.266 2.277 1 83.5 167 GLU B C 1
ATOM 4166 O O . GLU B 1 167 ? 14.281 10.18 3.434 1 83.5 167 GLU B O 1
ATOM 4171 N N . PHE B 1 168 ? 14.008 10.719 1.215 1 84 168 PHE B N 1
ATOM 4172 C CA . PHE B 1 168 ? 12.57 10.945 1.341 1 84 168 PHE B CA 1
ATOM 4173 C C . PHE B 1 168 ? 11.781 9.734 0.863 1 84 168 PHE B C 1
ATOM 4175 O O . PHE B 1 168 ? 12.141 9.109 -0.142 1 84 168 PHE B O 1
ATOM 4182 N N . ARG B 1 169 ? 10.758 9.43 1.646 1 87.19 169 ARG B N 1
ATOM 4183 C CA . ARG B 1 169 ? 9.875 8.352 1.219 1 87.19 169 ARG B CA 1
ATOM 4184 C C . ARG B 1 169 ? 8.422 8.68 1.543 1 87.19 169 ARG B C 1
ATOM 4186 O O . ARG B 1 169 ? 8.141 9.477 2.438 1 87.19 169 ARG B O 1
ATOM 4193 N N . MET B 1 170 ? 7.586 8.117 0.732 1 88.56 170 MET B N 1
ATOM 4194 C CA . MET B 1 170 ? 6.148 8.195 0.964 1 88.56 170 MET B CA 1
ATOM 4195 C C . MET B 1 170 ? 5.59 6.848 1.415 1 88.56 170 MET B C 1
ATOM 4197 O O . MET B 1 170 ? 5.867 5.82 0.795 1 88.56 170 MET B O 1
ATOM 4201 N N . PHE B 1 171 ? 4.902 6.809 2.492 1 91.56 171 PHE B N 1
ATOM 4202 C CA . PHE B 1 171 ? 4.199 5.625 2.971 1 91.56 171 PHE B CA 1
ATOM 4203 C C . PHE B 1 171 ? 2.689 5.828 2.902 1 91.56 171 PHE B C 1
ATOM 4205 O O . PHE B 1 171 ? 2.156 6.773 3.492 1 91.56 171 PHE B O 1
ATOM 4212 N N . SER B 1 172 ? 2.016 4.961 2.197 1 89.44 172 SER B N 1
ATOM 4213 C CA . SER B 1 172 ? 0.579 5.109 1.986 1 89.44 172 SER B CA 1
ATOM 4214 C C . SER B 1 172 ? -0.215 4.215 2.932 1 89.44 172 SER B C 1
ATOM 4216 O O . SER B 1 172 ? 0.06 3.02 3.043 1 89.44 172 SER B O 1
ATOM 4218 N N . PHE B 1 173 ? -1.131 4.812 3.631 1 92.81 173 PHE B N 1
ATOM 4219 C CA . PHE B 1 173 ? -2.107 4.098 4.445 1 92.81 173 PHE B CA 1
ATOM 4220 C C . PHE B 1 173 ? -3.473 4.09 3.77 1 92.81 173 PHE B C 1
ATOM 4222 O O . PHE B 1 173 ? -4.133 5.125 3.676 1 92.81 173 PHE B O 1
ATOM 4229 N N . ASN B 1 174 ? -3.877 2.926 3.338 1 88.19 174 ASN B N 1
ATOM 4230 C CA . ASN B 1 174 ? -5.203 2.832 2.732 1 88.19 174 ASN B CA 1
ATOM 4231 C C . ASN B 1 174 ? -6.297 2.758 3.793 1 88.19 174 ASN B C 1
ATOM 4233 O O . ASN B 1 174 ? -6.008 2.662 4.984 1 88.19 174 ASN B O 1
ATOM 4237 N N . PRO B 1 175 ? -7.551 2.842 3.416 1 89.81 175 PRO B N 1
ATOM 4238 C CA . PRO B 1 175 ? -8.648 2.883 4.391 1 89.81 175 PRO B CA 1
ATOM 4239 C C . PRO B 1 175 ? -8.688 1.643 5.281 1 89.81 175 PRO B C 1
ATOM 4241 O O . PRO B 1 175 ? -9.016 1.74 6.465 1 89.81 175 PRO B O 1
ATOM 4244 N N . ASP B 1 176 ? -8.344 0.514 4.789 1 88.94 176 ASP B N 1
ATOM 4245 C CA . ASP B 1 176 ? -8.344 -0.708 5.59 1 88.94 176 ASP B CA 1
ATOM 4246 C C . ASP B 1 176 ? -7.27 -0.648 6.676 1 88.94 176 ASP B C 1
ATOM 4248 O O . ASP B 1 176 ? -7.512 -1.063 7.812 1 88.94 176 ASP B O 1
ATOM 4252 N N . MET B 1 177 ? -6.16 -0.198 6.277 1 92.56 177 MET B N 1
ATOM 4253 C CA . MET B 1 177 ? -5.078 -0.056 7.246 1 92.56 177 MET B CA 1
ATOM 4254 C C . MET B 1 177 ? -5.48 0.88 8.383 1 92.56 177 MET B C 1
ATOM 4256 O O . MET B 1 177 ? -5.223 0.592 9.547 1 92.56 177 MET B O 1
ATOM 4260 N N . ILE B 1 178 ? -6.109 1.959 8.023 1 95 178 ILE B N 1
ATOM 4261 C CA . ILE B 1 178 ? -6.535 2.947 9.008 1 95 178 ILE B CA 1
ATOM 4262 C C . ILE B 1 178 ? -7.594 2.338 9.922 1 95 178 ILE B C 1
ATOM 4264 O O . ILE B 1 178 ? -7.543 2.518 11.148 1 95 178 ILE B O 1
ATOM 4268 N N . ARG B 1 179 ? -8.516 1.656 9.328 1 93.38 179 ARG B N 1
ATOM 4269 C CA . ARG B 1 179 ? -9.539 0.97 10.117 1 93.38 179 ARG B CA 1
ATOM 4270 C C . ARG B 1 179 ? -8.898 -0.002 11.109 1 93.38 179 ARG B C 1
ATOM 4272 O O . ARG B 1 179 ? -9.305 -0.064 12.273 1 93.38 179 ARG B O 1
ATOM 4279 N N . CYS B 1 180 ? -7.934 -0.731 10.641 1 94.06 180 CYS B N 1
ATOM 4280 C CA . CYS B 1 180 ? -7.254 -1.705 11.484 1 94.06 180 CYS B CA 1
ATOM 4281 C C . CYS B 1 180 ? -6.547 -1.018 12.648 1 94.06 180 CYS B C 1
ATOM 4283 O O . CYS B 1 180 ? -6.578 -1.512 13.773 1 94.06 180 CYS B O 1
ATOM 4285 N N . LEU B 1 181 ? -5.91 0.061 12.359 1 96.06 181 LEU B N 1
ATOM 4286 C CA . LEU B 1 181 ? -5.254 0.825 13.414 1 96.06 181 LEU B CA 1
ATOM 4287 C C . LEU B 1 181 ? -6.266 1.285 14.461 1 96.06 181 LEU B C 1
ATOM 4289 O O . LEU B 1 181 ? -6 1.2 15.656 1 96.06 181 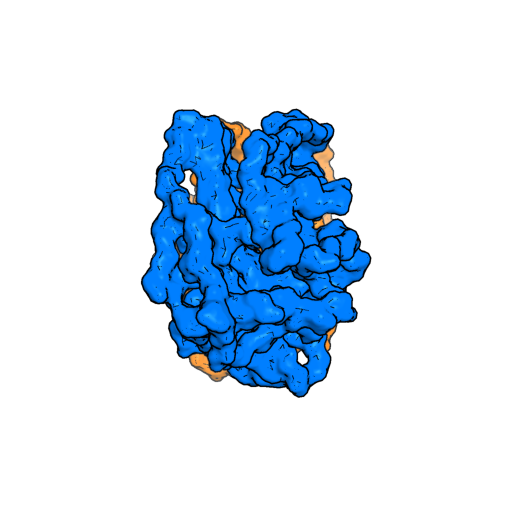LEU B O 1
ATOM 4293 N N . LYS B 1 182 ? -7.371 1.782 14.008 1 96.12 182 LYS B N 1
ATOM 4294 C CA . LYS B 1 182 ? -8.406 2.25 14.922 1 96.12 182 LYS B CA 1
ATOM 4295 C C . LYS B 1 182 ? -8.945 1.104 15.773 1 96.12 182 LYS B C 1
ATOM 4297 O O . LYS B 1 182 ? -9.234 1.287 16.953 1 96.12 182 LYS B O 1
ATOM 4302 N N . GLU B 1 183 ? -9.062 -0.027 15.164 1 94.06 183 GLU B N 1
ATOM 4303 C CA . GLU B 1 183 ? -9.516 -1.197 15.906 1 94.06 183 GLU B CA 1
ATOM 4304 C C . GLU B 1 183 ? -8.492 -1.608 16.969 1 94.06 183 GLU B C 1
ATOM 4306 O O . GLU B 1 183 ? -8.859 -1.945 18.094 1 94.06 183 GLU B O 1
ATOM 4311 N N . LYS B 1 184 ? -7.273 -1.557 16.594 1 93.81 184 LYS B N 1
ATOM 4312 C CA . LYS B 1 184 ? -6.188 -1.932 17.5 1 93.81 184 LYS B CA 1
ATOM 4313 C C . LYS B 1 184 ? -6.102 -0.971 18.688 1 93.81 184 LYS B C 1
ATOM 4315 O O . LYS B 1 184 ? -5.566 -1.323 19.734 1 93.81 184 LYS B O 1
ATOM 4320 N N . ALA B 1 185 ? -6.516 0.259 18.453 1 95.88 185 ALA B N 1
ATOM 4321 C CA . ALA B 1 185 ? -6.488 1.271 19.516 1 95.88 185 ALA B CA 1
ATOM 4322 C C . ALA B 1 185 ? -7.418 0.893 20.656 1 95.88 185 ALA B C 1
ATOM 4324 O O . ALA B 1 185 ? -7.246 1.366 21.781 1 95.88 185 ALA B O 1
ATOM 4325 N N . MET B 1 186 ? -8.438 0.032 20.406 1 93.44 186 MET B N 1
ATOM 4326 C CA . MET B 1 186 ? -9.398 -0.461 21.391 1 93.44 186 MET B CA 1
ATOM 4327 C C . MET B 1 186 ? -10.148 0.693 22.047 1 93.44 186 MET B C 1
ATOM 4329 O O . MET B 1 186 ? -10.719 0.536 23.125 1 93.44 186 MET B O 1
ATOM 4333 N N . THR B 1 187 ? -10 1.883 21.672 1 93.44 187 THR B N 1
ATOM 4334 C CA . THR B 1 187 ? -10.75 3.076 22.047 1 93.44 187 THR B CA 1
ATOM 4335 C C . THR B 1 187 ? -11.172 3.871 20.812 1 93.44 187 THR B C 1
ATOM 4337 O O . THR B 1 187 ? -10.516 3.799 19.781 1 93.44 187 THR B O 1
ATOM 4340 N N . LYS B 1 188 ? -12.281 4.426 20.969 1 95.44 188 LYS B N 1
ATOM 4341 C CA . LYS B 1 188 ? -12.711 5.285 19.859 1 95.44 188 LYS B CA 1
ATOM 4342 C C . LYS B 1 188 ? -11.68 6.383 19.594 1 95.44 188 LYS B C 1
ATOM 4344 O O . LYS B 1 188 ? -11.258 7.082 20.516 1 95.44 188 LYS B O 1
ATOM 4349 N N . CYS B 1 189 ? -11.242 6.453 18.375 1 96.88 189 CYS B N 1
ATOM 4350 C CA . CYS B 1 189 ? -10.281 7.488 18.016 1 96.88 189 CYS B CA 1
ATOM 4351 C C . CYS B 1 189 ? -10.422 7.879 16.547 1 96.88 189 CYS B C 1
ATOM 4353 O O . CYS B 1 189 ? -10.977 7.121 15.75 1 96.88 189 CYS B O 1
ATOM 4355 N N . SER B 1 190 ? -10.078 9.109 16.219 1 95.81 190 SER B N 1
ATOM 4356 C CA . SER B 1 190 ? -10.102 9.586 14.836 1 95.81 190 SER B CA 1
ATOM 4357 C C . SER B 1 190 ? -8.969 8.984 14.023 1 95.81 190 SER B C 1
ATOM 4359 O O . SER B 1 190 ? -8.023 8.422 14.578 1 95.81 190 SER B O 1
ATOM 4361 N N . SER B 1 191 ? -9.047 9.062 12.688 1 95.06 191 SER B N 1
ATOM 4362 C CA . SER B 1 191 ? -7.965 8.617 11.805 1 95.06 191 SER B CA 1
ATOM 4363 C C . SER B 1 191 ? -6.66 9.336 12.133 1 95.06 191 SER B C 1
ATOM 4365 O O . SER B 1 191 ? -5.59 8.719 12.125 1 95.06 191 SER B O 1
ATOM 4367 N N . PHE B 1 192 ? -6.785 10.625 12.453 1 96.06 192 PHE B N 1
ATOM 4368 C CA . PHE B 1 192 ? -5.602 11.406 12.789 1 96.06 192 PHE B CA 1
ATOM 4369 C C . PHE B 1 192 ? -4.906 10.844 14.023 1 96.06 192 PHE B C 1
ATOM 4371 O O . PHE B 1 192 ? -3.693 10.617 14.008 1 96.06 192 PHE B O 1
ATOM 4378 N N . GLU B 1 193 ? -5.656 10.625 15.039 1 97.88 193 GLU B N 1
ATOM 4379 C CA . GLU B 1 193 ? -5.102 10.125 16.297 1 97.88 193 GLU B CA 1
ATOM 4380 C C . GLU B 1 193 ? -4.414 8.773 16.078 1 97.88 193 GLU B C 1
ATOM 4382 O O . GLU B 1 193 ? -3.311 8.555 16.578 1 97.88 193 GLU B O 1
ATOM 4387 N N . ALA B 1 194 ? -5.059 7.938 15.344 1 97.69 194 ALA B N 1
ATOM 4388 C CA . ALA B 1 194 ? -4.523 6.598 15.102 1 97.69 194 ALA B CA 1
ATOM 4389 C C . ALA B 1 194 ? -3.232 6.66 14.297 1 97.69 194 ALA B C 1
ATOM 4391 O O . ALA B 1 194 ? -2.242 6.016 14.648 1 97.69 194 ALA B O 1
ATOM 4392 N N . ILE B 1 195 ? -3.195 7.422 13.234 1 97.38 195 ILE B N 1
ATOM 4393 C CA . ILE B 1 195 ? -2.055 7.5 12.328 1 97.38 195 ILE B CA 1
ATOM 4394 C C . ILE B 1 195 ? -0.877 8.164 13.039 1 97.38 195 ILE B C 1
ATOM 4396 O O . ILE B 1 195 ? 0.259 7.695 12.945 1 97.38 195 ILE B O 1
ATOM 4400 N N . VAL B 1 196 ? -1.153 9.234 13.734 1 98.12 196 VAL B N 1
ATOM 4401 C CA . VAL B 1 196 ? -0.096 9.938 14.445 1 98.12 196 VAL B CA 1
ATOM 4402 C C . VAL B 1 196 ? 0.535 9.016 15.484 1 98.12 196 VAL B C 1
ATOM 4404 O O . VAL B 1 196 ? 1.761 8.953 15.609 1 98.12 196 VAL B O 1
ATOM 4407 N N . ALA B 1 197 ? -0.323 8.328 16.25 1 98.62 197 ALA B N 1
ATOM 4408 C CA . ALA B 1 197 ? 0.181 7.398 17.266 1 98.62 197 ALA B CA 1
ATOM 4409 C C . ALA B 1 197 ? 1.056 6.32 16.625 1 98.62 197 ALA B C 1
ATOM 4411 O O . ALA B 1 197 ? 2.121 5.988 17.156 1 98.62 197 ALA B O 1
ATOM 4412 N N . HIS B 1 198 ? 0.606 5.832 15.516 1 98.25 198 HIS B N 1
ATOM 4413 C CA . HIS B 1 198 ? 1.321 4.762 14.836 1 98.25 198 HIS B CA 1
ATOM 4414 C C . HIS B 1 198 ? 2.672 5.242 14.312 1 98.25 198 HIS B C 1
ATOM 4416 O O . HIS B 1 198 ? 3.688 4.57 14.492 1 98.25 198 HIS B O 1
ATOM 4422 N N . ILE B 1 199 ? 2.691 6.359 13.664 1 98 199 ILE B N 1
ATOM 4423 C CA . ILE B 1 199 ? 3.926 6.922 13.133 1 98 199 ILE B CA 1
ATOM 4424 C C . ILE B 1 199 ? 4.887 7.242 14.273 1 98 199 ILE B C 1
ATOM 4426 O O . ILE B 1 199 ? 6.09 6.996 14.164 1 98 199 ILE B O 1
ATOM 4430 N N . TRP B 1 200 ? 4.305 7.824 15.32 1 98.44 200 TRP B N 1
ATOM 4431 C CA . TRP B 1 200 ? 5.105 8.148 16.5 1 98.44 200 TRP B CA 1
ATOM 4432 C C . TRP B 1 200 ? 5.793 6.902 17.047 1 98.44 200 TRP B C 1
ATOM 4434 O O . TRP B 1 200 ? 7.012 6.898 17.25 1 98.44 200 TRP B O 1
ATOM 4444 N N . ARG B 1 201 ? 5.094 5.871 17.25 1 98.19 201 ARG B N 1
ATOM 4445 C CA . ARG B 1 201 ? 5.645 4.621 17.75 1 98.19 201 ARG B CA 1
ATOM 4446 C C . ARG B 1 201 ? 6.703 4.062 16.812 1 98.19 201 ARG B C 1
ATOM 4448 O O . ARG B 1 201 ? 7.805 3.717 17.234 1 98.19 201 ARG B O 1
ATOM 4455 N N . ALA B 1 202 ? 6.34 3.975 15.523 1 97.44 202 ALA B N 1
ATOM 4456 C CA . ALA B 1 202 ? 7.242 3.41 14.523 1 97.44 202 ALA B CA 1
ATOM 4457 C C . ALA B 1 202 ? 8.539 4.211 14.445 1 97.44 202 ALA B C 1
ATOM 4459 O O . ALA B 1 202 ? 9.633 3.635 14.398 1 97.44 202 ALA B O 1
ATOM 4460 N N . ARG B 1 203 ? 8.398 5.543 14.383 1 97.19 203 ARG B N 1
ATOM 4461 C CA . ARG B 1 203 ? 9.578 6.391 14.266 1 97.19 203 ARG B CA 1
ATOM 4462 C C . ARG B 1 203 ? 10.445 6.309 15.516 1 97.19 203 ARG B C 1
ATOM 4464 O O . ARG B 1 203 ? 11.672 6.312 15.438 1 97.19 203 ARG B O 1
ATOM 4471 N N . THR B 1 204 ? 9.797 6.289 16.688 1 97.75 204 THR B N 1
ATOM 4472 C CA . THR B 1 204 ? 10.531 6.164 17.938 1 97.75 204 THR B CA 1
ATOM 4473 C C . THR B 1 204 ? 11.375 4.891 17.938 1 97.75 204 THR B C 1
ATOM 4475 O O . THR B 1 204 ? 12.562 4.926 18.281 1 97.75 204 THR B O 1
ATOM 4478 N N . LYS B 1 205 ? 10.82 3.816 17.516 1 96.5 205 LYS B N 1
ATOM 4479 C CA . LYS B 1 205 ? 11.531 2.541 17.469 1 96.5 205 LYS B CA 1
ATOM 4480 C C . LYS B 1 205 ? 12.695 2.596 16.484 1 96.5 205 LYS B C 1
ATOM 4482 O O . LYS B 1 205 ? 13.719 1.936 16.688 1 96.5 205 LYS B O 1
ATOM 4487 N N . ALA B 1 206 ? 12.539 3.363 15.484 1 95.5 206 ALA B N 1
ATOM 4488 C CA . ALA B 1 206 ? 13.523 3.418 14.414 1 95.5 206 ALA B CA 1
ATOM 4489 C C . ALA B 1 206 ? 14.688 4.336 14.781 1 95.5 206 ALA B C 1
ATOM 4491 O O . ALA B 1 206 ? 15.82 4.125 14.344 1 95.5 206 ALA B O 1
ATOM 4492 N N . ILE B 1 207 ? 14.445 5.348 15.594 1 94.69 207 ILE B N 1
ATOM 4493 C CA . ILE B 1 207 ? 15.398 6.441 15.734 1 94.69 207 ILE B CA 1
ATOM 4494 C C . ILE B 1 207 ? 16.094 6.34 17.094 1 94.69 207 ILE B C 1
ATOM 4496 O O . ILE B 1 207 ? 17.297 6.59 17.188 1 94.69 207 ILE B O 1
ATOM 4500 N N . PHE B 1 208 ? 15.383 5.941 18.125 1 95.75 208 PHE B N 1
ATOM 4501 C CA . PHE B 1 208 ? 15.922 5.988 19.469 1 95.75 208 PHE B CA 1
ATOM 4502 C C . PHE B 1 208 ? 16.594 4.672 19.828 1 95.75 208 PHE B C 1
ATOM 4504 O O . PHE B 1 208 ? 16.016 3.598 19.656 1 95.75 208 PHE B O 1
ATOM 4511 N N . ASP B 1 209 ? 17.75 4.801 20.297 1 94.19 209 ASP B N 1
ATOM 4512 C CA . ASP B 1 209 ? 18.469 3.615 20.75 1 94.19 209 ASP B CA 1
ATOM 4513 C C . ASP B 1 209 ? 18.375 3.457 22.266 1 94.19 209 ASP B C 1
ATOM 4515 O O . ASP B 1 209 ? 18.422 2.34 22.781 1 94.19 209 ASP B O 1
ATOM 4519 N N . ASN B 1 210 ? 18.328 4.602 22.984 1 96.06 210 ASN B N 1
ATOM 4520 C CA . ASN B 1 210 ? 18.234 4.598 24.438 1 96.06 210 ASN B CA 1
ATOM 4521 C C . ASN B 1 210 ? 16.781 4.531 24.906 1 96.06 210 ASN B C 1
ATOM 4523 O O . ASN B 1 210 ? 16.031 5.492 24.75 1 96.06 210 ASN B O 1
ATOM 4527 N N . LEU B 1 211 ? 16.406 3.527 25.578 1 96.31 211 LEU B N 1
ATOM 4528 C CA . LEU B 1 211 ? 15.023 3.234 25.969 1 96.31 211 LEU B CA 1
ATOM 4529 C C . LEU B 1 211 ? 14.578 4.148 27.109 1 96.31 211 LEU B C 1
ATOM 4531 O O . LEU B 1 211 ? 13.383 4.266 27.375 1 96.31 211 LEU B O 1
ATOM 4535 N N . ASP B 1 212 ? 15.484 4.859 27.734 1 96.38 212 ASP B N 1
ATOM 4536 C CA . ASP B 1 212 ? 15.156 5.707 28.875 1 96.38 212 ASP B CA 1
ATOM 4537 C C . ASP B 1 212 ? 14.852 7.137 28.422 1 96.38 212 ASP B C 1
ATOM 4539 O O . ASP B 1 212 ? 14.32 7.934 29.203 1 96.38 212 ASP B O 1
ATOM 4543 N N . GLU B 1 213 ? 15.109 7.398 27.234 1 97 213 GLU B N 1
ATOM 4544 C CA . GLU B 1 213 ? 14.867 8.742 26.719 1 97 213 GLU B CA 1
ATOM 4545 C C . GLU B 1 213 ? 13.375 9.008 26.531 1 97 213 GLU B C 1
ATOM 4547 O O . GLU B 1 213 ? 12.57 8.07 26.531 1 97 213 GLU B O 1
ATOM 4552 N N . ILE B 1 214 ? 13.094 10.273 26.438 1 97 214 ILE B N 1
ATOM 4553 C CA . ILE B 1 214 ? 11.719 10.695 26.172 1 97 214 ILE B CA 1
ATOM 4554 C C . ILE B 1 214 ? 11.562 11.031 24.703 1 97 214 ILE B C 1
ATOM 4556 O O . ILE B 1 214 ? 12.359 11.789 24.141 1 97 214 ILE B O 1
ATOM 4560 N N . SER B 1 215 ? 10.602 10.32 24.094 1 97.56 215 SER B N 1
ATOM 4561 C CA . SER B 1 215 ? 10.234 10.602 22.703 1 97.56 215 SER B CA 1
ATOM 4562 C C . SER B 1 215 ? 8.953 11.43 22.625 1 97.56 215 SER B C 1
ATOM 4564 O O . SER B 1 215 ? 8 11.18 23.375 1 97.56 215 SER B O 1
ATOM 4566 N N . SER B 1 216 ? 8.984 12.484 21.734 1 97.56 216 SER B N 1
ATOM 4567 C CA . SER B 1 216 ? 7.805 13.328 21.578 1 97.56 216 SER B CA 1
ATOM 4568 C C . SER B 1 216 ? 7.402 13.461 20.109 1 97.56 216 SER B C 1
ATOM 4570 O O . SER B 1 216 ? 8.266 13.492 19.234 1 97.56 216 SER B O 1
ATOM 4572 N N . VAL B 1 217 ? 6.133 13.438 19.906 1 98.12 217 VAL B N 1
ATOM 4573 C CA . VAL B 1 217 ? 5.586 13.852 18.609 1 98.12 217 VAL B CA 1
ATOM 4574 C C . VAL B 1 217 ? 4.844 15.18 18.781 1 98.12 217 VAL B C 1
ATOM 4576 O O . VAL B 1 217 ? 4.082 15.359 19.734 1 98.12 217 VAL B O 1
ATOM 4579 N N . LEU B 1 218 ? 5.227 16.109 17.906 1 97.62 218 LEU B N 1
ATOM 4580 C CA . LEU B 1 218 ? 4.562 17.406 17.875 1 97.62 218 LEU B CA 1
ATOM 4581 C C . LEU B 1 218 ? 3.635 17.516 16.672 1 97.62 218 LEU B C 1
ATOM 4583 O O . LEU B 1 218 ? 3.896 16.922 15.625 1 97.62 218 LEU B O 1
ATOM 4587 N N . PHE B 1 219 ? 2.559 18.203 16.859 1 96.75 219 PHE B N 1
ATOM 4588 C CA . PHE B 1 219 ? 1.673 18.391 15.719 1 96.75 219 PHE B CA 1
ATOM 4589 C C . PHE B 1 219 ? 0.882 19.688 15.867 1 96.75 219 PHE B C 1
ATOM 4591 O O . PHE B 1 219 ? 0.729 20.203 16.969 1 96.75 219 PHE B O 1
ATOM 4598 N N . ALA B 1 220 ? 0.428 20.203 14.742 1 94 220 ALA B N 1
ATOM 4599 C CA . ALA B 1 220 ? -0.312 21.453 14.688 1 94 220 ALA B CA 1
ATOM 4600 C C . ALA B 1 220 ? -1.773 21.25 15.078 1 94 220 ALA B C 1
ATOM 4602 O O . ALA B 1 220 ? -2.395 20.266 14.68 1 94 220 ALA B O 1
ATOM 4603 N N . VAL B 1 221 ? -2.281 22.156 15.875 1 95.88 221 VAL B N 1
ATOM 4604 C CA . VAL B 1 221 ? -3.689 22.141 16.25 1 95.88 221 VAL B CA 1
ATOM 4605 C C . VAL B 1 221 ? -4.34 23.484 15.898 1 95.88 221 VAL B C 1
ATOM 4607 O O . VAL B 1 221 ? -3.832 24.547 16.266 1 95.88 221 VAL B O 1
ATOM 4610 N N . ASP B 1 222 ? -5.434 23.406 15.18 1 95.31 222 ASP B N 1
ATOM 4611 C CA . ASP B 1 222 ? -6.242 24.578 14.875 1 95.31 222 ASP B CA 1
ATOM 4612 C C . ASP B 1 222 ? -6.988 25.078 16.109 1 95.31 222 ASP B C 1
ATOM 4614 O O . ASP B 1 222 ? -7.73 24.328 16.734 1 95.31 222 ASP B O 1
ATOM 4618 N N . ILE B 1 223 ? -6.871 26.375 16.422 1 96.75 223 ILE B N 1
ATOM 4619 C CA . ILE B 1 223 ? -7.395 26.844 17.703 1 96.75 223 ILE B CA 1
ATOM 4620 C C . ILE B 1 223 ? -8.648 27.688 17.484 1 96.75 223 ILE B C 1
ATOM 4622 O O . ILE B 1 223 ? -9.227 28.219 18.422 1 96.75 223 ILE B O 1
ATOM 4626 N N . ARG B 1 224 ? -9.078 27.781 16.25 1 95.69 224 ARG B N 1
ATOM 4627 C CA . ARG B 1 224 ? -10.203 28.656 15.914 1 95.69 224 ARG B CA 1
ATOM 4628 C C . ARG B 1 224 ? -11.43 28.297 16.75 1 95.69 224 ARG B C 1
ATOM 4630 O O . ARG B 1 224 ? -12.102 29.188 17.281 1 95.69 224 ARG B O 1
ATOM 4637 N N . SER B 1 225 ? -11.695 27.062 16.891 1 95.69 225 SER B N 1
ATOM 4638 C CA . SER B 1 225 ? -12.883 26.625 17.625 1 95.69 225 SER B CA 1
ATOM 4639 C C . SER B 1 225 ? -12.547 26.344 19.078 1 95.69 225 SER B C 1
ATOM 4641 O O . SER B 1 225 ? -13.445 26.094 19.891 1 95.69 225 SER B O 1
ATOM 4643 N N . ARG B 1 226 ? -11.297 26.453 19.453 1 96 226 ARG B N 1
ATOM 4644 C CA . ARG B 1 226 ? -10.875 26.094 20.812 1 96 226 ARG B CA 1
ATOM 4645 C C . ARG B 1 226 ? -10.828 27.312 21.719 1 96 226 ARG B C 1
ATOM 4647 O O . ARG B 1 226 ? -10.891 27.188 22.938 1 96 226 ARG B O 1
ATOM 4654 N N . MET B 1 227 ? -10.695 28.438 21.109 1 96.44 227 MET B N 1
ATOM 4655 C CA . MET B 1 227 ? -10.648 29.672 21.891 1 96.44 227 MET B CA 1
ATOM 4656 C C . MET B 1 227 ? -12.055 30.125 22.297 1 96.44 227 MET B C 1
ATOM 4658 O O . MET B 1 227 ? -13.031 29.75 21.641 1 96.44 227 MET B O 1
ATOM 4662 N N . SER B 1 228 ? -12.055 30.891 23.422 1 95.69 228 SER B N 1
ATOM 4663 C CA . SER B 1 228 ? -13.305 31.469 23.906 1 95.69 228 SER B CA 1
ATOM 4664 C C . SER B 1 228 ? -13.195 32.969 24.047 1 95.69 228 SER B C 1
ATOM 4666 O O . SER B 1 228 ? -12.453 33.469 24.906 1 95.69 228 SER B O 1
ATOM 4668 N N . PRO B 1 229 ? -14.055 33.688 23.328 1 95.56 229 PRO B N 1
ATOM 4669 C CA . PRO B 1 229 ? -14.914 33.219 22.25 1 95.56 229 PRO B CA 1
ATOM 4670 C C . PRO B 1 229 ? -14.125 32.625 21.078 1 95.56 229 PRO B C 1
ATOM 4672 O O . PRO B 1 229 ? -12.922 32.875 20.969 1 95.56 229 PRO B O 1
ATOM 4675 N N . PRO B 1 230 ? -14.812 31.781 20.188 1 96.56 230 PRO B N 1
ATOM 4676 C CA . PRO B 1 230 ? -14.125 31.297 19 1 96.56 230 PRO B CA 1
ATOM 4677 C C . PRO B 1 230 ? -13.648 32.438 18.094 1 96.56 230 PRO B C 1
ATOM 4679 O O . PRO B 1 230 ? -14.188 33.531 18.141 1 96.56 230 PRO B O 1
ATOM 4682 N N . LEU B 1 231 ? -12.625 32.125 17.312 1 95.06 231 LEU B N 1
ATOM 4683 C CA . LEU B 1 231 ? -12.164 33.125 16.375 1 95.06 231 LEU B CA 1
ATOM 4684 C C . LEU B 1 231 ? -13.234 33.406 15.328 1 95.06 231 LEU B C 1
ATOM 4686 O O . LEU B 1 231 ? -14.062 32.562 15.016 1 95.06 231 LEU B O 1
ATOM 4690 N N . PRO B 1 232 ? -13.203 34.594 14.844 1 91.5 232 PRO B N 1
ATOM 4691 C CA . PRO B 1 232 ? -14.258 35 13.906 1 91.5 232 PRO B CA 1
ATOM 4692 C C . PRO B 1 232 ? -14.227 34.219 12.609 1 91.5 232 PRO B C 1
ATOM 4694 O O . PRO B 1 232 ? -13.164 33.75 12.188 1 91.5 232 PRO B O 1
ATOM 4697 N N . GLN B 1 233 ? -15.406 34.125 12.078 1 88.44 233 GLN B N 1
ATOM 4698 C CA . GLN B 1 233 ? -15.5 33.562 10.742 1 88.44 233 GLN B CA 1
ATOM 4699 C C . GLN B 1 233 ? -14.641 34.312 9.742 1 88.44 233 GLN B C 1
ATOM 4701 O O . GLN B 1 233 ? -14.625 35.562 9.758 1 88.44 233 GLN B O 1
ATOM 4706 N N . GLY B 1 234 ? -13.93 33.625 8.961 1 87.88 234 GLY B N 1
ATOM 4707 C CA . GLY B 1 234 ? -13.086 34.25 7.973 1 87.88 234 GLY B CA 1
ATOM 4708 C C . GLY B 1 234 ? -11.758 34.75 8.539 1 87.88 234 GLY B C 1
ATOM 4709 O O . GLY B 1 234 ? -11.062 35.531 7.91 1 87.88 234 GLY B O 1
ATOM 4710 N N . PHE B 1 235 ? -11.516 34.25 9.703 1 92 235 PHE B N 1
ATOM 4711 C CA . PHE B 1 235 ? -10.25 34.656 10.312 1 92 235 PHE B CA 1
ATOM 4712 C C . PHE B 1 235 ? -9.086 34.406 9.367 1 92 235 PHE B C 1
ATOM 4714 O O . PHE B 1 235 ? -8.914 33.281 8.883 1 92 235 PHE B O 1
ATOM 4721 N N . SER B 1 236 ? -8.273 35.438 9.047 1 88.62 236 SER B N 1
ATOM 4722 C CA . SER B 1 236 ? -7.066 35.344 8.234 1 88.62 236 SER B CA 1
ATOM 4723 C C . SER B 1 236 ? -5.812 35.562 9.078 1 88.62 236 SER B C 1
ATOM 4725 O O . SER B 1 236 ? -5.539 36.688 9.508 1 88.62 236 SER B O 1
ATOM 4727 N N . GLY B 1 237 ? -5.074 34.594 9.289 1 89.19 237 GLY B N 1
ATOM 4728 C CA . GLY B 1 237 ? -3.885 34.625 10.125 1 89.19 237 GLY B CA 1
ATOM 4729 C C . GLY B 1 237 ? -3.379 33.25 10.508 1 89.19 237 GLY B C 1
ATOM 4730 O O . GLY B 1 237 ? -3.682 32.281 9.828 1 89.19 237 GLY B O 1
ATOM 4731 N N . ASN B 1 238 ? -2.512 33.219 11.438 1 90.56 238 ASN B N 1
ATOM 4732 C CA . ASN B 1 238 ? -1.979 31.969 11.953 1 90.56 238 ASN B CA 1
ATOM 4733 C C . ASN B 1 238 ? -2.666 31.562 13.258 1 90.56 238 ASN B C 1
ATOM 4735 O O . ASN B 1 238 ? -2.271 32 14.336 1 90.56 238 ASN B O 1
ATOM 4739 N N . ALA B 1 239 ? -3.65 30.766 13.156 1 94.38 239 ALA B N 1
ATOM 4740 C CA . ALA B 1 239 ? -4.43 30.297 14.297 1 94.38 239 ALA B CA 1
ATOM 4741 C C . ALA B 1 239 ? -4.129 28.828 14.602 1 94.38 239 ALA B C 1
ATOM 4743 O O . ALA B 1 239 ? -5.047 28.016 14.758 1 94.38 239 ALA B O 1
ATOM 4744 N N . VAL B 1 240 ? -2.852 28.5 14.648 1 94.31 240 VAL B N 1
ATOM 4745 C CA . VAL B 1 240 ? -2.404 27.141 14.953 1 94.31 240 VAL B CA 1
ATOM 4746 C C . VAL B 1 240 ? -1.409 27.172 16.109 1 94.31 240 VAL B C 1
ATOM 4748 O O . VAL B 1 240 ? -0.567 28.062 16.188 1 94.31 240 VAL B O 1
ATOM 4751 N N . ILE B 1 241 ? -1.487 26.297 17.016 1 94.69 241 ILE B N 1
ATOM 4752 C CA . ILE B 1 241 ? -0.462 26.109 18.047 1 94.69 241 ILE B CA 1
ATOM 4753 C C . ILE B 1 241 ? 0.118 24.688 17.938 1 94.69 241 ILE B C 1
ATOM 4755 O O . ILE B 1 241 ? -0.408 23.859 17.203 1 94.69 241 ILE B O 1
ATOM 4759 N N . THR B 1 242 ? 1.225 24.484 18.594 1 95.75 242 THR B N 1
ATOM 4760 C CA . THR B 1 242 ? 1.864 23.172 18.625 1 95.75 242 THR B CA 1
ATOM 4761 C C . THR B 1 242 ? 1.42 22.375 19.859 1 95.75 242 THR B C 1
ATOM 4763 O O . THR B 1 242 ? 1.467 22.891 20.969 1 95.75 242 THR B O 1
ATOM 4766 N N . ALA B 1 243 ? 0.896 21.25 19.656 1 97.19 243 ALA B N 1
ATOM 4767 C CA . ALA B 1 243 ? 0.671 20.266 20.719 1 97.19 243 ALA B CA 1
ATOM 4768 C C . ALA B 1 243 ? 1.707 19.156 20.656 1 97.19 243 ALA B C 1
ATOM 4770 O O . ALA B 1 243 ? 2.42 19 19.672 1 97.19 243 ALA B O 1
ATOM 4771 N N . SER B 1 244 ? 1.832 18.406 21.797 1 97.69 244 SER B N 1
ATOM 4772 C CA . SER B 1 244 ? 2.811 17.328 21.797 1 97.69 244 SER B CA 1
ATOM 4773 C C . SER B 1 244 ? 2.391 16.203 22.734 1 97.69 244 SER B C 1
ATOM 4775 O O . SER B 1 244 ? 1.784 16.453 23.781 1 97.69 244 SER B O 1
ATOM 4777 N N . ALA B 1 245 ? 2.609 15.055 22.312 1 98.31 245 ALA B N 1
ATOM 4778 C CA . ALA B 1 245 ? 2.555 13.859 23.156 1 98.31 245 ALA B CA 1
ATOM 4779 C C . ALA B 1 245 ? 3.955 13.328 23.438 1 98.31 245 ALA B C 1
ATOM 4781 O O . ALA B 1 245 ? 4.805 13.289 22.547 1 98.31 245 ALA B O 1
ATOM 4782 N N . SER B 1 246 ? 4.199 13 24.703 1 98.19 246 SER B N 1
ATOM 4783 C CA . SER B 1 246 ? 5.516 12.523 25.109 1 98.19 246 SER B CA 1
ATOM 4784 C C . SER B 1 246 ? 5.406 11.266 25.969 1 98.19 246 SER B C 1
ATOM 4786 O O . SER B 1 246 ? 4.477 11.133 26.766 1 98.19 246 SER B O 1
ATOM 4788 N N . ALA B 1 247 ? 6.34 10.391 25.75 1 98.31 247 ALA B N 1
ATOM 4789 C CA . ALA B 1 247 ? 6.426 9.172 26.547 1 98.31 247 ALA B CA 1
ATOM 4790 C C . ALA B 1 247 ? 7.84 8.602 26.531 1 98.31 247 ALA B C 1
ATOM 4792 O O . ALA B 1 247 ? 8.648 8.961 25.672 1 98.31 247 ALA B O 1
ATOM 4793 N N . LYS B 1 248 ? 8.109 7.785 27.5 1 98.31 248 LYS B N 1
ATOM 4794 C CA . LYS B 1 248 ? 9.375 7.055 27.469 1 98.31 248 LYS B CA 1
ATOM 4795 C C . LYS B 1 248 ? 9.453 6.125 26.266 1 98.31 248 LYS B C 1
ATOM 4797 O O . LYS B 1 248 ? 8.469 5.477 25.906 1 98.31 248 LYS B O 1
ATOM 4802 N N . VAL B 1 249 ? 10.656 6.098 25.672 1 98.31 249 VAL B N 1
ATOM 4803 C CA . VAL B 1 249 ? 10.883 5.27 24.5 1 98.31 249 VAL B CA 1
ATOM 4804 C C . VAL B 1 249 ? 10.492 3.824 24.797 1 98.31 249 VAL B C 1
ATOM 4806 O O . VAL B 1 249 ? 9.812 3.178 24 1 98.31 249 VAL B O 1
ATOM 4809 N N . ALA B 1 250 ? 10.773 3.314 25.922 1 98.12 250 ALA B N 1
ATOM 4810 C CA . ALA B 1 250 ? 10.469 1.942 26.328 1 98.12 250 ALA B CA 1
ATOM 4811 C C . ALA B 1 250 ? 8.961 1.696 26.344 1 98.12 250 ALA B C 1
ATOM 4813 O O . ALA B 1 250 ? 8.5 0.631 25.922 1 98.12 250 ALA B O 1
ATOM 4814 N N . ASP B 1 251 ? 8.211 2.646 26.797 1 98.06 251 ASP B N 1
ATOM 4815 C CA . ASP B 1 251 ? 6.758 2.514 26.906 1 98.06 251 ASP B CA 1
ATOM 4816 C C . ASP B 1 251 ? 6.117 2.432 25.516 1 98.06 251 ASP B C 1
ATOM 4818 O O . ASP B 1 251 ? 5.16 1.683 25.312 1 98.06 251 ASP B O 1
ATOM 4822 N N . LEU B 1 252 ? 6.641 3.158 24.609 1 97.62 252 LEU B N 1
ATOM 4823 C CA . LEU B 1 252 ? 6.086 3.188 23.266 1 97.62 252 LEU B CA 1
ATOM 4824 C C . LEU B 1 252 ? 6.273 1.844 22.578 1 97.62 252 LEU B C 1
ATOM 4826 O O . LEU B 1 252 ? 5.461 1.454 21.734 1 97.62 252 LEU B O 1
ATOM 4830 N N . GLY B 1 253 ? 7.312 1.132 22.875 1 95 253 GLY B N 1
ATOM 4831 C CA . GLY B 1 253 ? 7.59 -0.154 22.266 1 95 253 GLY B CA 1
ATOM 4832 C C . GLY B 1 253 ? 6.906 -1.313 22.953 1 95 253 GLY B C 1
ATOM 4833 O O . GLY B 1 253 ? 6.504 -2.285 22.312 1 95 253 GLY B O 1
ATOM 4834 N N . GLU B 1 254 ? 6.699 -1.214 24.234 1 95.69 254 GLU B N 1
ATOM 4835 C CA . GLU B 1 254 ? 6.289 -2.367 25.031 1 95.69 254 GLU B CA 1
ATOM 4836 C C . GLU B 1 254 ? 4.789 -2.342 25.312 1 95.69 254 GLU B C 1
ATOM 4838 O O . GLU B 1 254 ? 4.145 -3.393 25.359 1 95.69 254 GLU B O 1
ATOM 4843 N N . LYS B 1 255 ? 4.277 -1.183 25.562 1 97.06 255 LYS B N 1
ATOM 4844 C CA . LYS B 1 255 ? 2.863 -1.072 25.906 1 97.06 255 LYS B CA 1
ATOM 4845 C C . LYS B 1 255 ? 1.985 -1.222 24.672 1 97.06 255 LYS B C 1
ATOM 4847 O O . LYS B 1 255 ? 2.465 -1.088 23.531 1 97.06 255 LYS B O 1
ATOM 4852 N N . PRO B 1 256 ? 0.716 -1.539 24.875 1 96.69 256 PRO B N 1
ATOM 4853 C CA . PRO B 1 256 ? -0.188 -1.707 23.734 1 96.69 256 PRO B CA 1
ATOM 4854 C C . PRO B 1 256 ? -0.37 -0.422 22.938 1 96.69 256 PRO B C 1
ATOM 4856 O O . PRO B 1 256 ? -0.12 0.672 23.453 1 96.69 256 PRO B O 1
ATOM 4859 N N . PHE B 1 257 ? -0.807 -0.604 21.719 1 97.06 257 PHE B N 1
ATOM 4860 C CA . PHE B 1 257 ? -0.998 0.525 20.828 1 97.06 257 PHE B CA 1
ATOM 4861 C C . PHE B 1 257 ? -1.954 1.546 21.422 1 97.06 257 PHE B C 1
ATOM 4863 O O . PHE B 1 257 ? -1.803 2.75 21.219 1 97.06 257 PHE B O 1
ATOM 4870 N N . SER B 1 258 ? -2.902 1.11 22.219 1 97.94 258 SER B N 1
ATOM 4871 C CA . SER B 1 258 ? -3.873 1.986 22.875 1 97.94 258 SER B CA 1
ATOM 4872 C C . SER B 1 258 ? -3.18 3.035 23.734 1 97.94 258 SER B C 1
ATOM 4874 O O . SER B 1 258 ? -3.676 4.152 23.875 1 97.94 258 SER B O 1
ATOM 4876 N N . PHE B 1 259 ? -2.068 2.693 24.297 1 98.5 259 PHE B N 1
ATOM 4877 C CA . PHE B 1 259 ? -1.294 3.625 25.109 1 98.5 259 PHE B CA 1
ATOM 4878 C C . PHE B 1 259 ? -0.871 4.836 24.281 1 98.5 259 PHE B C 1
ATOM 4880 O O . PHE B 1 259 ? -1.044 5.977 24.719 1 98.5 259 PHE B O 1
ATOM 4887 N N . CYS B 1 260 ? -0.297 4.582 23.094 1 98.38 260 CYS B N 1
ATOM 4888 C CA . CYS B 1 260 ? 0.148 5.656 22.219 1 98.38 260 CYS B CA 1
ATOM 4889 C C . CYS B 1 260 ? -1.02 6.543 21.797 1 98.38 260 CYS B C 1
ATOM 4891 O O . CYS B 1 260 ? -0.9 7.77 21.797 1 98.38 260 CYS B O 1
ATOM 4893 N N . VAL B 1 261 ? -2.119 5.918 21.453 1 98.62 261 VAL B N 1
ATOM 4894 C CA . VAL B 1 261 ? -3.303 6.645 21 1 98.62 261 VAL B CA 1
ATOM 4895 C C . VAL B 1 261 ? -3.811 7.547 22.125 1 98.62 261 VAL B C 1
ATOM 4897 O O . VAL B 1 261 ? -4.168 8.703 21.891 1 98.62 261 VAL B O 1
ATOM 4900 N N . GLU B 1 262 ? -3.838 7.023 23.297 1 98.44 262 GLU B N 1
ATOM 4901 C CA . GLU B 1 262 ? -4.312 7.793 24.453 1 98.44 262 GLU B CA 1
ATOM 4902 C C . GLU B 1 262 ? -3.434 9.016 24.688 1 98.44 262 GLU B C 1
ATOM 4904 O O . GLU B 1 262 ? -3.936 10.094 25.031 1 98.44 262 GLU B O 1
ATOM 4909 N N . MET B 1 263 ? -2.162 8.844 24.594 1 98.5 263 MET B N 1
ATOM 4910 C CA . MET B 1 263 ? -1.246 9.969 24.766 1 98.5 263 MET B CA 1
ATOM 4911 C C . MET B 1 263 ? -1.52 11.062 23.75 1 98.5 263 MET B C 1
ATOM 4913 O O . MET B 1 263 ? -1.492 12.25 24.078 1 98.5 263 MET B O 1
ATOM 4917 N N . VAL B 1 264 ? -1.758 10.68 22.516 1 98.56 264 VAL B N 1
ATOM 4918 C CA . VAL B 1 264 ? -2.049 11.641 21.453 1 98.56 264 VAL B CA 1
ATOM 4919 C C . VAL B 1 264 ? -3.383 12.328 21.734 1 98.56 264 VAL B C 1
ATOM 4921 O O . VAL B 1 264 ? -3.5 13.547 21.594 1 98.56 264 VAL B O 1
ATOM 4924 N N . LYS B 1 265 ? -4.375 11.57 22.141 1 98.19 265 LYS B N 1
ATOM 4925 C CA . LYS B 1 265 ? -5.684 12.125 22.469 1 98.19 265 LYS B CA 1
ATOM 4926 C C . LYS B 1 265 ? -5.574 13.156 23.594 1 98.19 265 LYS B C 1
ATOM 4928 O O . LYS B 1 265 ? -6.152 14.242 23.5 1 98.19 265 LYS B O 1
ATOM 4933 N N . GLU B 1 266 ? -4.855 12.805 24.594 1 97.94 266 GLU B N 1
ATOM 4934 C CA . GLU B 1 266 ? -4.672 13.711 25.719 1 97.94 266 GLU B CA 1
ATOM 4935 C C . GLU B 1 266 ? -3.982 15 25.297 1 97.94 266 GLU B C 1
ATOM 4937 O O . GLU B 1 266 ? -4.32 16.078 25.781 1 97.94 266 GLU B O 1
ATOM 4942 N N . ALA B 1 267 ? -2.99 14.836 24.453 1 98.06 267 ALA B N 1
ATOM 4943 C CA . ALA B 1 267 ? -2.271 16 23.938 1 98.06 267 ALA B CA 1
ATOM 4944 C C . ALA B 1 267 ? -3.215 16.953 23.203 1 98.06 267 ALA B C 1
ATOM 4946 O O . ALA B 1 267 ? -3.102 18.172 23.328 1 98.06 267 ALA B O 1
ATOM 4947 N N . ILE B 1 268 ? -4.105 16.422 22.438 1 97.38 268 ILE B N 1
ATOM 4948 C CA . ILE B 1 268 ? -5.07 17.219 21.688 1 97.38 268 ILE B CA 1
ATOM 4949 C C . ILE B 1 268 ? -6.066 17.875 22.641 1 97.38 268 ILE B C 1
ATOM 4951 O O . ILE B 1 268 ? -6.371 19.062 22.516 1 97.38 268 ILE B O 1
ATOM 4955 N N . GLU B 1 269 ? -6.551 17.172 23.609 1 96.69 269 GLU B N 1
ATOM 4956 C CA . GLU B 1 269 ? -7.566 17.625 24.562 1 96.69 269 GLU B CA 1
ATOM 4957 C C . GLU B 1 269 ? -7.016 18.719 25.469 1 96.69 269 GLU B C 1
ATOM 4959 O O . GLU B 1 269 ? -7.77 19.562 25.969 1 96.69 269 GLU B O 1
ATOM 4964 N N . ARG B 1 270 ? -5.777 18.672 25.672 1 97.19 270 ARG B N 1
ATOM 4965 C CA . ARG B 1 270 ? -5.133 19.641 26.547 1 97.19 270 ARG B CA 1
ATOM 4966 C C . ARG B 1 270 ? -5.207 21.047 25.969 1 97.19 270 ARG B C 1
ATOM 4968 O O . ARG B 1 270 ? -5.082 22.047 26.688 1 97.19 270 ARG B O 1
ATOM 4975 N N . VAL B 1 271 ? -5.422 21.156 24.688 1 97.75 271 VAL B N 1
ATOM 4976 C CA . VAL B 1 271 ? -5.426 22.453 24.016 1 97.75 271 VAL B CA 1
ATOM 4977 C C . VAL B 1 271 ? -6.754 23.156 24.266 1 97.75 271 VAL B C 1
ATOM 4979 O O . VAL B 1 271 ? -7.562 23.312 23.344 1 97.75 271 VAL B O 1
ATOM 4982 N N . THR B 1 272 ? -6.906 23.672 25.422 1 97.75 272 THR B N 1
ATOM 4983 C CA . THR B 1 272 ? -8.047 24.484 25.828 1 97.75 272 THR B CA 1
ATOM 4984 C C . THR B 1 272 ? -7.754 25.969 25.578 1 97.75 272 THR B C 1
ATOM 4986 O O . THR B 1 272 ? -6.633 26.344 25.219 1 97.75 272 THR B O 1
ATOM 4989 N N . ASP B 1 273 ? -8.805 26.75 25.812 1 97.81 273 ASP B N 1
ATOM 4990 C CA . ASP B 1 273 ? -8.633 28.188 25.672 1 97.81 273 ASP B CA 1
ATOM 4991 C C . ASP B 1 273 ? -7.5 28.688 26.562 1 97.81 273 ASP B C 1
ATOM 4993 O O . ASP B 1 273 ? -6.629 29.438 26.109 1 97.81 273 ASP B O 1
ATOM 4997 N N . GLU B 1 274 ? -7.512 28.219 27.781 1 97.75 274 GLU B N 1
ATOM 4998 C CA . GLU B 1 274 ? -6.488 28.672 28.719 1 97.75 274 GLU B CA 1
ATOM 4999 C C . GLU B 1 274 ? -5.102 28.188 28.297 1 97.75 274 GLU B C 1
ATOM 5001 O O . GLU B 1 274 ? -4.109 28.891 28.484 1 97.75 274 GLU B O 1
ATOM 5006 N N . TYR B 1 275 ? -5.031 26.984 27.844 1 98.19 275 TYR B N 1
ATOM 5007 C CA . TYR B 1 275 ? -3.752 26.453 27.375 1 98.19 275 TYR B CA 1
ATOM 5008 C C . TYR B 1 275 ? -3.223 27.25 26.188 1 98.19 275 TYR B C 1
ATOM 5010 O O . TYR B 1 275 ? -2.029 27.562 26.125 1 98.19 275 TYR B O 1
ATOM 5018 N N . VAL B 1 276 ? -4.102 27.578 25.266 1 97.94 276 VAL B N 1
ATOM 5019 C CA . VAL B 1 276 ? -3.744 28.359 24.094 1 97.94 276 VAL B CA 1
ATOM 5020 C C . VAL B 1 276 ? -3.207 29.734 24.516 1 97.94 276 VAL B C 1
ATOM 5022 O O . VAL B 1 276 ? -2.141 30.156 24.062 1 97.94 276 VAL B O 1
ATOM 5025 N N . ARG B 1 277 ? -3.916 30.344 25.391 1 97.56 277 ARG B N 1
ATOM 5026 C CA . ARG B 1 277 ? -3.508 31.672 25.844 1 97.56 277 ARG B CA 1
ATOM 5027 C C . ARG B 1 277 ? -2.18 31.609 26.578 1 97.56 277 ARG B C 1
ATOM 5029 O O . ARG B 1 277 ? -1.337 32.5 26.438 1 97.56 277 ARG B O 1
ATOM 5036 N N . SER B 1 278 ? -2.037 30.562 27.391 1 98.06 278 SER B N 1
ATOM 5037 C CA . SER B 1 278 ? -0.757 30.344 28.062 1 98.06 278 SER B CA 1
ATOM 5038 C C . SER B 1 278 ? 0.37 30.188 27.047 1 98.06 278 SER B C 1
ATOM 5040 O O . SER B 1 278 ? 1.471 30.703 27.25 1 98.06 278 SER B O 1
ATOM 5042 N N . GLY B 1 279 ? 0.098 29.453 26.047 1 96.62 279 GLY B N 1
ATOM 5043 C CA . GLY B 1 279 ? 1.079 29.25 24.984 1 96.62 279 GLY B CA 1
ATOM 5044 C C . GLY B 1 279 ? 1.445 30.531 24.266 1 96.62 279 GLY B C 1
ATOM 5045 O O . GLY B 1 279 ? 2.621 30.781 23.984 1 96.62 279 GLY B O 1
ATOM 5046 N N . ILE B 1 280 ? 0.46 31.312 23.938 1 95.12 280 ILE B N 1
ATOM 5047 C CA . ILE B 1 280 ? 0.681 32.594 23.297 1 95.12 280 ILE B CA 1
ATOM 5048 C C . ILE B 1 280 ? 1.562 33.5 24.172 1 95.12 280 ILE B C 1
ATOM 5050 O O . ILE B 1 280 ? 2.518 34.094 23.688 1 95.12 280 ILE B O 1
ATOM 5054 N N . ASP B 1 281 ? 1.216 33.5 25.422 1 96.44 281 ASP B N 1
ATOM 5055 C CA . ASP B 1 281 ? 2.01 34.281 26.375 1 96.44 281 ASP B CA 1
ATOM 5056 C C . ASP B 1 281 ? 3.451 33.75 26.422 1 96.44 281 ASP B C 1
ATOM 5058 O O . ASP B 1 281 ? 4.391 34.562 26.469 1 96.44 281 ASP B O 1
ATOM 5062 N N . TRP B 1 282 ? 3.596 32.469 26.453 1 95.5 282 TRP B N 1
ATOM 5063 C CA . TRP B 1 282 ? 4.922 31.875 26.469 1 95.5 282 TRP B CA 1
ATOM 5064 C C . TRP B 1 282 ? 5.73 32.312 25.25 1 95.5 282 TRP B C 1
ATOM 5066 O O . TRP B 1 282 ? 6.895 32.688 25.375 1 95.5 282 TRP B O 1
ATOM 5076 N N . LEU B 1 283 ? 5.152 32.25 24.125 1 91.62 283 LEU B N 1
ATOM 5077 C CA . LEU B 1 283 ? 5.82 32.594 22.875 1 91.62 283 LEU B CA 1
ATOM 5078 C C . LEU B 1 283 ? 6.18 34.094 22.844 1 91.62 283 LEU B C 1
ATOM 5080 O O . LEU B 1 283 ? 7.184 34.469 22.234 1 91.62 283 LEU B O 1
ATOM 5084 N N . GLU B 1 284 ? 5.328 34.906 23.453 1 89.44 284 GLU B N 1
ATOM 5085 C CA . GLU B 1 284 ? 5.613 36.312 23.547 1 89.44 284 GLU B CA 1
ATOM 5086 C C . GLU B 1 284 ? 6.875 36.594 24.359 1 89.44 284 GLU B C 1
ATOM 5088 O O . GLU B 1 284 ? 7.691 37.438 23.984 1 89.44 284 GLU B O 1
ATOM 5093 N N . VAL B 1 285 ? 7.004 35.812 25.344 1 90 285 VAL B N 1
ATOM 5094 C CA . VAL B 1 285 ? 8.094 36.031 26.281 1 90 285 VAL B CA 1
ATOM 5095 C C . VAL B 1 285 ? 9.375 35.406 25.766 1 90 285 VAL B C 1
ATOM 5097 O O . VAL B 1 285 ? 10.445 36.031 25.766 1 90 285 VAL B O 1
ATOM 5100 N N . TYR B 1 286 ? 9.281 34.188 25.234 1 87.5 286 TYR B N 1
ATOM 5101 C CA . TYR B 1 286 ? 10.484 33.406 25 1 87.5 286 TYR B CA 1
ATOM 5102 C C . TYR B 1 286 ? 10.773 33.281 23.5 1 87.5 286 TYR B C 1
ATOM 5104 O O . TYR B 1 286 ? 11.867 32.875 23.109 1 87.5 286 TYR B O 1
ATOM 5112 N N . LYS B 1 287 ? 9.859 33.625 22.562 1 79.56 287 LYS B N 1
ATOM 5113 C CA . LYS B 1 287 ? 10 33.594 21.109 1 79.56 287 LYS B CA 1
ATOM 5114 C C . LYS B 1 287 ? 10.492 32.219 20.641 1 79.56 287 LYS B C 1
ATOM 5116 O O . LYS B 1 287 ? 11.398 32.125 19.812 1 79.56 287 LYS B O 1
ATOM 5121 N N . GLY B 1 288 ? 9.938 31.219 21.156 1 80 288 GLY B N 1
ATOM 5122 C CA . GLY B 1 288 ? 10.469 29.875 20.922 1 80 288 GLY B CA 1
ATOM 5123 C C . GLY B 1 288 ? 9.906 29.234 19.672 1 80 288 GLY B C 1
ATOM 5124 O O . GLY B 1 288 ? 9.18 29.859 18.906 1 80 288 GLY B O 1
ATOM 5125 N N . MET B 1 289 ? 10.461 28 19.328 1 84.44 289 MET B N 1
ATOM 5126 C CA . MET B 1 289 ? 10.055 27.172 18.188 1 84.44 289 MET B CA 1
ATOM 5127 C C . MET B 1 289 ? 9.664 25.781 18.656 1 84.44 289 MET B C 1
ATOM 5129 O O . MET B 1 289 ? 10.039 25.359 19.766 1 84.44 289 MET B O 1
ATOM 5133 N N . PRO B 1 290 ? 8.836 25.125 17.797 1 88.25 290 PRO B N 1
ATOM 5134 C CA . PRO B 1 290 ? 8.539 23.75 18.156 1 88.25 290 PRO B CA 1
ATOM 5135 C C . PRO B 1 290 ? 9.789 22.922 18.469 1 88.25 290 PRO B C 1
ATOM 5137 O O . PRO B 1 290 ? 10.797 23.062 17.766 1 88.25 290 PRO B O 1
ATOM 5140 N N . SER B 1 291 ? 9.703 22.125 19.422 1 87.5 291 SER B N 1
ATOM 5141 C CA . SER B 1 291 ? 10.859 21.391 19.922 1 87.5 291 SER B CA 1
ATOM 5142 C C . SER B 1 291 ? 11.078 20.094 19.141 1 87.5 291 SER B C 1
ATOM 5144 O O . SER B 1 291 ? 10.781 19 19.641 1 87.5 291 SER B O 1
ATOM 5146 N N . THR B 1 292 ? 11.68 20.172 17.984 1 86.38 292 THR B N 1
ATOM 5147 C CA . THR B 1 292 ? 11.961 19 17.188 1 86.38 292 THR B CA 1
ATOM 5148 C C . THR B 1 292 ? 13.398 18.531 17.406 1 86.38 292 THR B C 1
ATOM 5150 O O . THR B 1 292 ? 14.039 18.016 16.484 1 86.38 292 THR B O 1
ATOM 5153 N N . LEU B 1 293 ? 13.797 18.688 18.562 1 82.88 293 LEU B N 1
ATOM 5154 C CA . LEU B 1 293 ? 15.164 18.328 18.906 1 82.88 293 LEU B CA 1
ATOM 5155 C C . LEU B 1 293 ? 15.242 16.875 19.375 1 82.88 293 LEU B C 1
ATOM 5157 O O . LEU B 1 293 ? 14.227 16.281 19.75 1 82.88 293 LEU B O 1
ATOM 5161 N N . ASN B 1 294 ? 16.406 16.312 19.281 1 86.56 294 ASN B N 1
ATOM 5162 C CA . ASN B 1 294 ? 16.734 15.016 19.875 1 86.56 294 ASN B CA 1
ATOM 5163 C C . ASN B 1 294 ? 15.859 13.898 19.312 1 86.56 294 ASN B C 1
ATOM 5165 O O . ASN B 1 294 ? 15.328 13.086 20.078 1 86.56 294 ASN B O 1
ATOM 5169 N N . GLY B 1 295 ? 15.586 13.945 18.109 1 88.56 295 GLY B N 1
ATOM 5170 C CA . GLY B 1 295 ? 14.883 12.844 17.453 1 88.56 295 GLY B CA 1
ATOM 5171 C C . GLY B 1 295 ? 13.375 13.047 17.422 1 88.56 295 GLY B C 1
ATOM 5172 O O . GLY B 1 295 ? 12.656 12.258 16.812 1 88.56 295 GLY B O 1
ATOM 5173 N N . ASN B 1 296 ? 12.906 14.109 18.062 1 93 296 ASN B N 1
ATOM 5174 C CA . ASN B 1 296 ? 11.492 14.453 18.016 1 93 296 ASN B CA 1
ATOM 5175 C C . ASN B 1 296 ? 11.117 15.07 16.672 1 93 296 ASN B C 1
ATOM 5177 O O . ASN B 1 296 ? 11.984 15.484 15.906 1 93 296 ASN B O 1
ATOM 5181 N N . PHE B 1 297 ? 9.859 14.977 16.391 1 93.38 297 PHE B N 1
ATOM 5182 C CA . PHE B 1 297 ? 9.477 15.438 15.055 1 93.38 297 PHE B CA 1
ATOM 5183 C C . PHE B 1 297 ? 8.109 16.109 15.086 1 93.38 297 PHE B C 1
ATOM 5185 O O . PHE B 1 297 ? 7.375 15.992 16.078 1 93.38 297 PHE B O 1
ATOM 5192 N N . PHE B 1 298 ? 7.902 16.953 14.055 1 94.25 298 PHE B N 1
ATOM 5193 C CA . PHE B 1 298 ? 6.664 17.703 13.891 1 94.25 298 PHE B CA 1
ATOM 5194 C C . PHE B 1 298 ? 5.828 17.141 12.75 1 94.25 298 PHE B C 1
ATOM 5196 O O . PHE B 1 298 ? 6.332 16.953 11.633 1 94.25 298 PHE B O 1
ATOM 5203 N N . LEU B 1 299 ? 4.609 16.781 13.094 1 94.38 299 LEU B N 1
ATOM 5204 C CA . LEU B 1 299 ? 3.686 16.25 12.102 1 94.38 299 LEU B CA 1
ATOM 5205 C C . LEU B 1 299 ? 2.646 17.297 11.703 1 94.38 299 LEU B C 1
ATOM 5207 O O . LEU B 1 299 ? 2.045 17.938 12.57 1 94.38 299 LEU B O 1
ATOM 5211 N N . SER B 1 300 ? 2.473 17.516 10.391 1 90.94 300 SER B N 1
ATOM 5212 C CA . SER B 1 300 ? 1.473 18.438 9.867 1 90.94 300 SER B CA 1
ATOM 5213 C C . SER B 1 300 ? 0.493 17.734 8.938 1 90.94 300 SER B C 1
ATOM 5215 O O . SER B 1 300 ? 0.904 17.078 7.98 1 90.94 300 SER B O 1
ATOM 5217 N N . ALA B 1 301 ? -0.812 17.859 9.203 1 91.81 301 ALA B N 1
ATOM 5218 C CA . ALA B 1 301 ? -1.848 17.219 8.398 1 91.81 301 ALA B CA 1
ATOM 5219 C C . ALA B 1 301 ? -2.312 18.125 7.266 1 91.81 301 ALA B C 1
ATOM 5221 O O . ALA B 1 301 ? -3.135 19.016 7.477 1 91.81 301 ALA B O 1
ATOM 5222 N N . TRP B 1 302 ? -1.911 17.844 6.078 1 89.62 302 TRP B N 1
ATOM 5223 C CA . TRP B 1 302 ? -2.279 18.641 4.918 1 89.62 302 TRP B CA 1
ATOM 5224 C C . TRP B 1 302 ? -3.467 18.031 4.184 1 89.62 302 TRP B C 1
ATOM 5226 O O . TRP B 1 302 ? -4.082 18.672 3.334 1 89.62 302 TRP B O 1
ATOM 5236 N N . TRP B 1 303 ? -3.797 16.797 4.578 1 87.25 303 TRP B N 1
ATOM 5237 C CA . TRP B 1 303 ? -4.879 16.125 3.867 1 87.25 303 TRP B CA 1
ATOM 5238 C C . TRP B 1 303 ? -6.203 16.844 4.082 1 87.25 303 TRP B C 1
ATOM 5240 O O . TRP B 1 303 ? -7.156 16.641 3.324 1 87.25 303 TRP B O 1
ATOM 5250 N N . LYS B 1 304 ? -6.242 17.688 4.969 1 81.44 304 LYS B N 1
ATOM 5251 C CA . LYS B 1 304 ? -7.457 18.438 5.266 1 81.44 304 LYS B CA 1
ATOM 5252 C C . LYS B 1 304 ? -7.527 19.719 4.445 1 81.44 304 LYS B C 1
ATOM 5254 O O . LYS B 1 304 ? -8.547 20.406 4.449 1 81.44 304 LYS B O 1
ATOM 5259 N N . LEU B 1 305 ? -6.457 20.062 3.85 1 87.75 305 LEU B N 1
ATOM 5260 C CA . LEU B 1 305 ? -6.391 21.266 3.016 1 87.75 305 LEU B CA 1
ATOM 5261 C C . LEU B 1 305 ? -6.793 20.938 1.58 1 87.75 305 LEU B C 1
ATOM 5263 O O . LEU B 1 305 ? -6.227 20.047 0.957 1 87.75 305 LEU B O 1
ATOM 5267 N N . PRO B 1 306 ? -7.77 21.672 0.984 1 86.19 306 PRO B N 1
ATOM 5268 C CA . PRO B 1 306 ? -8.352 21.297 -0.309 1 86.19 306 PRO B CA 1
ATOM 5269 C C . PRO B 1 306 ? -7.484 21.734 -1.49 1 86.19 306 PRO B C 1
ATOM 5271 O O . PRO B 1 306 ? -8 22.297 -2.461 1 86.19 306 PRO B O 1
ATOM 5274 N N . PHE B 1 307 ? -6.273 21.406 -1.508 1 86.81 307 PHE B N 1
ATOM 5275 C CA . PHE B 1 307 ? -5.367 21.859 -2.561 1 86.81 307 PHE B CA 1
ATOM 5276 C C . PHE B 1 307 ? -5.68 21.156 -3.877 1 86.81 307 PHE B C 1
ATOM 5278 O O . PHE B 1 307 ? -5.531 21.734 -4.949 1 86.81 307 PHE B O 1
ATOM 5285 N N . TYR B 1 308 ? -6.18 19.906 -3.814 1 85.81 308 TYR B N 1
ATOM 5286 C CA . TYR B 1 308 ? -6.496 19.156 -5.02 1 85.81 308 TYR B CA 1
ATOM 5287 C C . TYR B 1 308 ? -7.797 19.641 -5.645 1 85.81 308 TYR B C 1
ATOM 5289 O O . TYR B 1 308 ? -8.109 19.297 -6.789 1 85.81 308 TYR B O 1
ATOM 5297 N N . GLU B 1 309 ? -8.508 20.453 -4.961 1 86.19 309 GLU B N 1
ATOM 5298 C CA . GLU B 1 309 ? -9.797 20.922 -5.453 1 86.19 309 GLU B CA 1
ATOM 5299 C C . GLU B 1 309 ? -9.656 22.281 -6.148 1 86.19 309 GLU B C 1
ATOM 5301 O O . GLU B 1 309 ? -10.617 22.781 -6.738 1 86.19 309 GLU B O 1
ATOM 5306 N N . LEU B 1 310 ? -8.508 22.797 -6.039 1 90.06 310 LEU B N 1
ATOM 5307 C CA . LEU B 1 310 ? -8.297 24.109 -6.637 1 90.06 310 LEU B CA 1
ATOM 5308 C C . LEU B 1 310 ? -8.422 24.031 -8.156 1 90.06 310 LEU B C 1
ATOM 5310 O O . LEU B 1 310 ? -7.809 23.172 -8.797 1 90.06 310 LEU B O 1
ATOM 5314 N N . ASP B 1 311 ? -9.281 24.859 -8.711 1 92.88 311 ASP B N 1
ATOM 5315 C CA . ASP B 1 311 ? -9.484 24.969 -10.156 1 92.88 311 ASP B CA 1
ATOM 5316 C C . ASP B 1 311 ? -9.312 26.422 -10.617 1 92.88 311 ASP B C 1
ATOM 5318 O O . ASP B 1 311 ? -10.164 27.266 -10.352 1 92.88 311 ASP B O 1
ATOM 5322 N N . PHE B 1 312 ? -8.32 26.656 -11.398 1 93.62 312 PHE B N 1
ATOM 5323 C CA . PHE B 1 312 ? -8.008 28 -11.844 1 93.62 312 PHE B CA 1
ATOM 5324 C C . PHE B 1 312 ? -8.586 28.266 -13.234 1 93.62 312 PHE B C 1
ATOM 5326 O O . PHE B 1 312 ? -8.164 29.188 -13.922 1 93.62 312 PHE B O 1
ATOM 5333 N N . GLY B 1 313 ? -9.445 27.344 -13.609 1 91.38 313 GLY B N 1
ATOM 5334 C CA . GLY B 1 313 ? -10.117 27.516 -14.891 1 91.38 313 GLY B CA 1
ATOM 5335 C C . GLY B 1 313 ? -9.766 26.453 -15.898 1 91.38 313 GLY B C 1
ATOM 5336 O O . GLY B 1 313 ? -10.32 26.422 -17 1 91.38 313 GLY B O 1
ATOM 5337 N N . TYR B 1 314 ? -8.914 25.547 -15.508 1 91.12 314 TYR B N 1
ATOM 5338 C CA . TYR B 1 314 ? -8.438 24.516 -16.438 1 91.12 314 TYR B CA 1
ATOM 5339 C C . TYR B 1 314 ? -8.695 23.125 -15.891 1 91.12 314 TYR B C 1
ATOM 5341 O O . TYR B 1 314 ? -8.07 22.156 -16.328 1 91.12 314 TYR B O 1
ATOM 5349 N N . GLY B 1 315 ? -9.516 23.062 -14.914 1 89.25 315 GLY B N 1
ATOM 5350 C CA . GLY B 1 315 ? -9.797 21.781 -14.281 1 89.25 315 GLY B CA 1
ATOM 5351 C C . GLY B 1 315 ? -8.992 21.547 -13.016 1 89.25 315 GLY B C 1
ATOM 5352 O O . GLY B 1 315 ? -8.188 22.406 -12.617 1 89.25 315 GLY B O 1
ATOM 5353 N N . LYS B 1 316 ? -9.219 20.422 -12.383 1 88.19 316 LYS B N 1
ATOM 5354 C CA . LYS B 1 316 ? -8.508 20.078 -11.156 1 88.19 316 LYS B CA 1
ATOM 5355 C C . LYS B 1 316 ? -7.047 19.719 -11.445 1 88.19 316 LYS B C 1
ATOM 5357 O O . LYS B 1 316 ? -6.734 19.172 -12.508 1 88.19 316 LYS B O 1
ATOM 5362 N N . PRO B 1 317 ? -6.23 20.016 -10.5 1 89.5 317 PRO B N 1
ATOM 5363 C CA . PRO B 1 317 ? -4.812 19.75 -10.742 1 89.5 317 PRO B CA 1
ATOM 5364 C C . PRO B 1 317 ? -4.457 18.281 -10.625 1 89.5 317 PRO B C 1
ATOM 5366 O O . PRO B 1 317 ? -5.129 17.531 -9.898 1 89.5 317 PRO B O 1
ATOM 5369 N N . LEU B 1 318 ? -3.391 17.906 -11.32 1 84.06 318 LEU B N 1
ATOM 5370 C CA . LEU B 1 318 ? -2.811 16.562 -11.18 1 84.06 318 LEU B CA 1
ATOM 5371 C C . LEU B 1 318 ? -2.145 16.406 -9.812 1 84.06 318 LEU B C 1
ATOM 5373 O O . LEU B 1 318 ? -2.115 15.305 -9.266 1 84.06 318 LEU B O 1
ATOM 5377 N N . TYR B 1 319 ? -1.609 17.516 -9.398 1 87.75 319 TYR B N 1
ATOM 5378 C CA . TYR B 1 319 ? -0.937 17.547 -8.109 1 87.75 319 TYR B CA 1
ATOM 5379 C C . TYR B 1 319 ? -1.188 18.859 -7.391 1 87.75 319 TYR B C 1
ATOM 5381 O O . TYR B 1 319 ? -1.133 19.938 -8.008 1 87.75 319 TYR B O 1
ATOM 5389 N N . GLY B 1 320 ? -1.562 18.75 -6.23 1 87.69 320 GLY B N 1
ATOM 5390 C CA . GLY B 1 320 ? -1.669 19.875 -5.324 1 87.69 320 GLY B CA 1
ATOM 5391 C C . GLY B 1 320 ? -1.107 19.594 -3.943 1 87.69 320 GLY B C 1
ATOM 5392 O O . GLY B 1 320 ? -1.68 18.797 -3.188 1 87.69 320 GLY B O 1
ATOM 5393 N N . GLY B 1 321 ? -0.067 20.172 -3.688 1 87.25 321 GLY B N 1
ATOM 5394 C CA . GLY B 1 321 ? 0.55 19.875 -2.404 1 87.25 321 GLY B CA 1
ATOM 5395 C C . GLY B 1 321 ? 1.867 20.609 -2.195 1 87.25 321 GLY B C 1
ATOM 5396 O O . GLY B 1 321 ? 2.156 21.578 -2.881 1 87.25 321 GLY B O 1
ATOM 5397 N N . PRO B 1 322 ? 2.641 20.172 -1.17 1 85.5 322 PRO B N 1
ATOM 5398 C CA . PRO B 1 322 ? 3.889 20.844 -0.806 1 85.5 322 PRO B CA 1
ATOM 5399 C C . PRO B 1 322 ? 5.016 20.578 -1.803 1 85.5 322 PRO B C 1
ATOM 5401 O O . PRO B 1 322 ? 4.957 19.609 -2.564 1 85.5 322 PRO B O 1
ATOM 5404 N N . VAL B 1 323 ? 5.898 21.578 -1.844 1 81.12 323 VAL B N 1
ATOM 5405 C CA . VAL B 1 323 ? 7.168 21.344 -2.527 1 81.12 323 VAL B CA 1
ATOM 5406 C C . VAL B 1 323 ? 8.109 20.562 -1.621 1 81.12 323 VAL B C 1
ATOM 5408 O O . VAL B 1 323 ? 8.156 20.797 -0.411 1 81.12 323 VAL B O 1
ATOM 5411 N N . ALA B 1 324 ? 8.391 19.266 -1.993 1 62.56 324 ALA B N 1
ATOM 5412 C CA . ALA B 1 324 ? 9.234 18.406 -1.165 1 62.56 324 ALA B CA 1
ATOM 541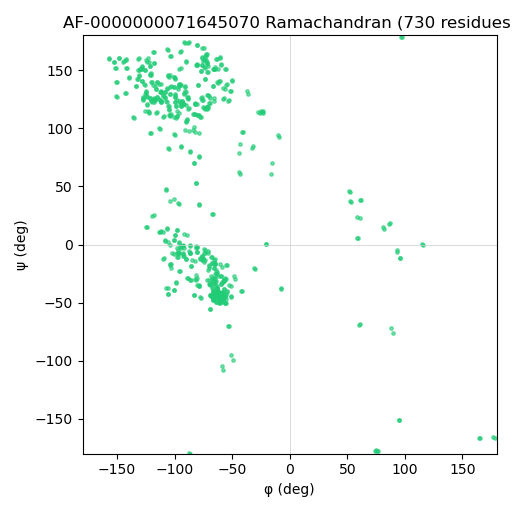3 C C . ALA B 1 324 ? 10.414 19.188 -0.595 1 62.56 324 ALA B C 1
ATOM 5415 O O . ALA B 1 324 ? 11.188 19.781 -1.344 1 62.56 324 ALA B O 1
ATOM 5416 N N . GLY B 1 325 ? 10.297 19.688 0.708 1 60.38 325 GLY B N 1
ATOM 5417 C CA . GLY B 1 325 ? 11.469 20.281 1.336 1 60.38 325 GLY B CA 1
ATOM 5418 C C . GLY B 1 325 ? 12.164 19.344 2.301 1 60.38 325 GLY B C 1
ATOM 5419 O O . GLY B 1 325 ? 11.625 18.297 2.664 1 60.38 325 GLY B O 1
ATOM 5420 N N . GLY B 1 326 ? 13.508 19.375 2.385 1 56.41 326 GLY B N 1
ATOM 5421 C CA . GLY B 1 326 ? 14.547 18.547 2.992 1 56.41 326 GLY B CA 1
ATOM 5422 C C . GLY B 1 326 ? 14.516 18.578 4.508 1 56.41 326 GLY B C 1
ATOM 5423 O O . GLY B 1 326 ? 15.555 18.422 5.156 1 56.41 326 GLY B O 1
ATOM 5424 N N . MET B 1 327 ? 13.266 18.859 5.191 1 63.09 327 MET B N 1
ATOM 5425 C CA . MET B 1 327 ? 13.531 18.859 6.625 1 63.09 327 MET B CA 1
ATOM 5426 C C . MET B 1 327 ? 13.156 17.531 7.258 1 63.09 327 MET B C 1
ATOM 5428 O O . MET B 1 327 ? 11.984 17.156 7.281 1 63.09 327 MET B O 1
ATOM 5432 N N . GLY B 1 328 ? 14.102 16.828 7.66 1 65.25 328 GLY B N 1
ATOM 5433 C CA . GLY B 1 328 ? 13.984 15.516 8.289 1 65.25 328 GLY B CA 1
ATOM 5434 C C . GLY B 1 328 ? 13.086 15.516 9.508 1 65.25 328 GLY B C 1
ATOM 5435 O O . GLY B 1 328 ? 12.539 14.477 9.883 1 65.25 328 GLY B O 1
ATOM 5436 N N . GLU B 1 329 ? 12.828 16.719 10.055 1 80.75 329 GLU B N 1
ATOM 5437 C CA . GLU B 1 329 ? 12.062 16.781 11.289 1 80.75 329 GLU B CA 1
ATOM 5438 C C . GLU B 1 329 ? 10.57 16.938 11.016 1 80.75 329 GLU B C 1
ATOM 5440 O O . GLU B 1 329 ? 9.75 16.875 11.938 1 80.75 329 GLU B O 1
ATOM 5445 N N . PHE B 1 330 ? 10.219 17.047 9.781 1 86.38 330 PHE B N 1
ATOM 5446 C CA . PHE B 1 330 ? 8.812 17.25 9.453 1 86.38 330 PHE B CA 1
ATOM 5447 C C . PHE B 1 330 ? 8.242 16.016 8.75 1 86.38 330 PHE B C 1
ATOM 5449 O O . PHE B 1 330 ? 8.883 15.438 7.875 1 86.38 330 PHE B O 1
ATOM 5456 N N . VAL B 1 331 ? 7.152 15.656 9.242 1 92.38 331 VAL B N 1
ATOM 5457 C CA . VAL B 1 331 ? 6.359 14.609 8.609 1 92.38 331 VAL B CA 1
ATOM 5458 C C . VAL B 1 331 ? 5.035 15.195 8.117 1 92.38 331 VAL B C 1
ATOM 5460 O O . VAL B 1 331 ? 4.316 15.852 8.875 1 92.38 331 VAL B O 1
ATOM 5463 N N . LEU B 1 332 ? 4.77 14.969 6.875 1 91.44 332 LEU B N 1
ATOM 5464 C CA . LEU B 1 332 ? 3.531 15.5 6.312 1 91.44 332 LEU B CA 1
ATOM 5465 C C . LEU B 1 332 ? 2.527 14.383 6.051 1 91.44 332 LEU B C 1
ATOM 5467 O O . LEU B 1 332 ? 2.887 13.336 5.52 1 91.44 332 LEU B O 1
ATOM 5471 N N . LEU B 1 333 ? 1.329 14.578 6.488 1 93.44 333 LEU B N 1
ATOM 5472 C CA . LEU B 1 333 ? 0.208 13.734 6.094 1 93.44 333 LEU B CA 1
ATOM 5473 C C . LEU B 1 333 ? -0.536 14.336 4.906 1 93.44 333 LEU B C 1
ATOM 5475 O O . LEU B 1 333 ? -1.079 15.438 5.004 1 93.44 333 LEU B O 1
ATOM 5479 N N . LEU B 1 334 ? -0.555 13.594 3.836 1 90 334 LEU B N 1
ATOM 5480 C CA . LEU B 1 334 ? -1.107 14.102 2.586 1 90 334 LEU B CA 1
ATOM 5481 C C . LEU B 1 334 ? -2.305 13.266 2.143 1 90 334 LEU B C 1
ATOM 5483 O O . LEU B 1 334 ? -2.418 12.094 2.502 1 90 334 LEU B O 1
ATOM 5487 N N . SER B 1 335 ? -3.15 13.906 1.343 1 85.44 335 SER B N 1
ATOM 5488 C CA . SER B 1 335 ? -4.285 13.188 0.768 1 85.44 335 SER B CA 1
ATOM 5489 C C . SER B 1 335 ? -3.834 12.234 -0.336 1 85.44 335 SER B C 1
ATOM 5491 O O . SER B 1 335 ? -2.846 12.5 -1.024 1 85.44 335 SER B O 1
ATOM 5493 N N . SER B 1 336 ? -4.395 11 -0.533 1 74.38 336 SER B N 1
ATOM 5494 C CA . SER B 1 336 ? -4.059 10.039 -1.581 1 74.38 336 SER B CA 1
ATOM 5495 C C . SER B 1 336 ? -4.703 10.422 -2.908 1 74.38 336 SER B C 1
ATOM 5497 O O . SER B 1 336 ? -4.488 9.758 -3.924 1 74.38 336 SER B O 1
ATOM 5499 N N . GLY B 1 337 ? -4.879 11.711 -3.291 1 59.28 337 GLY B N 1
ATOM 5500 C CA . GLY B 1 337 ? -5.297 12.305 -4.551 1 59.28 337 GLY B CA 1
ATOM 5501 C C . GLY B 1 337 ? -6.688 11.875 -4.977 1 59.28 337 GLY B C 1
ATOM 5502 O O . GLY B 1 337 ? -7.461 12.688 -5.496 1 59.28 337 GLY B O 1
ATOM 5503 N N . ASN B 1 338 ? -6.707 10.422 -5.34 1 51.88 338 ASN B N 1
ATOM 5504 C CA . ASN B 1 338 ? -7.871 10.125 -6.168 1 51.88 338 ASN B CA 1
ATOM 5505 C C . ASN B 1 338 ? -9.164 10.602 -5.508 1 51.88 338 ASN B C 1
ATOM 5507 O O . ASN B 1 338 ? -10.133 10.938 -6.199 1 51.88 338 ASN B O 1
ATOM 5511 N N . ASP B 1 339 ? -9.719 10.086 -4.449 1 45 339 ASP B N 1
ATOM 5512 C CA . ASP B 1 339 ? -11.062 10.438 -3.99 1 45 339 ASP B CA 1
ATOM 5513 C C . ASP B 1 339 ? -11.016 11.539 -2.934 1 45 339 ASP B C 1
ATOM 5515 O O . ASP B 1 339 ? -10.422 11.359 -1.869 1 45 339 ASP B O 1
ATOM 5519 N N . MET B 1 340 ? -10.945 12.812 -3.254 1 34.28 340 MET B N 1
ATOM 5520 C CA . MET B 1 340 ? -11.328 13.938 -2.408 1 34.28 340 MET B CA 1
ATOM 5521 C C . MET B 1 340 ? -12.414 13.531 -1.418 1 34.28 340 MET B C 1
ATOM 5523 O O . MET B 1 340 ? -13.562 13.297 -1.808 1 34.28 340 MET B O 1
ATOM 5527 N N . GLY B 1 341 ? -12.281 13.477 -0.048 1 38.19 341 GLY B N 1
ATOM 5528 C CA . GLY B 1 341 ? -13.219 13.422 1.061 1 38.19 341 GLY B CA 1
ATOM 5529 C C . GLY B 1 341 ? -13.586 12 1.454 1 38.19 341 GLY B C 1
ATOM 5530 O O . GLY B 1 341 ? -13.711 11.688 2.641 1 38.19 341 GLY B O 1
ATOM 5531 N N . LYS B 1 342 ? -14.484 11.281 0.639 1 44.66 342 LYS B N 1
ATOM 5532 C CA . LYS B 1 342 ? -15.18 10.258 1.414 1 44.66 342 LYS B CA 1
ATOM 5533 C C . LYS B 1 342 ? -14.195 9.289 2.051 1 44.66 342 LYS B C 1
ATOM 5535 O O . LYS B 1 342 ? -14.219 9.07 3.266 1 44.66 342 LYS B O 1
ATOM 5540 N N . ARG B 1 343 ? -14.008 8.094 1.698 1 53.84 343 ARG B N 1
ATOM 5541 C CA . ARG B 1 343 ? -13.469 6.98 2.469 1 53.84 343 ARG B CA 1
ATOM 5542 C C . ARG B 1 343 ? -12 6.738 2.129 1 53.84 343 ARG B C 1
ATOM 5544 O O . ARG B 1 343 ? -11.656 5.734 1.502 1 53.84 343 ARG B O 1
ATOM 5551 N N . GLY B 1 344 ? -10.93 7.973 1.871 1 69.19 344 GLY B N 1
ATOM 5552 C CA . GLY B 1 344 ? -9.703 7.738 1.135 1 69.19 344 GLY B CA 1
ATOM 5553 C C . GLY B 1 344 ? -8.516 7.445 2.035 1 69.19 344 GLY B C 1
ATOM 5554 O O . GLY B 1 344 ? -8.617 7.551 3.258 1 69.19 344 GLY B O 1
ATOM 5555 N N . GLY B 1 345 ? -7.355 6.934 1.638 1 85.38 345 GLY B N 1
ATOM 5556 C CA . GLY B 1 345 ? -6.082 6.617 2.262 1 85.38 345 GLY B CA 1
ATOM 5557 C C . GLY B 1 345 ? -5.254 7.848 2.58 1 85.38 345 GLY B C 1
ATOM 5558 O O . GLY B 1 345 ? -5.695 8.977 2.355 1 85.38 345 GLY B O 1
ATOM 5559 N N . VAL B 1 346 ? -4.355 7.824 3.432 1 91.69 346 VAL B N 1
ATOM 5560 C CA . VAL B 1 346 ? -3.443 8.891 3.83 1 91.69 346 VAL B CA 1
ATOM 5561 C C . VAL B 1 346 ? -2.02 8.539 3.402 1 91.69 346 VAL B C 1
ATOM 5563 O O . VAL B 1 346 ? -1.57 7.41 3.59 1 91.69 346 VAL B O 1
ATOM 5566 N N . ASN B 1 347 ? -1.375 9.523 2.764 1 90.12 347 ASN B N 1
ATOM 5567 C CA . ASN B 1 347 ? 0.037 9.375 2.424 1 90.12 347 ASN B CA 1
ATOM 5568 C C . ASN B 1 347 ? 0.932 10.102 3.424 1 90.12 347 ASN B C 1
ATOM 5570 O O . ASN B 1 347 ? 0.686 11.266 3.754 1 90.12 347 ASN B O 1
ATOM 5574 N N . VAL B 1 348 ? 1.896 9.383 3.9 1 92.62 348 VAL B N 1
ATOM 5575 C CA . VAL B 1 348 ? 2.834 9.945 4.863 1 92.62 348 VAL B CA 1
ATOM 5576 C C . VAL B 1 348 ? 4.168 10.234 4.18 1 92.62 348 VAL B C 1
ATOM 5578 O O . VAL B 1 348 ? 4.828 9.32 3.684 1 92.62 348 VAL B O 1
ATOM 5581 N N . TRP B 1 349 ? 4.531 11.508 4.137 1 89.56 349 TRP B N 1
ATOM 5582 C CA . TRP B 1 349 ? 5.809 11.945 3.572 1 89.56 349 TRP B CA 1
ATOM 5583 C C . TRP B 1 349 ? 6.832 12.195 4.676 1 89.56 349 TRP B C 1
ATOM 5585 O O . TRP B 1 349 ? 6.613 13.039 5.551 1 89.56 349 TRP B O 1
ATOM 5595 N N . ILE B 1 350 ? 7.969 11.438 4.641 1 90.81 350 ILE B N 1
ATOM 5596 C CA . ILE B 1 350 ? 8.93 11.508 5.734 1 90.81 350 ILE B CA 1
ATOM 5597 C C . ILE B 1 350 ? 10.352 11.484 5.172 1 90.81 350 ILE B C 1
ATOM 5599 O O . ILE B 1 350 ? 10.602 10.891 4.117 1 90.81 350 ILE B O 1
ATOM 5603 N N . ALA B 1 351 ? 11.227 12.219 5.793 1 87.75 351 ALA B N 1
ATOM 5604 C CA . ALA B 1 351 ? 12.656 12.203 5.477 1 87.75 351 ALA B CA 1
ATOM 5605 C C . ALA B 1 351 ? 13.477 11.727 6.672 1 87.75 351 ALA B C 1
ATOM 5607 O O . ALA B 1 351 ? 13.312 12.227 7.785 1 87.75 351 ALA B O 1
ATOM 5608 N N . LEU B 1 352 ? 14.289 10.734 6.461 1 90.44 352 LEU B N 1
ATOM 5609 C CA . LEU B 1 352 ? 15.18 10.188 7.477 1 90.44 352 LEU B CA 1
ATOM 5610 C C . LEU B 1 352 ? 16.516 9.789 6.867 1 90.44 352 LEU B C 1
ATOM 5612 O O . LEU B 1 352 ? 16.656 9.695 5.645 1 90.44 352 LEU B O 1
ATOM 5616 N N . GLU B 1 353 ? 17.453 9.719 7.77 1 89.88 353 GLU B N 1
ATOM 5617 C CA . GLU B 1 353 ? 18.688 9.078 7.324 1 89.88 353 GLU B CA 1
ATOM 5618 C C . GLU B 1 353 ? 18.422 7.68 6.781 1 89.88 353 GLU B C 1
ATOM 5620 O O . GLU B 1 353 ? 17.516 6.988 7.25 1 89.88 353 GLU B O 1
ATOM 5625 N N . LYS B 1 354 ? 19.25 7.258 5.859 1 89.31 354 LYS B N 1
ATOM 5626 C CA . LYS B 1 354 ? 19.016 6.02 5.117 1 89.31 354 LYS B CA 1
ATOM 5627 C C . LYS B 1 354 ? 18.859 4.836 6.062 1 89.31 354 LYS B C 1
ATOM 5629 O O . LYS B 1 354 ? 17.922 4.047 5.918 1 89.31 354 LYS B O 1
ATOM 5634 N N . ASP B 1 355 ? 19.766 4.688 6.961 1 91.44 355 ASP B N 1
ATOM 5635 C CA . ASP B 1 355 ? 19.688 3.553 7.879 1 91.44 355 ASP B CA 1
ATOM 5636 C C . ASP B 1 355 ? 18.438 3.619 8.742 1 91.44 355 ASP B C 1
ATOM 5638 O O . ASP B 1 355 ? 17.797 2.596 8.992 1 91.44 355 ASP B O 1
ATOM 5642 N N . LYS B 1 356 ? 18.078 4.84 9.211 1 92.94 356 LYS B N 1
ATOM 5643 C CA . LYS B 1 356 ? 16.875 5.027 10.023 1 92.94 356 LYS B CA 1
ATOM 5644 C C . LYS B 1 356 ? 15.609 4.828 9.188 1 92.94 356 LYS B C 1
ATOM 5646 O O . LYS B 1 356 ? 14.602 4.344 9.695 1 92.94 356 LYS B O 1
ATOM 5651 N N . MET B 1 357 ? 15.727 5.23 7.949 1 93.25 357 MET B N 1
ATOM 5652 C CA . MET B 1 357 ? 14.594 5.039 7.039 1 93.25 357 MET B CA 1
ATOM 5653 C C . MET B 1 357 ? 14.305 3.553 6.848 1 93.25 357 MET B C 1
ATOM 5655 O O . MET B 1 357 ? 13.141 3.143 6.832 1 93.25 357 MET B O 1
ATOM 5659 N N . GLU B 1 358 ? 15.344 2.76 6.707 1 91.56 358 GLU B N 1
ATOM 5660 C CA . GLU B 1 358 ? 15.164 1.319 6.547 1 91.56 358 GLU B CA 1
ATOM 5661 C C . GLU B 1 358 ? 14.5 0.706 7.777 1 91.56 358 GLU B C 1
ATOM 5663 O O . GLU B 1 358 ? 13.602 -0.126 7.652 1 91.56 358 GLU B O 1
ATOM 5668 N N . ARG B 1 359 ? 14.938 1.155 8.922 1 93.44 359 ARG B N 1
ATOM 5669 C CA . ARG B 1 359 ? 14.328 0.68 10.164 1 93.44 359 ARG B CA 1
ATOM 5670 C C . ARG B 1 359 ? 12.875 1.144 10.273 1 93.44 359 ARG B C 1
ATOM 5672 O O . ARG B 1 359 ? 12 0.363 10.641 1 93.44 359 ARG B O 1
ATOM 5679 N N . PHE B 1 360 ? 12.695 2.375 10.008 1 96.38 360 PHE B N 1
ATOM 5680 C CA . PHE B 1 360 ? 11.352 2.934 10.086 1 96.38 360 PHE B CA 1
ATOM 5681 C C . PHE B 1 360 ? 10.398 2.186 9.156 1 96.38 360 PHE B C 1
ATOM 5683 O O . PHE B 1 360 ? 9.258 1.91 9.523 1 96.38 360 PHE B O 1
ATOM 5690 N N . SER B 1 361 ? 10.859 1.925 7.973 1 93.38 361 SER B N 1
ATOM 5691 C CA . SER B 1 361 ? 10.031 1.24 6.98 1 93.38 361 SER B CA 1
ATOM 5692 C C . SER B 1 361 ? 9.547 -0.109 7.496 1 93.38 361 SER B C 1
ATOM 5694 O O . SER B 1 361 ? 8.461 -0.56 7.145 1 93.38 361 SER B O 1
ATOM 5696 N N . CYS B 1 362 ? 10.227 -0.781 8.305 1 91.56 362 CYS B N 1
ATOM 5697 C CA . CYS B 1 362 ? 9.836 -2.068 8.859 1 91.56 362 CYS B CA 1
ATOM 5698 C C . CYS B 1 362 ? 8.82 -1.886 9.984 1 91.56 362 CYS B C 1
ATOM 5700 O O . CYS B 1 362 ? 7.887 -2.68 10.125 1 91.56 362 CYS B O 1
ATOM 5702 N N . HIS B 1 363 ? 8.977 -0.825 10.742 1 94.38 363 HIS B N 1
ATOM 5703 C CA . HIS B 1 363 ? 8.094 -0.607 11.883 1 94.38 363 HIS B CA 1
ATOM 5704 C C . HIS B 1 363 ? 6.762 -0.011 11.445 1 94.38 363 HIS B C 1
ATOM 5706 O O . HIS B 1 363 ? 5.723 -0.294 12.047 1 94.38 363 HIS B O 1
ATOM 5712 N N . VAL B 1 364 ? 6.809 0.849 10.398 1 95.81 364 VAL B N 1
ATOM 5713 C CA . VAL B 1 364 ? 5.613 1.585 10.008 1 95.81 364 VAL B CA 1
ATOM 5714 C C . VAL B 1 364 ? 4.594 0.628 9.391 1 95.81 364 VAL B C 1
ATOM 5716 O O . VAL B 1 364 ? 3.395 0.911 9.375 1 95.81 364 VAL B O 1
ATOM 5719 N N . PHE B 1 365 ? 4.984 -0.566 8.953 1 89.81 365 PHE B N 1
ATOM 5720 C CA . PHE B 1 365 ? 4.066 -1.513 8.336 1 89.81 365 PHE B CA 1
ATOM 5721 C C . PHE B 1 365 ? 3.621 -2.572 9.336 1 89.81 365 PHE B C 1
ATOM 5723 O O . PHE B 1 365 ? 2.961 -3.545 8.961 1 89.81 365 PHE B O 1
ATOM 5730 N N . GLU B 1 366 ? 3.984 -2.361 10.57 1 88.81 366 GLU B N 1
ATOM 5731 C CA . GLU B 1 366 ? 3.436 -3.193 11.633 1 88.81 366 GLU B CA 1
ATOM 5732 C C . GLU B 1 366 ? 2.064 -2.689 12.078 1 88.81 366 GLU B C 1
ATOM 5734 O O . GLU B 1 366 ? 1.91 -2.193 13.195 1 88.81 366 GLU B O 1
ATOM 5739 N N . ILE B 1 367 ? 1.121 -2.844 11.273 1 88.81 367 ILE B N 1
ATOM 5740 C CA . ILE B 1 367 ? -0.217 -2.311 11.508 1 88.81 367 ILE B CA 1
ATOM 5741 C C . ILE B 1 367 ? -1.018 -3.289 12.367 1 88.81 367 ILE B C 1
ATOM 5743 O O . ILE B 1 367 ? -1.634 -2.896 13.359 1 88.81 367 ILE B O 1
#

Foldseek 3Di:
DWDQDPVLRDTDDDDPVPDAAEEEAEDAADPVVQPDQLDFGLVCVVQADDQVPDPDPVRGGQKYWYWYAYPVRDIDIDMDHDQQFFDLQLVLQVLQQLLCVLQVNHGPDDDADADPVLQAADVVHDQDDDDPQWDFPVVPVVPPDCDAFPVDGRPCPPLHDQPVQKDKDKDKFWLVNLVVQCVQLVDHDDSVLSLQLQLQLLLLQLQDDDQADKEKEKEKDACQVQAVVGNDPNYGGNRIDIWMFMDGSNCSHPPGSNVSSVSSVVRRVVSHNVNSNSRSSVCSVRVIDGDLPDSYAYEYECQVRVQQQRHNPPDGDSDGDDNPGNDQRYKYWHWSNDDNDDSGMIMIMHMDGPSSVVSSVVSSPPD/DWDQDPVLRDTDDDPPVPDAAEEEAEDAADPVVQPDQLDFGLVCVVQADDQVPDPDPVRGGQKYWYWYAYPVRDIDIDMDHDQQFFDQQLVLQVLQQLLCVLQVNHGPDDDADADPVLQAADVVHDQDDDDPQWDFPVVCVVPPDCDAFPVDGRPCPPLHDQPVQKDKDKDKFWLVNLVVQCVQLVDHDDSVLSLQLQLQLLLLQLQDDDQADKEKEKEKDACQVQAVVGNDPNYGGNRIDIWMFMDGSNCSHPPGSNVSSVSSVVRRVVSHNVNSNSRSSVCSVRVIDGPLPDSYAYEYECQVRVQQQRHNNPDGDSDGDDNDGNDQRYKYWHWSNPDNDDSGMIMIMHMDGPSSVVSSVVSSPPD

pLDDT: mean 84.21, std 16.08, range [34.22, 98.62]

Radius of gyration: 31.31 Å; Cα contacts (8 Å, |Δi|>4): 1301; chains: 2; bounding box: 47×100×72 Å